Protein 2RIJ (pdb70)

Secondary structure (DSSP, 8-state):
---SHHHHHHHHHHHHTSTT----SEEEEEEEEE-SS-TT-EEEEEES--EES--HHHHH------------TTSSEEEEEPPHHHHHHHHHHTGGGTTSS--HHHHHHHHHHHT--TTSEEEEEESS-----SHHHHHHHHHHHHTTSS-TT-S--TTHHHHSPPEEEETTEEE-HHHHHHH-------PPP--EEESS--GGGT----TT-B-S-GGGB---B--TT-B---S-EE-TT-EESS----SEE-TT-EE-TT-EE-TT-EE--B-SSTT-PBPEE-TT-EE-TT-EE-S-B-TT-EE-TT-EE-TT-EEEB--HHHHHHH-TTS---SSEEEGGGGTT-SSEEE---TTT---EEE-HHHH-

InterPro domains:
  IPR001451 Hexapeptide repeat [PF14602] (290-320)
  IPR011004 Trimeric LpxA-like superfamily [SSF51161] (117-368)
  IPR026586 Type 2 tetrahydrodipicolinate N-succinyltransferase family [MF_02122] (21-386)
  IPR032784 2,3,4,5-tetrahydropyridine-2,6-dicarboxylate N-succinyltransferase, middle domain [PF14789] (166-206)
  IPR038361 2,3,4,5-tetrahydropyridine-2,6-dicarboxylate N-succinyltransferase, middle domain superfamily [G3DSA:3.30.60.70] (166-206)

Foldseek 3Di:
DLAAVVSLVVVLVVLCPPPLRFQFQKKFKWFFDAAPPGRVQTQDTAGPDIDGNDPSSLVSLVCLCCVDNDDDLPDFKDKAWDDLSSLVSSLVSVVNPPVDPDPVRNVVSVVCNVVPDGPGMMMITGRHFDEDDANRVLNSLLCCLAVVVDDQPPGHHPCVQVHFDWFFAAVNHTYHPVNCVVPCVCVCVNRGDTPDTGRFTWSVVHDDADPQEEEPDGVQGTCFYEARNAYEDQAEHTYRSEYEDAHEIQEYTDHQEYEYAQEYHEHHEEEYFWADDDPTHTAYEYYNEYEAANEYHAAHEAYQEYEYHNHYQHQADKFFEDALVLQCVQVVVDDPPDGIDGSNSCHHGYQWYHDADVPVRGHTYGNVVRSD

Sequence (372 aa):
GINTKEDFLLLIIKQIEQQKSGYKKPKAFGIARLDRGQLNKNKILQASFALLINYEQNFGSAAILEAFQRGVEIDFNASEFVQTLKLEDIIDFALSCFKPFLEEDGHQNIDLLKIIKDKFKDDEFSSFVCLFEEDKEPLSVESIYLKLYLLSTKKVPLRSINLNGAFFGLLSNVAWSDDKPIELEEYLRANERLKSNQQYPKIDFVDKFPRFLAHIIPEDNTRILESSKVRGASLAAGTTIPGASSYVNFNAGTTGACVEGRISSSSAIVGEGSDVGGGASSILGVLSGTSGNAISVGKACLLLGANSVTGIPLGDNCIVDAGIAVLEGTKFLLLLKDAEELAKLNPYFNFDKEIYKGLELKGLNGLHFRQDSISGAIIVALNKKAVK

Structure (mmCIF, N/CA/C/O backbone):
data_2RIJ
#
_entry.id   2RIJ
#
_cell.length_a   135.093
_cell.length_b   135.093
_cell.length_c   213.742
_cell.angle_alpha   90.000
_cell.angle_beta   90.000
_cell.angle_gamma   120.000
#
_symmetry.space_group_name_H-M   'H 3 2'
#
loop_
_entity.id
_entity.type
_entity.pdbx_description
1 polymer 'Putative 2,3,4,5-tetrahydropyridine-2-carboxylate N- succinyltransferase'
2 non-polymer 'CHLORIDE ION'
3 non-polymer 'CITRIC ACID'
4 non-polymer GLYCEROL
5 water water
#
loop_
_atom_site.group_PDB
_atom_site.id
_atom_site.type_symbol
_atom_site.label_atom_id
_atom_site.label_alt_id
_atom_site.label_comp_id
_atom_site.label_asym_id
_atom_site.label_entity_id
_atom_site.label_seq_id
_atom_site.pdbx_PDB_ins_code
_atom_site.Cartn_x
_atom_site.Cartn_y
_atom_site.Cartn_z
_atom_site.occupancy
_atom_site.B_iso_or_equiv
_atom_site.auth_seq_id
_atom_site.auth_comp_id
_atom_site.auth_asym_id
_atom_site.auth_atom_id
_atom_site.pdbx_PDB_model_num
ATOM 1 N N . GLY A 1 1 ? -14.148 36.649 4.133 1.00 53.51 0 GLY A N 1
ATOM 2 C CA . GLY A 1 1 ? -15.353 37.502 3.839 1.00 52.81 0 GLY A CA 1
ATOM 3 C C . GLY A 1 1 ? -16.317 36.775 2.922 1.00 50.95 0 GLY A C 1
ATOM 4 O O . GLY A 1 1 ? -17.174 37.375 2.277 1.00 55.03 0 GLY A O 1
ATOM 13 N N . ILE A 1 3 ? -15.502 35.450 0.078 1.00 33.60 2 ILE A N 1
ATOM 14 C CA . ILE A 1 3 ? -14.534 35.254 -1.036 1.00 33.19 2 ILE A CA 1
ATOM 15 C C . ILE A 1 3 ? -13.127 35.136 -0.456 1.00 29.39 2 ILE A C 1
ATOM 16 O O . ILE A 1 3 ? -12.458 36.123 -0.205 1.00 31.56 2 ILE A O 1
ATOM 21 N N . ASN A 1 4 ? -12.697 33.904 -0.239 1.00 28.66 3 ASN A N 1
ATOM 22 C CA . ASN A 1 4 ? -11.433 33.646 0.421 1.00 32.23 3 ASN A CA 1
ATOM 23 C C . ASN A 1 4 ? -10.363 33.113 -0.521 1.00 32.17 3 ASN A C 1
ATOM 24 O O . ASN A 1 4 ? -9.186 33.393 -0.348 1.00 35.28 3 ASN A O 1
ATOM 29 N N . THR A 1 5 ? -10.775 32.430 -1.579 1.00 30.39 4 THR A N 1
ATOM 30 C CA . THR A 1 5 ? -9.823 31.939 -2.568 1.00 29.23 4 THR A CA 1
ATOM 31 C C . THR A 1 5 ? -10.108 32.486 -3.966 1.00 27.78 4 THR A C 1
ATOM 32 O O . THR A 1 5 ? -11.201 32.948 -4.243 1.00 28.11 4 THR A O 1
ATOM 36 N N . LYS A 1 6 ? -9.139 32.382 -4.860 1.00 28.16 5 LYS A N 1
ATOM 37 C CA . LYS A 1 6 ? -9.367 32.802 -6.248 1.00 31.36 5 LYS A CA 1
ATOM 38 C C . LYS A 1 6 ? -10.405 31.922 -6.941 1.00 29.98 5 LYS A C 1
ATOM 39 O O . LYS A 1 6 ? -11.072 32.348 -7.882 1.00 31.02 5 LYS A O 1
ATOM 45 N N . GLU A 1 7 ? -10.530 30.681 -6.484 1.00 31.01 6 GLU A N 1
ATOM 46 C CA . GLU A 1 7 ? -11.613 29.832 -6.906 1.00 30.30 6 GLU A CA 1
ATOM 47 C C . GLU A 1 7 ? -13.013 30.344 -6.506 1.00 28.72 6 GLU A C 1
ATOM 48 O O . GLU A 1 7 ? -13.998 30.200 -7.267 1.00 27.19 6 GLU A O 1
ATOM 54 N N . ASP A 1 8 ? -13.124 30.868 -5.284 1.00 27.64 7 ASP A N 1
ATOM 55 C CA . ASP A 1 8 ? -14.383 31.470 -4.807 1.00 25.42 7 ASP A CA 1
ATOM 56 C C . ASP A 1 8 ? -14.689 32.651 -5.718 1.00 25.63 7 ASP A C 1
ATOM 57 O O . ASP A 1 8 ? -15.824 32.857 -6.110 1.00 24.05 7 ASP A O 1
ATOM 62 N N . PHE A 1 9 ? -13.647 33.425 -6.008 1.00 24.50 8 PHE A N 1
ATOM 63 C CA . PHE A 1 9 ? -13.746 34.612 -6.858 1.00 26.98 8 PHE A CA 1
ATOM 64 C C . PHE A 1 9 ? -14.304 34.270 -8.248 1.00 27.94 8 PHE A C 1
ATOM 65 O O . PHE A 1 9 ? -15.252 34.914 -8.714 1.00 25.42 8 PHE A O 1
ATOM 73 N N . LEU A 1 10 ? -13.737 33.236 -8.879 1.00 28.63 9 LEU A N 1
ATOM 74 C CA . LEU A 1 10 ? -14.233 32.789 -10.162 1.00 28.50 9 LEU A CA 1
ATOM 75 C C . LEU A 1 10 ? -15.669 32.256 -10.120 1.00 27.56 9 LEU A C 1
ATOM 76 O O . LEU A 1 10 ? -16.430 32.537 -11.030 1.00 28.07 9 LEU A O 1
ATOM 81 N N . LEU A 1 11 ? -16.071 31.526 -9.088 1.00 28.51 10 LEU A N 1
ATOM 82 C CA . LEU A 1 11 ? -17.496 31.133 -8.959 1.00 30.16 10 LEU A CA 1
ATOM 83 C C . LEU A 1 11 ? -18.432 32.341 -8.789 1.00 28.64 10 LEU A C 1
ATOM 84 O O . LEU A 1 11 ? -19.574 32.326 -9.270 1.00 27.12 10 LEU A O 1
ATOM 89 N N . LEU A 1 12 ? -17.973 33.362 -8.072 1.00 27.23 11 LEU A N 1
ATOM 90 C CA . LEU A 1 12 ? -18.761 34.578 -7.914 1.00 25.91 11 LEU A CA 1
ATOM 91 C C . LEU A 1 12 ? -19.003 35.220 -9.303 1.00 25.90 11 LEU A C 1
ATOM 92 O O . LEU A 1 12 ? -20.124 35.629 -9.621 1.00 24.85 11 LEU A O 1
ATOM 97 N N . ILE A 1 13 ? -17.950 35.344 -10.104 1.00 25.85 12 ILE A N 1
ATOM 98 C CA A ILE A 1 13 ? -18.056 35.931 -11.449 0.50 25.48 12 ILE A CA 1
ATOM 99 C CA B ILE A 1 13 ? -18.087 35.942 -11.438 0.50 25.59 12 ILE A CA 1
ATOM 100 C C . ILE A 1 13 ? -19.045 35.112 -12.287 1.00 25.54 12 ILE A C 1
ATOM 101 O O . ILE A 1 13 ? -19.874 35.664 -12.996 1.00 26.02 12 ILE A O 1
ATOM 110 N N . LYS A 1 14 ? -18.975 33.777 -12.183 1.00 25.86 13 LYS A N 1
ATOM 111 C CA . LYS A 1 14 ? -19.912 32.901 -12.901 1.00 26.30 13 LYS A CA 1
ATOM 112 C C . LYS A 1 14 ? -21.349 33.166 -12.465 1.00 26.24 13 LYS A C 1
ATOM 113 O O . LYS A 1 14 ? -22.242 33.297 -13.299 1.00 26.30 13 LYS A O 1
ATOM 116 N N . GLN A 1 15 ? -21.580 33.295 -11.165 1.00 27.12 14 GLN A N 1
ATOM 117 C CA . GLN A 1 15 ? -22.933 33.623 -10.695 1.00 28.43 14 GLN A CA 1
ATOM 118 C C . GLN A 1 15 ? -23.452 34.977 -11.199 1.00 26.45 14 GLN A C 1
ATOM 119 O O . GLN A 1 15 ? -24.622 35.107 -11.566 1.00 25.16 14 GLN A O 1
ATOM 125 N N . ILE A 1 16 ? -22.598 35.985 -11.185 1.00 23.47 15 ILE A N 1
ATOM 126 C CA . ILE A 1 16 ? -22.977 37.310 -11.650 1.00 24.87 15 ILE A CA 1
ATOM 127 C C . ILE A 1 16 ? -23.349 37.268 -13.134 1.00 25.95 15 ILE A C 1
ATOM 128 O O . ILE A 1 16 ? -24.402 37.789 -13.556 1.00 26.83 15 ILE A O 1
ATOM 133 N N . GLU A 1 17 ? -22.496 36.606 -13.919 1.00 26.77 16 GLU A N 1
ATOM 134 C CA . GLU A 1 17 ? -22.601 36.637 -15.364 1.00 28.16 16 GLU A CA 1
ATOM 135 C C . GLU A 1 17 ? -23.776 35.778 -15.822 1.00 33.55 16 GLU A C 1
ATOM 136 O O . GLU A 1 17 ? -24.233 35.929 -16.945 1.00 36.17 16 GLU A O 1
ATOM 142 N N . GLN A 1 18 ? -24.275 34.903 -14.953 1.00 36.30 17 GLN A N 1
ATOM 143 C CA A GLN A 1 18 ? -25.461 34.096 -15.246 0.50 37.47 17 GLN A CA 1
ATOM 144 C CA B GLN A 1 18 ? -25.465 34.123 -15.273 0.50 38.41 17 GLN A CA 1
ATOM 145 C C . GLN A 1 18 ? -26.748 34.816 -14.812 1.00 37.29 17 GLN A C 1
ATOM 146 O O . GLN A 1 18 ? -27.854 34.284 -14.959 1.00 39.60 17 GLN A O 1
ATOM 157 N N . LYS A 1 19 ? -26.630 36.027 -14.290 1.00 36.07 18 LYS A N 1
ATOM 158 C CA . LYS A 1 19 ? -27.819 36.806 -13.990 1.00 38.66 18 LYS A CA 1
ATOM 159 C C . LYS A 1 19 ? -28.521 37.132 -15.293 1.00 41.13 18 LYS A C 1
ATOM 160 O O . LYS A 1 19 ? -27.911 37.158 -16.373 1.00 39.44 18 LYS A O 1
ATOM 166 N N . SER A 1 20 ? -29.819 37.388 -15.179 1.00 43.28 19 SER A N 1
ATOM 167 C CA . SER A 1 20 ? -30.701 37.459 -16.333 1.00 44.15 19 SER A CA 1
ATOM 168 C C . SER A 1 20 ? -30.391 38.701 -17.143 1.00 40.61 19 SER A C 1
ATOM 169 O O . SER A 1 20 ? -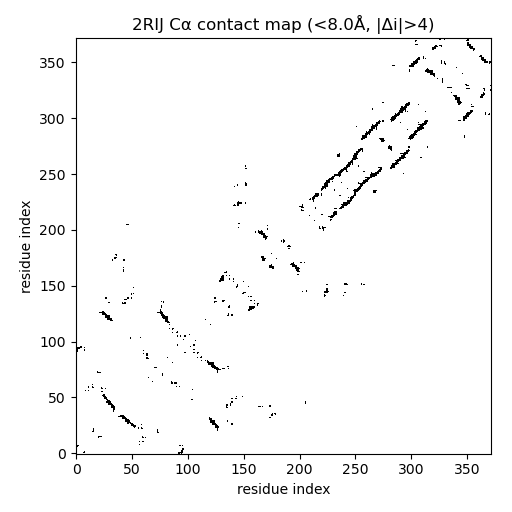30.380 39.818 -16.618 1.00 40.43 19 SER A O 1
ATOM 172 N N . GLY A 1 21 ? -30.126 38.480 -18.425 1.00 37.89 20 GLY A N 1
ATOM 173 C CA . GLY A 1 21 ? -29.807 39.559 -19.343 1.00 37.26 20 GLY A CA 1
ATOM 174 C C . GLY A 1 21 ? -28.415 40.154 -19.182 1.00 33.95 20 GLY A C 1
ATOM 175 O O . GLY A 1 21 ? -28.072 41.094 -19.897 1.00 34.89 20 GLY A O 1
ATOM 176 N N . TYR A 1 22 ? -27.604 39.608 -18.272 1.00 31.48 21 TYR A N 1
ATOM 177 C CA . TYR A 1 22 ? -26.228 40.089 -18.114 1.00 30.73 21 TYR A CA 1
ATOM 178 C C . TYR A 1 22 ? -25.516 40.133 -19.469 1.00 30.00 21 TYR A C 1
ATOM 179 O O . TYR A 1 22 ? -25.663 39.218 -20.280 1.00 27.65 21 TYR A O 1
ATOM 188 N N . LYS A 1 23 ? -24.803 41.240 -19.728 1.00 30.19 22 LYS A N 1
ATOM 189 C CA . LYS A 1 23 ? -23.878 41.375 -20.849 1.00 31.86 22 LYS A CA 1
ATOM 190 C C . LYS A 1 23 ? -22.516 41.837 -20.330 1.00 27.54 22 LYS A C 1
ATOM 191 O O . LYS A 1 23 ? -22.455 42.775 -19.550 1.00 27.49 22 LYS A O 1
ATOM 197 N N . LYS A 1 24 ? -21.440 41.206 -20.794 1.00 25.86 23 LYS A N 1
ATOM 198 C CA . LYS A 1 24 ? -20.101 41.667 -20.501 1.00 28.26 23 LYS A CA 1
ATOM 199 C C . LYS A 1 24 ? -19.868 43.011 -21.186 1.00 27.78 23 LYS A C 1
ATOM 200 O O . LYS A 1 24 ? -20.153 43.166 -22.367 1.00 26.14 23 LYS A O 1
ATOM 206 N N . PRO A 1 25 ? -19.380 43.999 -20.448 1.00 26.72 24 PRO A N 1
ATOM 207 C CA . PRO A 1 25 ? -19.016 45.249 -21.124 1.00 26.96 24 PRO A CA 1
ATOM 208 C C . PRO A 1 25 ? -17.888 45.087 -22.136 1.00 27.01 24 PRO A C 1
ATOM 209 O O . PRO A 1 25 ? -16.921 44.325 -21.929 1.00 26.46 24 PRO A O 1
ATOM 213 N N . LYS A 1 26 ? -17.998 45.834 -23.221 1.00 25.70 25 LYS A N 1
ATOM 214 C CA . LYS A 1 26 ? -16.936 45.865 -24.203 1.00 29.86 25 LYS A CA 1
ATOM 215 C C . LYS A 1 26 ? -15.833 46.848 -23.801 1.00 26.23 25 LYS A C 1
ATOM 216 O O . LYS A 1 26 ? -14.689 46.672 -24.196 1.00 27.02 25 LYS A O 1
ATOM 222 N N . ALA A 1 27 ? -16.196 47.890 -23.054 1.00 24.17 26 ALA A N 1
ATOM 223 C CA . ALA A 1 27 ? -15.244 48.871 -22.519 1.00 20.79 26 ALA A CA 1
ATOM 224 C C . ALA A 1 27 ? -15.747 49.334 -21.184 1.00 22.31 26 ALA A C 1
ATOM 225 O O . ALA A 1 27 ? -16.967 49.474 -20.984 1.00 22.54 26 ALA A O 1
ATOM 227 N N . PHE A 1 28 ? -14.829 49.579 -20.271 1.00 23.79 27 PHE A N 1
ATOM 228 C CA . PHE A 1 28 ? -15.173 50.145 -18.979 1.00 24.10 27 PHE A CA 1
ATOM 229 C C . PHE A 1 28 ? -14.006 50.811 -18.251 1.00 21.77 27 PHE A C 1
ATOM 230 O O . PHE A 1 28 ? -12.820 50.512 -18.462 1.00 22.81 27 PHE A O 1
ATOM 238 N N . GLY A 1 29 ? -14.376 51.696 -17.347 1.00 23.45 28 GLY A N 1
ATOM 239 C CA . GLY A 1 29 ? -13.469 52.245 -16.381 1.00 23.62 28 GLY A CA 1
ATOM 240 C C . GLY A 1 29 ? -14.187 53.109 -15.372 1.00 22.59 28 GLY A C 1
ATOM 241 O O . GLY A 1 29 ? -15.412 53.241 -15.410 1.00 24.33 28 GLY A O 1
ATOM 242 N N . ILE A 1 30 ? -13.403 53.672 -14.462 1.00 21.58 29 ILE A N 1
ATOM 243 C CA . ILE A 1 30 ? -13.876 54.592 -13.452 1.00 22.06 29 ILE A CA 1
ATOM 244 C C . ILE A 1 30 ? -13.279 55.987 -13.702 1.00 20.50 29 ILE A C 1
ATOM 245 O O . ILE A 1 30 ? -12.049 56.161 -13.762 1.00 20.61 29 ILE A O 1
ATOM 250 N N . ALA A 1 31 ? -14.156 56.967 -13.801 1.00 21.49 30 ALA A N 1
ATOM 251 C CA . ALA A 1 31 ? -13.794 58.344 -14.016 1.00 23.10 30 ALA A CA 1
ATOM 252 C C . ALA A 1 31 ? -13.933 59.216 -12.774 1.00 23.89 30 ALA A C 1
ATOM 253 O O . ALA A 1 31 ? -14.870 59.060 -12.010 1.00 23.72 30 ALA A O 1
ATOM 255 N N . ARG A 1 32 ? -12.998 60.148 -12.581 1.00 23.92 31 ARG A N 1
ATOM 256 C CA . ARG A 1 32 ? -13.184 61.257 -11.669 1.00 21.00 31 ARG A CA 1
ATOM 257 C C . ARG A 1 32 ? -13.840 62.353 -12.478 1.00 22.75 31 ARG A C 1
ATOM 258 O O . ARG A 1 32 ? -13.353 62.726 -13.567 1.00 24.80 31 ARG A O 1
ATOM 266 N N . LEU A 1 33 ? -14.948 62.896 -11.976 1.00 22.37 32 LEU A N 1
ATOM 267 C CA . LEU A 1 33 ? -15.710 63.899 -12.703 1.00 22.72 32 LEU A CA 1
ATOM 268 C C . LEU A 1 33 ? -15.473 65.330 -12.208 1.00 25.49 32 LEU A C 1
ATOM 269 O O . LEU A 1 33 ? -15.334 65.568 -11.007 1.00 24.53 32 LEU A O 1
ATOM 274 N N . ASP A 1 34 ? -15.459 66.273 -13.150 1.00 23.30 33 ASP A N 1
ATOM 275 C CA . ASP A 1 34 ? -15.475 67.684 -12.842 1.00 25.00 33 ASP A CA 1
ATOM 276 C C . ASP A 1 34 ? -16.891 68.157 -13.117 1.00 23.33 33 ASP A C 1
ATOM 277 O O . ASP A 1 34 ? -17.396 67.961 -14.213 1.00 23.10 33 ASP A O 1
ATOM 282 N N . ARG A 1 35 ? -17.534 68.759 -12.119 1.00 23.06 34 ARG A N 1
ATOM 283 C CA . ARG A 1 35 ? -18.926 69.236 -12.222 1.00 25.94 34 ARG A CA 1
ATOM 284 C C . ARG A 1 35 ? -18.981 70.759 -12.302 1.00 25.83 34 ARG A C 1
ATOM 285 O O . ARG A 1 35 ? -18.029 71.430 -11.944 1.00 27.15 34 ARG A O 1
ATOM 293 N N . GLY A 1 36 ? -20.112 71.288 -12.744 1.00 27.58 35 GLY A N 1
ATOM 294 C CA . GLY A 1 36 ? -20.333 72.723 -12.837 1.00 27.83 35 GLY A CA 1
ATOM 295 C C . GLY A 1 36 ? -20.235 73.406 -11.486 1.00 28.62 35 GLY A C 1
ATOM 296 O O . GLY A 1 36 ? -20.683 72.858 -10.479 1.00 28.72 35 GLY A O 1
ATOM 297 N N . GLN A 1 37 ? -19.588 74.570 -11.476 1.00 29.98 36 GLN A N 1
ATOM 298 C CA . GLN A 1 37 ? -19.463 75.427 -10.300 1.00 30.37 36 GLN A CA 1
ATOM 299 C C . GLN A 1 37 ? -20.847 75.999 -9.921 1.00 33.29 36 GLN A C 1
ATOM 300 O O . GLN A 1 37 ? -21.094 76.294 -8.763 1.00 36.41 36 GLN A O 1
ATOM 306 N N . LEU A 1 38 ? -21.708 76.216 -10.906 1.00 33.83 37 LEU A N 1
ATOM 307 C CA . LEU A 1 38 ? -23.080 76.672 -10.691 1.00 34.99 37 LEU A CA 1
ATOM 308 C C . LEU A 1 38 ? -24.060 75.498 -10.805 1.00 37.32 37 LEU A C 1
ATOM 309 O O . LEU A 1 38 ? -24.898 75.283 -9.934 1.00 38.26 37 LEU A O 1
ATOM 314 N N . ASN A 1 39 ? -23.944 74.733 -11.879 1.00 35.87 38 ASN A N 1
ATOM 315 C CA . ASN A 1 39 ? -24.813 73.595 -12.109 1.00 37.94 38 ASN A CA 1
ATOM 316 C C . ASN A 1 39 ? -24.057 72.289 -11.792 1.00 37.59 38 ASN A C 1
ATOM 317 O O . ASN A 1 39 ? -23.389 71.706 -12.640 1.00 32.65 38 ASN A O 1
ATOM 322 N N . LYS A 1 40 ? -24.181 71.838 -10.545 1.00 35.62 39 LYS A N 1
ATOM 323 C CA . LYS A 1 40 ? -23.389 70.710 -10.055 1.00 37.09 39 LYS A CA 1
ATOM 324 C C . LYS A 1 40 ? -23.805 69.379 -10.674 1.00 37.50 39 LYS A C 1
ATOM 325 O O . LYS A 1 40 ? -23.080 68.416 -10.585 1.00 38.51 39 LYS A O 1
ATOM 328 N N . ASN A 1 41 ? -24.930 69.330 -11.362 1.00 37.47 40 ASN A N 1
ATOM 329 C CA . ASN A 1 41 ? -25.261 68.122 -12.120 1.00 40.37 40 ASN A CA 1
ATOM 330 C C . ASN A 1 41 ? -24.690 68.084 -13.535 1.00 38.45 40 ASN A C 1
ATOM 331 O O . ASN A 1 41 ? -24.842 67.090 -14.246 1.00 39.74 40 ASN A O 1
ATOM 336 N N . LYS A 1 42 ? -24.084 69.182 -13.962 1.00 33.70 41 LYS A N 1
ATOM 337 C CA . LYS A 1 42 ? -23.472 69.267 -15.283 1.00 36.03 41 LYS A CA 1
ATOM 338 C C . LYS A 1 42 ? -22.091 68.658 -15.169 1.00 29.79 41 LYS A C 1
ATOM 339 O O . LYS A 1 42 ? -21.312 69.089 -14.340 1.00 29.28 41 LYS A O 1
ATOM 345 N N . ILE A 1 43 ? -21.819 67.610 -15.943 1.00 30.08 42 ILE A N 1
ATOM 346 C CA . ILE A 1 43 ? -20.489 66.995 -15.989 1.00 28.10 42 ILE A CA 1
ATOM 347 C C . ILE A 1 43 ? -19.708 67.731 -17.094 1.00 27.08 42 ILE A C 1
ATOM 348 O O . ILE A 1 43 ? -20.072 67.677 -18.280 1.00 28.74 42 ILE A O 1
ATOM 353 N N . LEU A 1 44 ? -18.676 68.461 -16.674 1.00 24.16 43 LEU A N 1
ATOM 354 C CA . LEU A 1 44 ? -17.812 69.207 -17.553 1.00 24.26 43 LEU A CA 1
ATOM 355 C C . LEU A 1 44 ? -16.608 68.448 -18.101 1.00 24.17 43 LEU A C 1
ATOM 356 O O . LEU A 1 44 ? -16.069 68.864 -19.126 1.00 23.74 43 LEU A O 1
ATOM 361 N N . GLN A 1 45 ? -16.194 67.379 -17.426 1.00 23.78 44 GLN A N 1
ATOM 362 C CA . GLN A 1 45 ? -15.070 66.563 -17.837 1.00 22.37 44 GLN A CA 1
ATOM 363 C C . GLN A 1 45 ? -15.055 65.270 -17.026 1.00 24.15 44 GLN A C 1
ATOM 364 O O . GLN A 1 45 ? -15.499 65.236 -15.869 1.00 25.52 44 GLN A O 1
ATOM 370 N N . ALA A 1 46 ? -14.484 64.232 -17.616 1.00 22.68 45 ALA A N 1
ATOM 371 C CA . ALA A 1 46 ? -14.250 62.963 -16.964 1.00 22.51 45 ALA A CA 1
ATOM 372 C C . ALA A 1 46 ? -12.797 62.544 -17.209 1.00 21.85 45 ALA A C 1
ATOM 373 O O . ALA A 1 46 ? -12.266 62.729 -18.325 1.00 24.58 45 ALA A O 1
ATOM 375 N N . SER A 1 47 ? -12.118 62.071 -16.170 1.00 21.11 46 SER A N 1
ATOM 376 C CA . SER A 1 47 ? -10.728 61.629 -16.275 1.00 21.87 46 SER A CA 1
ATOM 377 C C . SER A 1 47 ? -10.617 60.170 -15.803 1.00 21.39 46 SER A C 1
ATOM 378 O O . SER A 1 47 ? -11.144 59.813 -14.743 1.00 22.56 46 SER A O 1
ATOM 381 N N . PHE A 1 48 ? -9.928 59.342 -16.589 1.00 19.42 47 PHE A N 1
ATOM 382 C CA . PHE A 1 48 ? -9.681 57.964 -16.269 1.00 21.88 47 PHE A CA 1
ATOM 383 C C . PHE A 1 48 ? -8.191 57.742 -16.145 1.00 25.40 47 PHE A C 1
ATOM 384 O O . PHE A 1 48 ? -7.429 58.286 -16.925 1.00 23.25 47 PHE A O 1
ATOM 392 N N . ALA A 1 49 ? -7.784 56.861 -15.233 1.00 24.12 48 ALA A N 1
ATOM 393 C CA . ALA A 1 49 ? -6.392 56.450 -15.165 1.00 25.79 48 ALA A CA 1
ATOM 394 C C . ALA A 1 49 ? -6.177 55.053 -15.715 1.00 24.94 48 ALA A C 1
ATOM 395 O O . ALA A 1 49 ? -5.030 54.624 -15.839 1.00 29.26 48 ALA A O 1
ATOM 397 N N . LEU A 1 50 ? -7.276 54.361 -16.043 1.00 24.32 49 LEU A N 1
ATOM 398 C CA A LEU A 1 50 ? -7.238 52.982 -16.561 0.50 25.51 49 LEU A CA 1
ATOM 399 C CA B LEU A 1 50 ? -7.223 52.996 -16.571 0.50 24.72 49 LEU A CA 1
ATOM 400 C C . LEU A 1 50 ? -8.442 52.779 -17.463 1.00 24.75 49 LEU A C 1
ATOM 401 O O . LEU A 1 50 ? -9.568 53.082 -17.072 1.00 24.87 49 LEU A O 1
ATOM 410 N N . ILE A 1 51 ? -8.193 52.297 -18.671 1.00 24.91 50 ILE A N 1
ATOM 411 C CA . ILE A 1 51 ? -9.218 51.974 -19.637 1.00 24.21 50 ILE A CA 1
ATOM 412 C C . ILE A 1 51 ? -9.133 50.495 -19.920 1.00 23.62 50 ILE A C 1
ATOM 413 O O . ILE A 1 51 ? -8.061 49.942 -20.219 1.00 26.58 50 ILE A O 1
ATOM 418 N N . ASN A 1 52 ? -10.282 49.858 -19.850 1.00 23.19 51 ASN A N 1
ATOM 419 C CA . ASN A 1 52 ? -10.393 48.439 -20.135 1.00 24.22 51 ASN A CA 1
ATOM 420 C C . ASN A 1 52 ? -11.162 48.324 -21.447 1.00 25.39 51 ASN A C 1
ATOM 421 O O . ASN A 1 52 ? -12.237 48.936 -21.603 1.00 23.57 51 ASN A O 1
ATOM 426 N N . TYR A 1 53 ? -10.588 47.617 -22.416 1.00 24.03 52 TYR A N 1
ATOM 427 C CA . TYR A 1 53 ? -11.282 47.355 -23.695 1.00 22.72 52 TYR A CA 1
ATOM 428 C C . TYR A 1 53 ? -11.226 45.867 -23.965 1.00 25.01 52 TYR A C 1
ATOM 429 O O . TYR A 1 53 ? -10.158 45.323 -24.110 1.00 22.19 52 TYR A O 1
ATOM 438 N N . GLU A 1 54 ? -12.377 45.218 -24.007 1.00 22.71 53 GLU A N 1
ATOM 439 C CA . GLU A 1 54 ? -12.476 43.787 -24.312 1.00 25.67 53 GLU A CA 1
ATOM 440 C C . GLU A 1 54 ? -11.508 42.943 -23.456 1.00 25.05 53 GLU A C 1
ATOM 441 O O . GLU A 1 54 ? -10.802 42.056 -23.940 1.00 23.23 53 GLU A O 1
ATOM 447 N N . GLN A 1 55 ? -11.531 43.198 -22.144 1.00 23.59 54 GLN A N 1
ATOM 448 C CA . GLN A 1 55 ? -10.593 42.598 -21.216 1.00 23.74 54 GLN A CA 1
ATOM 449 C C . GLN A 1 55 ? -11.101 42.782 -19.797 1.00 25.26 54 GLN A C 1
ATOM 450 O O . GLN A 1 55 ? -11.950 43.650 -19.560 1.00 22.19 54 GLN A O 1
ATOM 456 N N . ASN A 1 56 ? -10.573 41.972 -18.866 1.00 22.92 55 ASN A N 1
ATOM 457 C CA . ASN A 1 56 ? -10.826 42.118 -17.428 1.00 23.48 55 ASN A CA 1
ATOM 458 C C . ASN A 1 56 ? -12.309 42.100 -17.135 1.00 22.36 55 ASN A C 1
ATOM 459 O O . ASN A 1 56 ? -12.812 42.891 -16.342 1.00 23.88 55 ASN A O 1
ATOM 464 N N . PHE A 1 57 ? -13.002 41.138 -17.740 1.00 25.17 56 PHE A N 1
ATOM 465 C CA . PHE A 1 57 ? -14.458 41.077 -17.639 1.00 26.05 56 PHE A CA 1
ATOM 466 C C . PHE A 1 57 ? -14.891 40.727 -16.205 1.00 26.70 56 PHE A C 1
ATOM 467 O O . PHE A 1 57 ? -15.937 41.169 -15.771 1.00 25.89 56 PHE A O 1
ATOM 475 N N . GLY A 1 58 ? -14.078 39.948 -15.493 1.00 26.82 57 GLY A N 1
ATOM 476 C CA . GLY A 1 58 ? -14.334 39.638 -14.078 1.00 28.37 57 GLY A CA 1
ATOM 477 C C . GLY A 1 58 ? -14.406 40.894 -13.227 1.00 27.91 57 GLY A C 1
ATOM 478 O O . GLY A 1 58 ? -15.310 41.067 -12.414 1.00 28.26 57 GLY A O 1
ATOM 479 N N . SER A 1 59 ? -13.478 41.815 -13.456 1.00 29.60 58 SER A N 1
ATOM 480 C CA . SER A 1 59 ? -13.455 43.074 -12.728 1.00 26.58 58 SER A CA 1
ATOM 481 C C . SER A 1 59 ? -14.704 43.901 -13.006 1.00 25.81 58 SER A C 1
ATOM 482 O O . SER A 1 59 ? -15.287 44.455 -12.094 1.00 27.03 58 SER A O 1
ATOM 485 N N . ALA A 1 60 ? -15.151 43.930 -14.259 1.00 25.55 59 ALA A N 1
ATOM 486 C CA . ALA A 1 60 ? -16.376 44.631 -14.652 1.00 24.09 59 ALA A CA 1
ATOM 487 C C . ALA A 1 60 ? -17.597 43.993 -13.945 1.00 23.27 59 ALA A C 1
ATOM 488 O O . ALA A 1 60 ? -18.461 44.692 -13.450 1.00 25.09 59 ALA A O 1
ATOM 490 N N . ALA A 1 61 ? -17.611 42.670 -13.851 1.00 22.31 60 ALA A N 1
ATOM 491 C CA . ALA A 1 61 ? -18.709 41.919 -13.222 1.00 23.79 60 ALA A CA 1
ATOM 492 C C . ALA A 1 61 ? -18.834 42.309 -11.746 1.00 23.84 60 ALA A C 1
ATOM 493 O O . ALA A 1 61 ? -19.945 42.529 -11.267 1.00 22.24 60 ALA A O 1
ATOM 495 N N . ILE A 1 62 ? -17.687 42.422 -11.055 1.00 22.80 61 ILE A N 1
ATOM 496 C CA . ILE A 1 62 ? -17.658 42.786 -9.632 1.00 24.83 61 ILE A CA 1
ATOM 497 C C . ILE A 1 62 ? -18.236 44.181 -9.469 1.00 23.75 61 ILE A C 1
ATOM 498 O O . ILE A 1 62 ? -19.013 44.395 -8.580 1.00 22.69 61 ILE A O 1
ATOM 516 N N . LEU A 1 64 ? -20.324 45.940 -11.579 1.00 26.32 63 LEU A N 1
ATOM 517 C CA . LEU A 1 64 ? -21.749 45.902 -11.904 1.00 25.23 63 LEU A CA 1
ATOM 518 C C . LEU A 1 64 ? -22.537 45.268 -10.757 1.00 25.57 63 LEU A C 1
ATOM 519 O O . LEU A 1 64 ? -23.630 45.741 -10.387 1.00 25.39 63 LEU A O 1
ATOM 524 N N . GLU A 1 65 ? -21.991 44.193 -10.192 1.00 24.86 64 GLU A N 1
ATOM 525 C CA . GLU A 1 65 ? -22.634 43.549 -9.044 1.00 25.30 64 GLU A CA 1
ATOM 526 C C . GLU A 1 65 ? -22.691 44.453 -7.783 1.00 24.28 64 GLU A C 1
ATOM 527 O O . GLU A 1 65 ? -23.625 44.362 -7.014 1.00 26.61 64 GLU A O 1
ATOM 533 N N . ALA A 1 66 ? -21.708 45.325 -7.578 1.00 23.53 65 ALA A N 1
ATOM 534 C CA . ALA A 1 66 ? -21.752 46.236 -6.455 1.00 23.81 65 ALA A CA 1
ATOM 535 C C . ALA A 1 66 ? -23.030 47.090 -6.506 1.00 22.68 65 ALA A C 1
ATOM 536 O O . ALA A 1 66 ? -23.652 47.344 -5.495 1.00 24.67 65 ALA A O 1
ATOM 538 N N . PHE A 1 67 ? -23.401 47.504 -7.706 1.00 22.10 66 PHE A N 1
ATOM 539 C CA . PHE A 1 67 ? -24.561 48.320 -7.944 1.00 23.67 66 PHE A CA 1
ATOM 540 C C . PHE A 1 67 ? -25.818 47.482 -7.825 1.00 25.18 66 PHE A C 1
ATOM 541 O O . PHE A 1 67 ? -26.756 47.880 -7.139 1.00 24.80 66 PHE A O 1
ATOM 557 N N . GLN A 1 69 ? -26.249 44.760 -6.221 1.00 29.72 68 GLN A N 1
ATOM 558 C CA . GLN A 1 69 ? -26.330 44.337 -4.825 1.00 30.50 68 GLN A CA 1
ATOM 559 C C . GLN A 1 69 ? -27.110 45.345 -3.990 1.00 31.67 68 GLN A C 1
ATOM 560 O O . GLN A 1 69 ? -27.853 44.947 -3.102 1.00 33.24 68 GLN A O 1
ATOM 563 N N . ARG A 1 70 ? -26.987 46.631 -4.280 1.00 29.11 69 ARG A N 1
ATOM 564 C CA . ARG A 1 70 ? -27.799 47.638 -3.589 1.00 28.71 69 ARG A CA 1
ATOM 565 C C . ARG A 1 70 ? -29.039 48.105 -4.338 1.00 30.06 69 ARG A C 1
ATOM 566 O O . ARG A 1 70 ? -29.549 49.190 -4.064 1.00 31.04 69 ARG A O 1
ATOM 574 N N . GLY A 1 71 ? -29.538 47.303 -5.265 1.00 30.70 70 GLY A N 1
ATOM 575 C CA . GLY A 1 71 ? -30.801 47.620 -5.929 1.00 30.89 70 GLY A CA 1
ATOM 576 C C . GLY A 1 71 ? -30.761 48.499 -7.177 1.00 31.47 70 GLY A C 1
ATOM 577 O O . GLY A 1 71 ? -31.816 48.850 -7.703 1.00 30.17 70 GLY A O 1
ATOM 578 N N . VAL A 1 72 ? -29.589 48.842 -7.691 1.00 30.22 71 VAL A N 1
ATOM 579 C CA . VAL A 1 72 ? -29.542 49.627 -8.934 1.00 30.58 71 VAL A CA 1
ATOM 580 C C . VAL A 1 72 ? -29.993 48.709 -10.075 1.00 31.28 71 VAL A C 1
ATOM 581 O O . VAL A 1 72 ? -29.496 47.588 -10.210 1.00 31.42 71 VAL A O 1
ATOM 585 N N . GLU A 1 73 ? -30.964 49.161 -10.872 1.00 32.41 72 GLU A N 1
ATOM 586 C CA . GLU A 1 73 ? -31.503 48.358 -11.989 1.00 34.75 72 GLU A CA 1
ATOM 587 C C . GLU A 1 73 ? -30.681 48.669 -13.240 1.00 35.81 72 GLU A C 1
ATOM 588 O O . GLU A 1 73 ? -30.730 49.780 -13.742 1.00 41.17 72 GLU A O 1
ATOM 590 N N . ILE A 1 74 ? -29.887 47.714 -13.712 1.00 32.86 73 ILE A N 1
ATOM 591 C CA . ILE A 1 74 ? -29.028 47.927 -14.884 1.00 28.92 73 ILE A CA 1
ATOM 592 C C . ILE A 1 74 ? -29.793 47.420 -16.107 1.00 29.45 73 ILE A C 1
ATOM 593 O O . ILE A 1 74 ? -30.197 46.264 -16.165 1.00 29.82 73 ILE A O 1
ATOM 598 N N . ASP A 1 75 ? -29.988 48.285 -17.091 1.00 31.17 74 ASP A N 1
ATOM 599 C CA . ASP A 1 75 ? -30.555 47.870 -18.386 1.00 30.25 74 ASP A CA 1
ATOM 600 C C . ASP A 1 75 ? -29.439 47.378 -19.312 1.00 28.45 74 ASP A C 1
ATOM 601 O O . ASP A 1 75 ? -28.768 48.171 -19.944 1.00 27.55 74 ASP A O 1
ATOM 606 N N . PHE A 1 76 ? -29.275 46.057 -19.401 1.00 26.15 75 PHE A N 1
ATOM 607 C CA . PHE A 1 76 ? -28.199 45.468 -20.183 1.00 27.51 75 PHE A CA 1
ATOM 608 C C . PHE A 1 76 ? -28.518 45.504 -21.678 1.00 30.48 75 PHE A C 1
ATOM 609 O O . PHE A 1 76 ? -27.706 45.084 -22.504 1.00 31.54 75 PHE A O 1
ATOM 617 N N . ASN A 1 77 ? -29.712 45.974 -22.021 1.00 31.18 76 ASN A N 1
ATOM 618 C CA . ASN A 1 77 ? -30.052 46.225 -23.414 1.00 33.91 76 ASN A CA 1
ATOM 619 C C . ASN A 1 77 ? -29.755 47.648 -23.881 1.00 31.99 76 ASN A C 1
ATOM 620 O O . ASN A 1 77 ? -29.923 47.940 -25.059 1.00 33.16 76 ASN A O 1
ATOM 625 N N . ALA A 1 78 ? -29.334 48.528 -22.979 1.00 30.15 77 ALA A N 1
ATOM 626 C CA . ALA A 1 78 ? -28.896 49.869 -23.353 1.00 27.82 77 ALA A CA 1
ATOM 627 C C . ALA A 1 78 ? -27.466 49.748 -23.858 1.00 28.31 77 ALA A C 1
ATOM 628 O O . ALA A 1 78 ? -26.807 48.718 -23.636 1.00 25.69 77 ALA A O 1
ATOM 630 N N . SER A 1 79 ? -26.988 50.757 -24.584 1.00 24.87 78 SER A N 1
ATOM 631 C CA . SER A 1 79 ? -25.637 50.709 -25.151 1.00 24.91 78 SER A CA 1
ATOM 632 C C . SER A 1 79 ? -24.553 50.980 -24.110 1.00 23.79 78 SER A C 1
ATOM 633 O O . SER A 1 79 ? -23.374 50.696 -24.321 1.00 27.47 78 SER A O 1
ATOM 636 N N . GLU A 1 80 ? -24.949 51.557 -22.990 1.00 25.05 79 GLU A N 1
ATOM 637 C CA . GLU A 1 80 ? -23.983 51.999 -22.006 1.00 26.93 79 GLU A CA 1
ATOM 638 C C . GLU A 1 80 ? -24.621 52.029 -20.642 1.00 23.56 79 GLU A C 1
ATOM 639 O O . GLU A 1 80 ? -25.855 51.994 -20.526 1.00 23.63 79 GLU A O 1
ATOM 645 N N . PHE A 1 81 ? -23.774 52.079 -19.620 1.00 22.48 80 PHE A N 1
ATOM 646 C CA . PHE A 1 81 ? -24.208 52.213 -18.230 1.00 24.00 80 PHE A CA 1
ATOM 647 C C . PHE A 1 81 ? -23.223 53.103 -17.496 1.00 23.17 80 PHE A C 1
ATOM 648 O O . PHE A 1 81 ? -22.005 52.916 -17.591 1.00 22.74 80 PHE A O 1
ATOM 656 N N . VAL A 1 82 ? -23.772 54.126 -16.830 1.00 23.61 81 VAL A N 1
ATOM 657 C CA . VAL A 1 82 ? -23.016 55.094 -16.059 1.00 25.03 81 VAL A CA 1
ATOM 658 C C . VAL A 1 82 ? -23.640 55.206 -14.682 1.00 25.39 81 VAL A C 1
ATOM 659 O O . VAL A 1 82 ? -24.848 55.361 -14.563 1.00 24.05 81 VAL A O 1
ATOM 663 N N . GLN A 1 83 ? -22.832 55.159 -13.632 1.00 24.28 82 GLN A N 1
ATOM 664 C CA . GLN A 1 83 ? -23.365 55.294 -12.279 1.00 24.84 82 GLN A CA 1
ATOM 665 C C . GLN A 1 83 ? -22.330 55.824 -11.328 1.00 23.29 82 GLN A C 1
ATOM 666 O O . GLN A 1 83 ? -21.206 55.335 -11.303 1.00 24.02 82 GLN A O 1
ATOM 672 N N . THR A 1 84 ? -22.739 56.765 -10.486 1.00 23.96 83 THR A N 1
ATOM 673 C CA . THR A 1 84 ? -21.895 57.327 -9.418 1.00 25.07 83 THR A CA 1
ATOM 674 C C . THR A 1 84 ? -21.580 56.258 -8.418 1.00 24.36 83 THR A C 1
ATOM 675 O O . THR A 1 84 ? -22.468 55.504 -8.017 1.00 23.66 83 THR A O 1
ATOM 679 N N . LEU A 1 85 ? -20.314 56.193 -8.017 1.00 23.65 84 LEU A N 1
ATOM 680 C CA . LEU A 1 85 ? -19.852 55.274 -6.990 1.00 24.07 84 LEU A CA 1
ATOM 681 C C . LEU A 1 85 ? -20.047 55.868 -5.586 1.00 25.61 84 LEU A C 1
ATOM 682 O O . LEU A 1 85 ? -19.756 57.046 -5.335 1.00 22.04 84 LEU A O 1
ATOM 687 N N . LYS A 1 86 ? -20.579 55.032 -4.704 1.00 24.79 85 LYS A N 1
ATOM 688 C CA . LYS A 1 86 ? -20.622 55.264 -3.264 1.00 25.22 85 LYS A CA 1
ATOM 689 C C . LYS A 1 86 ? -19.484 54.487 -2.600 1.00 24.32 85 LYS A C 1
ATOM 690 O O . LYS A 1 86 ? -18.981 53.509 -3.168 1.00 22.77 85 LYS A O 1
ATOM 696 N N . LEU A 1 87 ? -19.127 54.870 -1.375 1.00 24.88 86 LEU A N 1
ATOM 697 C CA . LEU A 1 87 ? -18.074 54.148 -0.643 1.00 25.39 86 LEU A CA 1
ATOM 698 C C . LEU A 1 87 ? -18.410 52.667 -0.527 1.00 24.52 86 LEU A C 1
ATOM 699 O O . LEU A 1 87 ? -17.539 51.821 -0.659 1.00 25.17 86 LEU A O 1
ATOM 704 N N . GLU A 1 88 ? -19.673 52.358 -0.275 1.00 24.03 87 GLU A N 1
ATOM 705 C CA . GLU A 1 88 ? -20.109 50.977 -0.114 1.00 27.59 87 GLU A CA 1
ATOM 706 C C . GLU A 1 88 ? -19.809 50.119 -1.335 1.00 23.67 87 GLU A C 1
ATOM 707 O O . GLU A 1 88 ? -19.508 48.920 -1.208 1.00 22.63 87 GLU A O 1
ATOM 713 N N . ASP A 1 89 ? -19.873 50.742 -2.520 1.00 25.99 88 ASP A N 1
ATOM 714 C CA . ASP A 1 89 ? -19.583 50.072 -3.783 1.00 24.23 88 ASP A CA 1
ATOM 715 C C . ASP A 1 89 ? -18.110 49.692 -3.845 1.00 24.15 88 ASP A C 1
ATOM 716 O O . ASP A 1 89 ? -17.761 48.582 -4.260 1.00 23.22 88 ASP A O 1
ATOM 721 N N . ILE A 1 90 ? -17.257 50.610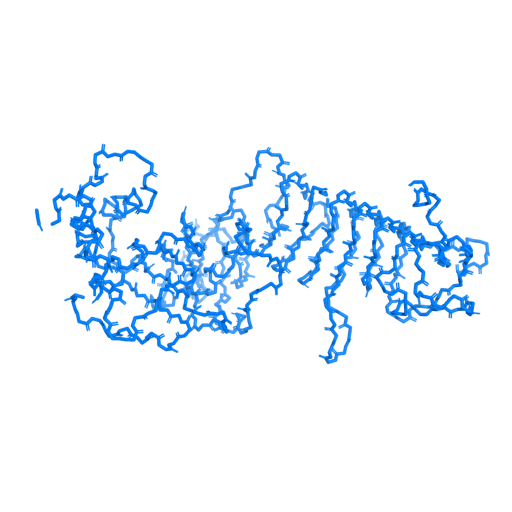 -3.402 1.00 24.76 89 ILE A N 1
ATOM 722 C CA A ILE A 1 90 ? -15.815 50.392 -3.407 0.50 24.54 89 ILE A CA 1
ATOM 723 C CA B ILE A 1 90 ? -15.809 50.397 -3.402 0.50 24.11 89 ILE A CA 1
ATOM 724 C C . ILE A 1 90 ? -15.464 49.300 -2.400 1.00 23.84 89 ILE A C 1
ATOM 725 O O . ILE A 1 90 ? -14.686 48.389 -2.704 1.00 24.72 89 ILE A O 1
ATOM 734 N N . ASP A 1 91 ? -16.057 49.376 -1.203 1.00 22.98 90 ASP A N 1
ATOM 735 C CA . ASP A 1 91 ? -15.807 48.371 -0.164 1.00 25.30 90 ASP A CA 1
ATOM 736 C C . ASP A 1 91 ? -16.324 46.972 -0.567 1.00 25.44 90 ASP A C 1
ATOM 737 O O . ASP A 1 91 ? -15.655 45.954 -0.329 1.00 26.92 90 ASP A O 1
ATOM 742 N N . PHE A 1 92 ? -17.480 46.933 -1.219 1.00 24.33 91 PHE A N 1
ATOM 743 C CA . PHE A 1 92 ? -18.014 45.693 -1.718 1.00 23.84 91 PHE A CA 1
ATOM 744 C C . PHE A 1 92 ? -17.024 45.092 -2.718 1.00 24.37 91 PHE A C 1
ATOM 745 O O . PHE A 1 92 ? -16.724 43.910 -2.638 1.00 24.25 91 PHE A O 1
ATOM 753 N N . ALA A 1 93 ? -16.562 45.897 -3.676 1.00 24.71 92 ALA A N 1
ATOM 754 C CA . ALA A 1 93 ? -15.663 45.405 -4.736 1.00 24.67 92 ALA A CA 1
ATOM 755 C C . ALA A 1 93 ? -14.353 44.884 -4.112 1.00 24.20 92 ALA A C 1
ATOM 756 O O . ALA A 1 93 ? -13.920 43.784 -4.405 1.00 22.06 92 ALA A O 1
ATOM 758 N N . LEU A 1 94 ? -13.763 45.656 -3.200 1.00 25.71 93 LEU A N 1
ATOM 759 C CA . LEU A 1 94 ? -12.517 45.269 -2.533 1.00 24.57 93 LEU A CA 1
ATOM 760 C C . LEU A 1 94 ? -12.639 44.006 -1.701 1.00 25.68 93 LEU A C 1
ATOM 761 O O . LEU A 1 94 ? -11.674 43.217 -1.572 1.00 25.92 93 LEU A O 1
ATOM 766 N N . SER A 1 95 ? -13.821 43.767 -1.155 1.00 27.13 94 SER A N 1
ATOM 767 C CA . SER A 1 95 ? -14.042 42.528 -0.432 1.00 30.04 94 SER A CA 1
ATOM 768 C C . SER A 1 95 ? -14.124 41.313 -1.385 1.00 27.34 94 SER A C 1
ATOM 769 O O . SER A 1 95 ? -13.586 40.250 -1.071 1.00 27.32 94 SER A O 1
ATOM 772 N N . CYS A 1 96 ? -14.761 41.475 -2.550 1.00 27.97 95 CYS A N 1
ATOM 773 C CA . CYS A 1 96 ? -14.778 40.410 -3.575 1.00 28.45 95 CYS A CA 1
ATOM 774 C C . CYS A 1 96 ? -13.370 40.126 -4.077 1.00 26.77 95 CYS A C 1
ATOM 775 O O . CYS A 1 96 ? -13.054 38.998 -4.426 1.00 26.45 95 CYS A O 1
ATOM 778 N N . PHE A 1 97 ? -12.522 41.147 -4.075 1.00 24.22 96 PHE A N 1
ATOM 779 C CA . PHE A 1 97 ? -11.135 40.982 -4.506 1.00 23.66 96 PHE A CA 1
ATOM 780 C C . PHE A 1 97 ? -10.171 40.532 -3.406 1.00 24.89 96 PHE A C 1
ATOM 781 O O . PHE A 1 97 ? -8.958 40.505 -3.620 1.00 22.32 96 PHE A O 1
ATOM 789 N N . LYS A 1 98 ? -10.697 40.204 -2.240 1.00 27.66 97 LYS A N 1
ATOM 790 C CA . LYS A 1 98 ? -9.875 39.779 -1.106 1.00 28.64 97 LYS A CA 1
ATOM 791 C C . LYS A 1 98 ? -8.715 38.830 -1.460 1.00 28.04 97 LYS A C 1
ATOM 792 O O . LYS A 1 98 ? -7.588 39.115 -1.069 1.00 27.82 97 LYS A O 1
ATOM 798 N N . PRO A 1 99 ? -8.959 37.752 -2.247 1.00 27.22 98 PRO A N 1
ATOM 799 C CA . PRO A 1 99 ? -7.836 36.850 -2.573 1.00 28.61 98 PRO A CA 1
ATOM 800 C C . PRO A 1 99 ? -6.617 37.494 -3.273 1.00 29.98 98 PRO A C 1
ATOM 801 O O . PRO A 1 99 ? -5.544 36.898 -3.300 1.00 29.84 98 PRO A O 1
ATOM 805 N N . PHE A 1 100 ? -6.776 38.700 -3.824 1.00 27.88 99 PHE A N 1
ATOM 806 C CA . PHE A 1 100 ? -5.722 39.353 -4.604 1.00 28.64 99 PHE A CA 1
ATOM 807 C C . PHE A 1 100 ? -5.054 40.512 -3.883 1.00 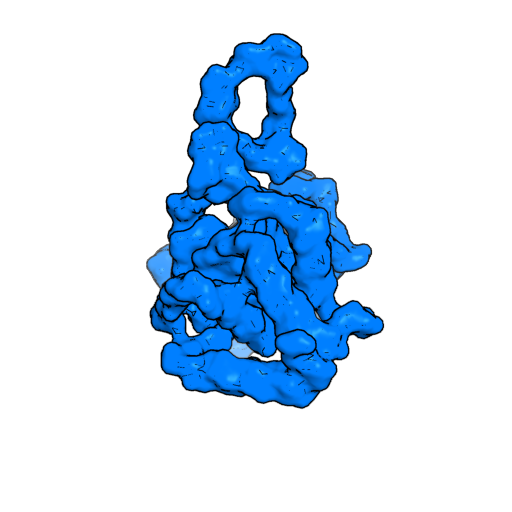29.18 99 PHE A C 1
ATOM 808 O O . PHE A 1 100 ? -4.118 41.089 -4.414 1.00 28.41 99 PHE A O 1
ATOM 816 N N . LEU A 1 101 ? -5.548 40.888 -2.713 1.00 29.97 100 LEU A N 1
ATOM 817 C CA . LEU A 1 101 ? -5.170 42.189 -2.141 1.00 31.54 100 LEU A CA 1
ATOM 818 C C . LEU A 1 101 ? -3.692 42.310 -1.743 1.00 34.74 100 LEU A C 1
ATOM 819 O O . LEU A 1 101 ? -3.144 43.409 -1.721 1.00 36.31 100 LEU A O 1
ATOM 824 N N . GLU A 1 102 ? -3.025 41.193 -1.477 1.00 37.61 101 GLU A N 1
ATOM 825 C CA . GLU A 1 102 ? -1.619 41.237 -1.072 1.00 39.27 101 GLU A CA 1
ATOM 826 C C . GLU A 1 102 ? -0.683 40.996 -2.254 1.00 40.74 101 GLU A C 1
ATOM 827 O O . GLU A 1 102 ? 0.521 40.837 -2.076 1.00 44.91 101 GLU A O 1
ATOM 830 N N . GLU A 1 103 ? -1.235 40.980 -3.461 1.00 39.12 102 GLU A N 1
ATOM 831 C CA . GLU A 1 103 ? -0.465 40.770 -4.671 1.00 39.43 102 GLU A CA 1
ATOM 832 C C . GLU A 1 103 ? -0.295 42.049 -5.457 1.00 40.96 102 GLU A C 1
ATOM 833 O O . GLU A 1 103 ? -1.111 42.972 -5.365 1.00 41.28 102 GLU A O 1
ATOM 839 N N . ASP A 1 104 ? 0.759 42.083 -6.257 1.00 42.90 103 ASP A N 1
ATOM 840 C CA . ASP A 1 104 ? 1.060 43.263 -7.067 1.00 45.10 103 ASP A CA 1
ATOM 841 C C . ASP A 1 104 ? 0.554 43.109 -8.484 1.00 42.26 103 ASP A C 1
ATOM 842 O O . ASP A 1 104 ? 0.348 41.995 -8.977 1.00 43.34 103 ASP A O 1
ATOM 847 N N . GLY A 1 105 ? 0.335 44.247 -9.128 1.00 41.36 104 GLY A N 1
ATOM 848 C CA . GLY A 1 105 ? 0.044 44.284 -10.550 1.00 41.40 104 GLY A CA 1
ATOM 849 C C . GLY A 1 105 ? -1.386 44.079 -11.015 1.00 40.02 104 GLY A C 1
ATOM 850 O O . GLY A 1 105 ? -1.624 43.785 -12.205 1.00 39.64 104 GLY A O 1
ATOM 851 N N . HIS A 1 106 ? -2.340 44.193 -10.097 1.00 36.71 105 HIS A N 1
ATOM 852 C CA . HIS A 1 106 ? -3.743 44.083 -10.458 1.00 33.33 105 HIS A CA 1
ATOM 853 C C . HIS A 1 106 ? -4.253 45.516 -10.513 1.00 31.44 105 HIS A C 1
ATOM 854 O O . HIS A 1 106 ? -4.593 46.120 -9.502 1.00 30.12 105 HIS A O 1
ATOM 861 N N . GLN A 1 107 ? -4.301 46.072 -11.705 1.00 31.73 106 GLN A N 1
ATOM 862 C CA . GLN A 1 107 ? -4.424 47.502 -11.842 1.00 30.13 106 GLN A CA 1
ATOM 863 C C . GLN A 1 107 ? -5.790 48.048 -11.453 1.00 25.45 106 GLN A C 1
ATOM 864 O O . GLN A 1 107 ? -5.883 49.111 -10.874 1.00 28.39 106 GLN A O 1
ATOM 870 N N . ASN A 1 108 ? -6.837 47.319 -11.792 1.00 24.91 107 ASN A N 1
ATOM 871 C CA . ASN A 1 108 ? -8.190 47.696 -11.439 1.00 25.52 107 ASN A CA 1
ATOM 872 C C . ASN A 1 108 ? -8.350 47.630 -9.930 1.00 25.63 107 ASN A C 1
ATOM 873 O O . ASN A 1 108 ? -9.044 48.461 -9.352 1.00 25.22 107 ASN A O 1
ATOM 878 N N . ILE A 1 109 ? -7.691 46.666 -9.296 1.00 26.08 108 ILE A N 1
ATOM 879 C CA . ILE A 1 109 ? -7.797 46.519 -7.843 1.00 26.53 108 ILE A CA 1
ATOM 880 C C . ILE A 1 109 ? -7.026 47.660 -7.189 1.00 26.86 108 ILE A C 1
ATOM 881 O O . ILE A 1 109 ? -7.545 48.315 -6.299 1.00 28.25 108 ILE A O 1
ATOM 886 N N . ASP A 1 110 ? -5.808 47.933 -7.657 1.00 28.20 109 ASP A N 1
ATOM 887 C CA . ASP A 1 110 ? -5.044 49.082 -7.143 1.00 28.58 109 ASP A CA 1
ATOM 888 C C . ASP A 1 110 ? -5.820 50.400 -7.234 1.00 27.35 109 ASP A C 1
ATOM 889 O O . ASP A 1 110 ? -5.706 51.266 -6.376 1.00 26.35 109 ASP A O 1
ATOM 894 N N . LEU A 1 111 ? -6.545 50.581 -8.333 1.00 27.22 110 LEU A N 1
ATOM 895 C CA . LEU A 1 111 ? -7.303 51.800 -8.555 1.00 26.28 110 LEU A CA 1
ATOM 896 C C . LEU A 1 111 ? -8.373 51.946 -7.464 1.00 23.61 110 LEU A C 1
ATOM 897 O O . LEU A 1 111 ? -8.547 53.022 -6.906 1.00 25.28 110 LEU A O 1
ATOM 902 N N . LEU A 1 112 ? -9.091 50.854 -7.171 1.00 23.77 111 LEU A N 1
ATOM 903 C CA . LEU A 1 112 ? -10.108 50.862 -6.099 1.00 25.95 111 LEU A CA 1
ATOM 904 C C . LEU A 1 112 ? -9.513 51.213 -4.718 1.00 25.28 111 LEU A C 1
ATOM 905 O O . LEU A 1 112 ? -10.090 51.982 -3.965 1.00 23.80 111 LEU A O 1
ATOM 910 N N . LYS A 1 113 ? -8.338 50.678 -4.410 1.00 24.78 112 LYS A N 1
ATOM 911 C CA . LYS A 1 113 ? -7.676 51.033 -3.150 1.00 25.63 112 LYS A CA 1
ATOM 912 C C . LYS A 1 113 ? -7.464 52.538 -3.113 1.00 25.15 112 LYS A C 1
ATOM 913 O O . LYS A 1 113 ? -7.684 53.187 -2.085 1.00 25.86 112 LYS A O 1
ATOM 919 N N . ILE A 1 114 ? -7.041 53.100 -4.238 1.00 25.91 113 ILE A N 1
ATOM 920 C CA . ILE A 1 114 ? -6.766 54.547 -4.321 1.00 26.46 113 ILE A CA 1
ATOM 921 C C . ILE A 1 114 ? -8.043 55.370 -4.186 1.00 26.88 113 ILE A C 1
ATOM 922 O O . ILE A 1 114 ? -8.081 56.330 -3.446 1.00 26.86 113 ILE A O 1
ATOM 927 N N . ILE A 1 115 ? -9.100 54.962 -4.885 1.00 27.81 114 ILE A N 1
ATOM 928 C CA . ILE A 1 115 ? -10.363 55.675 -4.828 1.00 29.09 114 ILE A CA 1
ATOM 929 C C . ILE A 1 115 ? -10.937 55.622 -3.400 1.00 29.63 114 ILE A C 1
ATOM 930 O O . ILE A 1 115 ? -11.431 56.623 -2.906 1.00 29.06 114 ILE A O 1
ATOM 935 N N . LYS A 1 116 ? -10.841 54.469 -2.744 1.00 28.31 115 LYS A N 1
ATOM 936 C CA . LYS A 1 116 ? -11.315 54.343 -1.339 1.00 30.48 115 LYS A CA 1
ATOM 937 C C . LYS A 1 116 ? -10.584 55.336 -0.467 1.00 31.86 115 LYS A C 1
ATOM 938 O O . LYS A 1 116 ? -11.196 56.110 0.252 1.00 29.16 115 LYS A O 1
ATOM 944 N N . ASP A 1 117 ? -9.266 55.318 -0.559 1.00 31.60 116 ASP A N 1
ATOM 945 C CA . ASP A 1 117 ? -8.441 56.294 0.140 1.00 32.22 116 ASP A CA 1
ATOM 946 C C . ASP A 1 117 ? -8.744 57.768 -0.172 1.00 32.57 116 ASP A C 1
ATOM 947 O O . ASP A 1 117 ? -8.676 58.608 0.726 1.00 34.54 116 ASP A O 1
ATOM 952 N N . LYS A 1 118 ? -9.123 58.104 -1.403 1.00 30.24 117 LYS A N 1
ATOM 953 C CA . LYS A 1 118 ? -9.423 59.482 -1.753 1.00 30.51 117 LYS A CA 1
ATOM 954 C C . LYS A 1 118 ? -10.911 59.733 -1.976 1.00 30.78 117 LYS A C 1
ATOM 955 O O . LYS A 1 118 ? -11.278 60.688 -2.678 1.00 32.03 117 LYS A O 1
ATOM 961 N N . PHE A 1 119 ? -11.766 58.893 -1.390 1.00 32.01 118 PHE A N 1
ATOM 962 C CA . PHE A 1 119 ? -13.185 58.907 -1.718 1.00 30.29 118 PHE A CA 1
ATOM 963 C C . PHE A 1 119 ? -13.798 60.238 -1.397 1.00 32.58 118 PHE A C 1
ATOM 964 O O . PHE A 1 119 ? -13.489 60.832 -0.367 1.00 34.62 118 PHE A O 1
ATOM 972 N N . LYS A 1 120 ? -14.662 60.699 -2.283 1.00 32.48 119 LYS A N 1
ATOM 973 C CA . LYS A 1 120 ? -15.559 61.797 -2.008 1.00 34.06 119 LYS A CA 1
ATOM 974 C C . LYS A 1 120 ? -16.835 61.453 -2.684 1.00 32.37 119 LYS A C 1
ATOM 975 O O . LYS A 1 120 ? -16.849 60.757 -3.704 1.00 28.43 119 LYS A O 1
ATOM 981 N N . ASP A 1 121 ? -17.927 61.962 -2.142 1.00 32.31 120 ASP A N 1
ATOM 982 C CA . ASP A 1 121 ? -19.230 61.706 -2.735 1.00 32.78 120 ASP A CA 1
ATOM 983 C C . ASP A 1 121 ? -19.357 62.401 -4.066 1.00 30.20 120 ASP A C 1
ATOM 984 O O . ASP A 1 121 ? -18.858 63.504 -4.226 1.00 28.73 120 ASP A O 1
ATOM 989 N N . ASP A 1 122 ? -20.040 61.739 -5.002 1.00 29.72 121 ASP A N 1
ATOM 990 C CA . ASP A 1 122 ? -20.317 62.232 -6.350 1.00 30.98 121 ASP A CA 1
ATOM 991 C C . ASP A 1 122 ? -19.091 62.595 -7.208 1.00 29.97 121 ASP A C 1
ATOM 992 O O . ASP A 1 122 ? -19.212 63.311 -8.188 1.00 32.19 121 ASP A O 1
ATOM 997 N N . GLU A 1 123 ? -17.938 62.095 -6.837 1.00 29.05 122 GLU A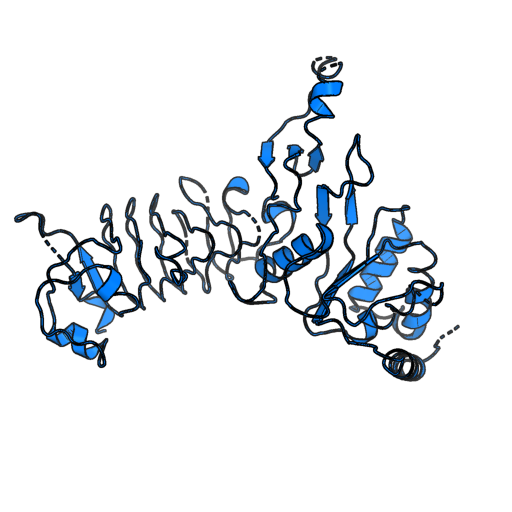 N 1
ATOM 998 C CA . GLU A 1 123 ? -16.658 62.454 -7.457 1.00 29.74 122 GLU A CA 1
ATOM 999 C C . GLU A 1 123 ? -16.282 61.409 -8.521 1.00 28.72 122 GLU A C 1
ATOM 1000 O O . GLU A 1 123 ? -15.630 61.722 -9.517 1.00 26.17 122 GLU A O 1
ATOM 1006 N N . PHE A 1 124 ? -16.655 60.149 -8.272 1.00 23.26 123 PHE A N 1
ATOM 1007 C CA . PHE A 1 124 ? -16.261 59.032 -9.092 1.00 23.50 123 PHE A CA 1
ATOM 1008 C C . PHE A 1 124 ? -17.469 58.297 -9.650 1.00 24.39 123 PHE A C 1
ATOM 1009 O O . PHE A 1 124 ? -18.510 58.151 -8.984 1.00 24.97 123 PHE A O 1
ATOM 1017 N N . SER A 1 125 ? -17.332 57.847 -10.890 1.00 25.54 124 SER A N 1
ATOM 1018 C CA A SER A 1 125 ? -18.423 57.170 -11.599 0.50 24.56 124 SER A CA 1
ATOM 1019 C CA B SER A 1 125 ? -18.410 57.209 -11.624 0.50 25.75 124 SER A CA 1
ATOM 1020 C C . SER A 1 125 ? -17.886 56.007 -12.417 1.00 24.80 124 SER A C 1
ATOM 1021 O O . SER A 1 125 ? -16.862 56.117 -13.100 1.00 24.04 124 SER A O 1
ATOM 1026 N N . PHE A 1 126 ? -18.585 54.886 -12.329 1.00 22.68 125 PHE A N 1
ATOM 1027 C CA . PHE A 1 126 ? -18.343 53.759 -13.202 1.00 23.25 125 PHE A CA 1
ATOM 1028 C C . PHE A 1 126 ? -19.004 54.012 -14.550 1.00 22.06 125 PHE A C 1
ATOM 1029 O O . PHE A 1 126 ? -20.148 54.488 -14.641 1.00 22.18 125 PHE A O 1
ATOM 1037 N N . VAL A 1 127 ? -18.256 53.739 -15.606 1.00 21.89 126 VAL A N 1
ATOM 1038 C CA . VAL A 1 127 ? -18.682 54.036 -16.972 1.00 23.20 126 VAL A CA 1
ATOM 1039 C C . VAL A 1 127 ? -18.392 52.792 -17.775 1.00 23.70 126 VAL A C 1
ATOM 1040 O O . VAL A 1 127 ? -17.284 52.310 -17.762 1.00 21.61 126 VAL A O 1
ATOM 1044 N N . CYS A 1 128 ? -19.403 52.250 -18.440 1.00 24.93 127 CYS A N 1
ATOM 1045 C CA . CYS A 1 128 ? -19.175 51.131 -19.330 1.00 26.95 127 CYS A CA 1
ATOM 1046 C C . CYS A 1 128 ? -20.010 51.183 -20.600 1.00 26.42 127 CYS A C 1
ATOM 1047 O O . CYS A 1 128 ? -21.105 51.757 -20.628 1.00 26.47 127 CYS A O 1
ATOM 1050 N N . LEU A 1 129 ? -19.452 50.586 -21.652 1.00 24.01 128 LEU A N 1
ATOM 1051 C CA . LEU A 1 129 ? -20.118 50.427 -22.925 1.00 23.16 128 LEU A CA 1
ATOM 1052 C C . LEU A 1 129 ? -20.467 48.956 -23.115 1.00 24.10 128 LEU A C 1
ATOM 1053 O O . LEU A 1 129 ? -19.593 48.087 -23.006 1.00 23.18 128 LEU A O 1
ATOM 1058 N N . PHE A 1 130 ? -21.736 48.693 -23.421 1.00 22.77 129 PHE A N 1
ATOM 1059 C CA . PHE A 1 130 ? -22.191 47.319 -23.836 1.00 24.62 129 PHE A CA 1
ATOM 1060 C C . PHE A 1 130 ? -22.162 47.086 -25.344 1.00 25.58 129 PHE A C 1
ATOM 1061 O O . PHE A 1 130 ? -22.047 45.954 -25.798 1.00 27.90 129 PHE A O 1
ATOM 1069 N N . GLU A 1 131 ? -22.278 48.165 -26.105 1.00 27.28 130 GLU A N 1
ATOM 1070 C CA A GLU A 1 131 ? -22.142 48.117 -27.557 0.50 29.67 130 GLU A CA 1
ATOM 1071 C CA B GLU A 1 131 ? -22.188 48.113 -27.564 0.50 28.14 130 GLU A CA 1
ATOM 1072 C C . GLU A 1 131 ? -21.609 49.452 -28.039 1.00 28.73 130 GLU A C 1
ATOM 1073 O O . GLU A 1 131 ? -21.459 50.385 -27.251 1.00 26.86 130 GLU A O 1
ATOM 1084 N N . ASP A 1 132 ? -21.292 49.527 -29.327 1.00 29.08 131 ASP A N 1
ATOM 1085 C CA . ASP A 1 132 ? -20.738 50.737 -29.950 1.00 28.64 131 ASP A CA 1
ATOM 1086 C C . ASP A 1 132 ? -21.838 51.506 -30.673 1.00 26.37 131 ASP A C 1
ATOM 1087 O O . ASP A 1 132 ? -22.133 51.262 -31.833 1.00 29.27 131 ASP A O 1
ATOM 1092 N N . LYS A 1 133 ? -22.485 52.396 -29.953 1.00 24.52 132 LYS A N 1
ATOM 1093 C CA . LYS A 1 133 ? -23.527 53.216 -30.521 1.00 25.80 132 LYS A CA 1
ATOM 1094 C C . LYS A 1 133 ? -23.232 54.638 -30.118 1.00 24.45 132 LYS A C 1
ATOM 1095 O O . LYS A 1 133 ? -22.242 54.918 -29.453 1.00 25.82 132 LYS A O 1
ATOM 1099 N N . GLU A 1 134 ? -24.122 55.539 -30.498 1.00 26.52 133 GLU A N 1
ATOM 1100 C CA . GLU A 1 134 ? -23.968 56.921 -30.157 1.00 28.92 133 GLU A CA 1
ATOM 1101 C C . GLU A 1 134 ? -23.903 57.076 -28.646 1.00 28.12 133 GLU A C 1
ATOM 1102 O O . GLU A 1 134 ? -24.672 56.443 -27.908 1.00 23.46 133 GLU A O 1
ATOM 1108 N N . PRO A 1 135 ? -22.996 57.934 -28.177 1.00 25.96 134 PRO A N 1
ATOM 1109 C CA . PRO A 1 135 ? -22.906 58.192 -26.757 1.00 25.79 134 PRO A CA 1
ATOM 1110 C C . PRO A 1 135 ? -24.173 58.858 -26.237 1.00 26.67 134 PRO A C 1
ATOM 1111 O O . PRO A 1 135 ? -24.767 59.682 -26.921 1.00 25.28 134 PRO A O 1
ATOM 1115 N N . LEU A 1 136 ? -24.570 58.503 -25.022 1.00 26.77 135 LEU A N 1
ATOM 1116 C CA . LEU A 1 136 ? -25.715 59.124 -24.401 1.00 25.82 135 LEU A CA 1
ATOM 1117 C C . LEU A 1 136 ? -25.359 60.030 -23.254 1.00 25.03 135 LEU A C 1
ATOM 1118 O O . LEU A 1 136 ? -26.229 60.631 -22.636 1.00 23.43 135 LEU A O 1
ATOM 1123 N N . SER A 1 137 ? -24.074 60.114 -22.936 1.00 25.22 136 SER A N 1
ATOM 1124 C CA . SER A 1 137 ? -23.640 60.859 -21.759 1.00 23.49 136 SER A CA 1
ATOM 1125 C C . SER A 1 137 ? -22.295 61.484 -22.005 1.00 24.68 136 SER A C 1
ATOM 1126 O O . SER A 1 137 ? -21.536 61.006 -22.839 1.00 23.09 136 SER A O 1
ATOM 1129 N N . VAL A 1 138 ? -21.996 62.533 -21.243 1.00 23.51 137 VAL A N 1
ATOM 1130 C CA . VAL A 1 138 ? -20.658 63.099 -21.188 1.00 23.21 137 VAL A CA 1
ATOM 1131 C C . VAL A 1 138 ? -19.647 62.011 -20.811 1.00 22.54 137 VAL A C 1
ATOM 1132 O O . VAL A 1 138 ? -18.586 61.891 -21.419 1.00 22.45 137 VAL A O 1
ATOM 1136 N N . GLU A 1 139 ? -19.989 61.211 -19.821 1.00 22.36 138 GLU A N 1
ATOM 1137 C CA . GLU A 1 139 ? -19.109 60.156 -19.350 1.00 23.75 138 GLU A CA 1
ATOM 1138 C C . GLU A 1 139 ? -18.741 59.157 -20.466 1.00 23.08 138 GLU A C 1
ATOM 1139 O O . GLU A 1 139 ? -17.583 58.736 -20.578 1.00 23.35 138 GLU A O 1
ATOM 1145 N N . SER A 1 140 ? -19.735 58.707 -21.239 1.00 22.72 139 SER A N 1
ATOM 1146 C CA . SER A 1 140 ? -19.465 57.756 -22.304 1.00 23.08 139 SER A CA 1
ATOM 1147 C C . SER A 1 140 ? -18.718 58.411 -23.475 1.00 21.77 139 SER A C 1
ATOM 1148 O O . SER A 1 140 ? -17.887 57.771 -24.086 1.00 21.21 139 SER A O 1
ATOM 1151 N N . ILE A 1 141 ? -18.973 59.689 -23.756 1.00 23.92 140 ILE A N 1
ATOM 1152 C CA . ILE A 1 141 ? -18.171 60.410 -24.749 1.00 24.33 140 ILE A CA 1
ATOM 1153 C C . ILE A 1 141 ? -16.697 60.367 -24.331 1.00 22.39 140 ILE A C 1
ATOM 1154 O O . ILE A 1 141 ? -15.810 60.082 -25.144 1.00 21.52 140 ILE A O 1
ATOM 1159 N N . TYR A 1 142 ? -16.435 60.646 -23.067 1.00 21.10 141 TYR A N 1
ATOM 1160 C CA . TYR A 1 142 ? -15.042 60.654 -22.577 1.00 21.99 141 TYR A CA 1
ATOM 1161 C C . TYR A 1 142 ? -14.398 59.258 -22.627 1.00 19.45 141 TYR A C 1
ATOM 1162 O O . TYR A 1 142 ? -13.222 59.122 -23.038 1.00 22.47 141 TYR A O 1
ATOM 1171 N N . LEU A 1 143 ? -15.168 58.210 -22.308 1.00 21.73 142 LEU A N 1
ATOM 1172 C CA . LEU A 1 143 ? -14.640 56.848 -22.446 1.00 19.89 142 LEU A CA 1
ATOM 1173 C C . LEU A 1 143 ? -14.251 56.544 -23.929 1.00 19.90 142 LEU A C 1
ATOM 1174 O O . LEU A 1 143 ? -13.195 55.936 -24.199 1.00 20.46 142 LEU A O 1
ATOM 1179 N N . LYS A 1 144 ? -15.125 56.908 -24.865 1.00 22.97 143 LYS A N 1
ATOM 1180 C CA . LYS A 1 144 ? -14.866 56.775 -26.291 1.00 21.46 143 LYS A CA 1
ATOM 1181 C C . LYS A 1 144 ? -13.597 57.557 -26.721 1.00 20.59 143 LYS A C 1
ATOM 1182 O O . LYS A 1 144 ? -12.735 57.021 -27.394 1.00 21.29 143 LYS A O 1
ATOM 1188 N N . LEU A 1 145 ? -13.455 58.795 -26.269 1.00 20.38 144 LEU A N 1
ATOM 1189 C CA . LEU A 1 145 ? -12.267 59.582 -26.631 1.00 20.88 144 LEU A CA 1
ATOM 1190 C C . LEU A 1 145 ? -11.005 58.916 -26.116 1.00 22.64 144 LEU A C 1
ATOM 1191 O O . LEU A 1 145 ? -10.012 58.879 -26.820 1.00 20.27 144 LEU A O 1
ATOM 1196 N N . TYR A 1 146 ? -11.047 58.423 -24.878 1.00 21.54 145 TYR A N 1
ATOM 1197 C CA . TYR A 1 146 ? -9.969 57.650 -24.309 1.00 20.75 145 TYR A CA 1
ATOM 1198 C C . TYR A 1 146 ? -9.670 56.400 -25.069 1.00 18.85 145 TYR A C 1
ATOM 1199 O O . TYR A 1 146 ? -8.512 56.051 -25.251 1.00 21.24 145 TYR A O 1
ATOM 1208 N N . LEU A 1 147 ? -10.694 55.691 -25.538 1.00 21.00 146 LEU A N 1
ATOM 1209 C CA . LEU A 1 147 ? -10.455 54.466 -26.328 1.00 21.71 146 LEU A CA 1
ATOM 1210 C C . LEU A 1 147 ? -9.617 54.764 -27.583 1.00 21.60 146 LEU A C 1
ATOM 1211 O O . LEU A 1 147 ? -8.672 54.034 -27.899 1.00 22.16 146 LEU A O 1
ATOM 1216 N N . LEU A 1 148 ? -9.907 55.906 -28.213 1.00 19.86 147 LEU A N 1
ATOM 1217 C CA . LEU A 1 148 ? -9.149 56.407 -29.384 1.00 20.58 147 LEU A CA 1
ATOM 1218 C C . LEU A 1 148 ? -7.745 56.859 -28.989 1.00 21.52 147 LEU A C 1
ATOM 1219 O O . LEU A 1 148 ? -6.780 56.364 -29.542 1.00 20.83 147 LEU A O 1
ATOM 1224 N N . SER A 1 149 ? -7.625 57.769 -28.026 1.00 22.65 148 SER A N 1
ATOM 1225 C CA . SER A 1 149 ? -6.308 58.358 -27.697 1.00 21.51 148 SER A CA 1
ATOM 1226 C C . SER A 1 149 ? -5.294 57.402 -27.035 1.00 24.21 148 SER A C 1
ATOM 1227 O O . SER A 1 149 ? -4.094 57.581 -27.215 1.00 21.69 148 SER A O 1
ATOM 1230 N N . THR A 1 150 ? -5.802 56.374 -26.336 1.00 22.80 149 THR A N 1
ATOM 1231 C CA . THR A 1 150 ? -4.983 55.304 -25.771 1.00 21.91 149 THR A CA 1
ATOM 1232 C C . THR A 1 150 ? -4.696 54.217 -26.811 1.00 22.92 149 THR A C 1
ATOM 1233 O O . THR A 1 150 ? -3.963 53.297 -26.533 1.00 21.89 149 THR A O 1
ATOM 1237 N N . LYS A 1 151 ? -5.308 54.315 -27.995 1.00 22.79 150 LYS A N 1
ATOM 1238 C CA . LYS A 1 151 ? -5.163 53.398 -29.094 1.00 23.54 150 LYS A CA 1
ATOM 1239 C C . LYS A 1 151 ? -5.667 51.988 -28.755 1.00 24.86 150 LYS A C 1
ATOM 1240 O O . LYS A 1 151 ? -5.207 51.027 -29.343 1.00 24.93 150 LYS A O 1
ATOM 1246 N N . LYS A 1 152 ? -6.648 51.878 -27.854 1.00 24.61 151 LYS A N 1
ATOM 1247 C CA . LYS A 1 152 ? -7.298 50.561 -27.591 1.00 25.43 151 LYS A CA 1
ATOM 1248 C C . LYS A 1 152 ? -8.148 50.140 -28.785 1.00 24.99 151 LYS A C 1
ATOM 1249 O O . LYS A 1 152 ? -8.378 48.956 -29.000 1.00 28.81 151 LYS A O 1
ATOM 1255 N N . VAL A 1 153 ? -8.666 51.128 -29.515 1.00 25.11 152 VAL A N 1
ATOM 1256 C CA . VAL A 1 153 ? -9.422 50.930 -30.746 1.00 22.68 152 VAL A CA 1
ATOM 1257 C C . VAL A 1 153 ? -8.824 51.794 -31.871 1.00 24.43 152 VAL A C 1
ATOM 1258 O O . VAL A 1 153 ? -8.211 52.840 -31.611 1.00 25.44 152 VAL A O 1
ATOM 1262 N N . PRO A 1 154 ? -8.949 51.334 -33.123 1.00 27.22 153 PRO A N 1
ATOM 1263 C CA . PRO A 1 154 ? -8.452 52.142 -34.256 1.00 26.73 153 PRO A CA 1
ATOM 1264 C C . PRO A 1 154 ? -9.252 53.383 -34.555 1.00 25.10 153 PRO A C 1
ATOM 1265 O O . PRO A 1 154 ? -10.452 53.464 -34.241 1.00 23.02 153 PRO A O 1
ATOM 1269 N N . LEU A 1 155 ? -8.557 54.354 -35.140 1.00 23.00 154 LEU A N 1
ATOM 1270 C CA . LEU A 1 155 ? -9.188 55.579 -35.643 1.00 23.91 154 LEU A CA 1
ATOM 1271 C C . LEU A 1 155 ? -10.387 55.218 -36.520 1.00 25.14 154 LEU A C 1
ATOM 1272 O O . LEU A 1 155 ? -10.363 54.204 -37.243 1.00 24.55 154 LEU A O 1
ATOM 1277 N N . ARG A 1 156 ? -11.442 56.002 -36.383 1.00 23.57 155 ARG A N 1
ATOM 1278 C CA . ARG A 1 156 ? -12.730 55.844 -37.099 1.00 24.25 155 ARG A CA 1
ATOM 1279 C C . ARG A 1 156 ? -13.611 54.643 -36.733 1.00 28.50 155 ARG A C 1
ATOM 1280 O O . ARG A 1 156 ? -14.741 54.532 -37.233 1.00 30.01 155 ARG A O 1
ATOM 1288 N N . SER A 1 157 ? -13.153 53.810 -35.822 1.00 23.72 156 SER A N 1
ATOM 1289 C CA . SER A 1 157 ? -13.769 52.524 -35.582 1.00 26.43 156 SER A CA 1
ATOM 1290 C C . SER A 1 157 ? -14.916 52.603 -34.576 1.00 27.54 156 SER A C 1
ATOM 1291 O O . SER A 1 157 ? -15.625 51.623 -34.411 1.00 26.11 156 SER A O 1
ATOM 1294 N N . ILE A 1 158 ? -15.120 53.747 -33.909 1.00 25.19 157 ILE A N 1
ATOM 1295 C CA . ILE A 1 158 ? -16.190 53.844 -32.916 1.00 26.81 157 ILE A CA 1
ATOM 1296 C C . ILE A 1 158 ? -17.100 55.036 -33.125 1.00 26.21 157 ILE A C 1
ATOM 1297 O O . ILE A 1 158 ? -16.725 56.026 -33.742 1.00 28.11 157 ILE A O 1
ATOM 1302 N N . ASN A 1 159 ? -18.312 54.924 -32.604 1.00 27.82 158 ASN A N 1
ATOM 1303 C CA . ASN A 1 159 ? -19.375 55.901 -32.853 1.00 24.97 158 ASN A CA 1
ATOM 1304 C C . ASN A 1 159 ? -19.280 57.077 -31.897 1.00 23.82 158 ASN A C 1
ATOM 1305 O O . ASN A 1 159 ? -19.418 56.927 -30.691 1.00 27.65 158 ASN A O 1
ATOM 1310 N N . LEU A 1 160 ? -19.061 58.250 -32.453 1.00 26.74 159 LEU A N 1
ATOM 1311 C CA . LEU A 1 160 ? -18.945 59.494 -31.710 1.00 27.98 159 LEU A CA 1
ATOM 1312 C C . LEU A 1 160 ? -20.080 60.474 -32.043 1.00 29.22 159 LEU A C 1
ATOM 1313 O O . LEU A 1 160 ? -20.015 61.659 -31.692 1.00 27.21 159 LEU A O 1
ATOM 1318 N N . ASN A 1 161 ? -21.113 59.987 -32.718 1.00 28.25 160 ASN A N 1
ATOM 1319 C CA . ASN A 1 161 ? -22.125 60.909 -33.222 1.00 31.98 160 ASN A CA 1
ATOM 1320 C C . ASN A 1 161 ? -22.898 61.516 -32.096 1.00 27.92 160 ASN A C 1
ATOM 1321 O O . ASN A 1 161 ? -23.260 60.820 -31.143 1.00 30.45 160 ASN A O 1
ATOM 1326 N N . GLY A 1 162 ? -23.146 62.821 -32.201 1.00 27.87 161 GLY A N 1
ATOM 1327 C CA . GLY A 1 162 ? -23.872 63.535 -31.162 1.00 27.20 161 GLY A CA 1
ATOM 1328 C C . GLY A 1 162 ? -23.027 64.114 -30.049 1.00 29.03 161 GLY A C 1
ATOM 1329 O O . GLY A 1 162 ? -23.547 64.824 -29.180 1.00 28.42 161 GLY A O 1
ATOM 1330 N N . ALA A 1 163 ? -21.725 63.857 -30.089 1.00 28.41 162 ALA A N 1
ATOM 1331 C CA . ALA A 1 163 ? -20.835 64.270 -29.004 1.00 29.52 162 ALA A CA 1
ATOM 1332 C C . ALA A 1 163 ? -20.916 65.768 -28.785 1.00 29.63 162 ALA A C 1
ATOM 1333 O O . ALA A 1 163 ? -21.065 66.224 -27.659 1.00 30.49 162 ALA A O 1
ATOM 1335 N N . PHE A 1 164 ? -20.887 66.536 -29.852 1.00 30.44 163 PHE A N 1
ATOM 1336 C CA A PHE A 1 164 ? -20.922 67.983 -29.717 0.50 33.42 163 PHE A CA 1
ATOM 1337 C CA B PHE A 1 164 ? -20.919 67.989 -29.754 0.50 32.87 163 PHE A CA 1
ATOM 1338 C C . PHE A 1 164 ? -22.173 68.476 -29.021 1.00 32.60 163 PHE A C 1
ATOM 1339 O O . PHE A 1 164 ? -22.133 69.442 -28.267 1.00 34.02 163 PHE A O 1
ATOM 1354 N N . GLY A 1 165 ? -23.298 67.815 -29.237 1.00 30.22 164 GLY A N 1
ATOM 1355 C CA . GLY A 1 165 ? -24.510 68.267 -28.588 1.00 30.46 164 GLY A CA 1
ATOM 1356 C C . GLY A 1 165 ? -24.579 67.982 -27.104 1.00 31.24 164 GLY A C 1
ATOM 1357 O O . GLY A 1 165 ? -25.312 68.641 -26.381 1.00 36.13 164 GLY A O 1
ATOM 1358 N N . LEU A 1 166 ? -23.863 66.963 -26.649 1.00 27.64 165 LEU A N 1
ATOM 1359 C CA . LEU A 1 166 ? -23.873 66.576 -25.250 1.00 28.92 165 LEU A CA 1
ATOM 1360 C C . LEU A 1 166 ? -22.860 67.363 -24.384 1.00 30.20 165 LEU A C 1
ATOM 1361 O O . LEU A 1 166 ? -23.075 67.574 -23.181 1.00 31.54 165 LEU A O 1
ATOM 1366 N N . LEU A 1 167 ? -21.742 67.753 -24.986 1.00 27.61 166 LEU A N 1
ATOM 1367 C CA . LEU A 1 167 ? -20.668 68.440 -24.264 1.00 26.83 166 LEU A CA 1
ATOM 1368 C C . LEU A 1 167 ? -21.019 69.924 -24.059 1.00 28.91 166 LEU A C 1
ATOM 1369 O O . LEU A 1 167 ? -21.619 70.539 -24.930 1.00 34.26 166 LEU A O 1
ATOM 1374 N N . SER A 1 168 ? -20.673 70.481 -22.900 1.00 26.50 167 SER A N 1
ATOM 1375 C CA . SER A 1 168 ? -20.828 71.900 -22.613 1.00 27.86 167 SER A CA 1
ATOM 1376 C C . SER A 1 168 ? -19.596 72.680 -23.047 1.00 24.16 167 SER A C 1
ATOM 1377 O O . SER A 1 168 ? -18.464 72.250 -22.814 1.00 24.40 167 SER A O 1
ATOM 1380 N N . ASN A 1 169 ? -19.829 73.806 -23.710 1.00 23.40 168 ASN A N 1
ATOM 1381 C CA . ASN A 1 169 ? -18.781 74.784 -24.002 1.00 25.64 168 ASN A CA 1
ATOM 1382 C C . ASN A 1 169 ? -18.416 75.470 -22.694 1.00 22.46 168 ASN A C 1
ATOM 1383 O O . ASN A 1 169 ? -19.254 76.101 -22.053 1.00 23.89 168 ASN A O 1
ATOM 1388 N N . VAL A 1 170 ? -17.157 75.341 -22.310 1.00 21.53 169 VAL A N 1
ATOM 1389 C CA . VAL A 1 170 ? -16.678 75.857 -21.018 1.00 21.01 169 VAL A CA 1
ATOM 1390 C C . VAL A 1 170 ? -15.343 76.556 -21.232 1.00 21.30 169 VAL A C 1
ATOM 1391 O O . VAL A 1 170 ? -14.675 76.351 -22.250 1.00 21.66 169 VAL A O 1
ATOM 1395 N N . ALA A 1 171 ? -14.987 77.365 -20.252 1.00 19.39 170 ALA A N 1
ATOM 1396 C CA . ALA A 1 171 ? -13.640 77.940 -20.120 1.00 20.52 170 ALA A CA 1
ATOM 1397 C C . ALA A 1 171 ? -12.749 76.902 -19.470 1.00 20.51 170 ALA A C 1
ATOM 1398 O O . ALA A 1 171 ? -13.228 76.068 -18.696 1.00 23.53 170 ALA A O 1
ATOM 1400 N N . TRP A 1 172 ? -11.453 76.962 -19.789 1.00 18.59 171 TRP A N 1
ATOM 1401 C CA . TRP A 1 172 ? -10.481 76.003 -19.300 1.00 18.93 171 TRP A CA 1
ATOM 1402 C C . TRP A 1 172 ? -9.316 76.792 -18.777 1.00 20.75 171 TRP A C 1
ATOM 1403 O O . TRP A 1 172 ? -8.799 77.700 -19.452 1.00 22.23 171 TRP A O 1
ATOM 1414 N N . SER A 1 173 ? -9.010 76.549 -17.506 1.00 21.75 172 SER A N 1
ATOM 1415 C CA . SER A 1 173 ? -7.946 77.267 -16.787 1.00 23.50 172 SER A CA 1
ATOM 1416 C C . SER A 1 173 ? -7.023 76.227 -16.190 1.00 24.23 172 SER A C 1
ATOM 1417 O O . SER A 1 173 ? -7.422 75.441 -15.310 1.00 23.88 172 SER A O 1
ATOM 1420 N N . ASP A 1 174 ? -5.801 76.168 -16.688 1.00 26.49 173 ASP A N 1
ATOM 1421 C CA . ASP A 1 174 ? -4.856 75.119 -16.297 1.00 29.35 173 ASP A CA 1
ATOM 1422 C C . ASP A 1 174 ? -5.490 73.719 -16.334 1.00 27.04 173 ASP A C 1
ATOM 1423 O O . ASP A 1 174 ? -5.348 72.884 -15.425 1.00 29.10 173 ASP A O 1
ATOM 1428 N N . ASP A 1 175 ? -6.151 73.512 -17.460 1.00 26.22 174 ASP A N 1
ATOM 1429 C CA . ASP A 1 175 ? -6.851 72.309 -17.835 1.00 27.00 174 ASP A CA 1
ATOM 1430 C C . ASP A 1 175 ? -8.049 71.970 -16.954 1.00 25.76 174 ASP A C 1
ATOM 1431 O O . ASP A 1 175 ? -8.545 70.878 -17.055 1.00 23.84 174 ASP A O 1
ATOM 1436 N N . LYS A 1 176 ? -8.531 72.912 -16.146 1.00 24.82 175 LYS A N 1
ATOM 1437 C CA . LYS A 1 176 ? -9.736 72.737 -15.332 1.00 26.13 175 LYS A CA 1
ATOM 1438 C C . LYS A 1 176 ? -10.911 73.499 -15.958 1.00 22.53 175 LYS A C 1
ATOM 1439 O O . LYS A 1 176 ? -10.768 74.693 -16.238 1.00 24.56 175 LYS A O 1
ATOM 1445 N N . PRO A 1 177 ? -12.064 72.829 -16.155 1.00 22.42 176 PRO A N 1
ATOM 1446 C CA . PRO A 1 177 ? -13.213 73.480 -16.751 1.00 22.97 176 PRO A CA 1
ATOM 1447 C C . PRO A 1 177 ? -13.960 74.400 -15.768 1.00 24.49 176 PRO A C 1
ATOM 1448 O O . PRO A 1 177 ? -14.136 74.077 -14.580 1.00 22.91 176 PRO A O 1
ATOM 1452 N N . ILE A 1 178 ? -14.396 75.543 -16.278 1.00 24.40 177 ILE A N 1
ATOM 1453 C CA . ILE A 1 178 ? -15.190 76.512 -15.536 1.00 22.89 177 ILE A CA 1
ATOM 1454 C C . ILE A 1 178 ? -16.361 76.933 -16.410 1.00 22.99 177 ILE A C 1
ATOM 1455 O O . ILE A 1 178 ? -16.176 77.333 -17.552 1.00 22.92 177 ILE A O 1
ATOM 1460 N N . GLU A 1 179 ? -17.567 76.838 -15.876 1.00 19.69 178 GLU A N 1
ATOM 1461 C CA . GLU A 1 179 ? -18.762 77.310 -16.575 1.00 24.10 178 GLU A CA 1
ATOM 1462 C C . GLU A 1 179 ? -18.641 78.781 -16.891 1.00 21.88 178 GLU A C 1
ATOM 1463 O O . GLU A 1 179 ? -18.243 79.560 -16.041 1.00 24.57 178 GLU A O 1
ATOM 1469 N N . LEU A 1 180 ? -18.953 79.160 -18.128 1.00 22.48 179 LEU A N 1
ATOM 1470 C CA . LEU A 1 180 ? -18.891 80.551 -18.550 1.00 24.94 179 LEU A CA 1
ATOM 1471 C C . LEU A 1 180 ? -19.819 81.412 -17.663 1.00 24.71 179 LEU A C 1
ATOM 1472 O O . LEU A 1 180 ? -19.476 82.534 -17.310 1.00 22.90 179 LEU A O 1
ATOM 1477 N N . GLU A 1 181 ? -20.977 80.883 -17.283 1.00 26.40 180 GLU A N 1
ATOM 1478 C CA A GLU A 1 181 ? -21.929 81.655 -16.496 0.50 25.21 180 GLU A CA 1
ATOM 1479 C CA B GLU A 1 181 ? -21.937 81.657 -16.490 0.50 29.02 180 GLU A CA 1
ATOM 1480 C C . GLU A 1 181 ? -21.375 81.936 -15.100 1.00 25.12 180 GLU A C 1
ATOM 1481 O O . GLU A 1 181 ? -21.684 82.955 -14.484 1.00 24.37 180 GLU A O 1
ATOM 1492 N N . TYR A 1 182 ? -20.518 81.050 -14.618 1.00 24.73 181 TYR A N 1
ATOM 1493 C CA . TYR A 1 182 ? -19.836 81.279 -13.353 1.00 25.82 181 TYR A CA 1
ATOM 1494 C C . TYR A 1 182 ? -18.860 82.488 -13.449 1.00 24.98 181 TYR A C 1
ATOM 1495 O O . TYR A 1 182 ? -18.757 83.308 -12.528 1.00 22.63 181 TYR A O 1
ATOM 1504 N N . LEU A 1 183 ? -18.140 82.582 -14.560 1.00 23.19 182 LEU A N 1
ATOM 1505 C CA . LEU A 1 183 ? -17.249 83.688 -14.791 1.00 23.10 182 LEU A CA 1
ATOM 1506 C C . LEU A 1 183 ? -18.031 84.984 -14.916 1.00 23.74 182 LEU A C 1
ATOM 1507 O O . LEU A 1 183 ? -17.618 86.026 -14.405 1.00 23.09 182 LEU A O 1
ATOM 1512 N N . ARG A 1 184 ? -19.157 84.946 -15.616 1.00 20.95 183 ARG A N 1
ATOM 1513 C CA . ARG A 1 184 ? -19.984 86.147 -15.773 1.00 21.46 183 ARG A CA 1
ATOM 1514 C C . ARG A 1 184 ? -20.501 86.584 -14.410 1.00 24.31 183 ARG A C 1
ATOM 1515 O O . ARG A 1 184 ? -20.408 87.759 -14.062 1.00 23.84 183 ARG A O 1
ATOM 1523 N N . ALA A 1 185 ? -21.060 85.637 -13.654 1.00 24.42 184 ALA A N 1
ATOM 1524 C CA . ALA A 1 185 ? -21.629 85.933 -12.321 1.00 26.57 184 ALA A CA 1
ATOM 1525 C C . ALA A 1 185 ? -20.595 86.494 -11.318 1.00 26.32 184 ALA A C 1
ATOM 1526 O O . ALA A 1 185 ? -20.945 87.264 -10.423 1.00 28.87 184 ALA A O 1
ATOM 1528 N N . ASN A 1 186 ? -19.338 86.112 -11.471 1.00 24.94 185 ASN A N 1
ATOM 1529 C CA . ASN A 1 186 ? -18.280 86.477 -10.552 1.00 25.94 185 ASN A CA 1
ATOM 1530 C C . ASN A 1 186 ? -17.242 87.436 -11.104 1.00 26.11 185 ASN A C 1
ATOM 1531 O O . ASN A 1 186 ? -16.276 87.747 -10.432 1.00 23.33 185 ASN A O 1
ATOM 1536 N N . GLU A 1 187 ? -17.470 87.950 -12.311 1.00 25.93 186 GLU A N 1
ATOM 1537 C CA . GLU A 1 187 ? -16.478 88.761 -12.974 1.00 27.54 186 GLU A CA 1
ATOM 1538 C C . GLU A 1 187 ? -16.065 90.002 -12.174 1.00 24.55 186 GLU A C 1
ATOM 1539 O O . GLU A 1 187 ? -14.881 90.325 -12.113 1.00 24.65 186 GLU A O 1
ATOM 1553 N N . ARG A 1 189 ? -16.309 90.725 -8.931 1.00 26.48 188 ARG A N 1
ATOM 1554 C CA . ARG A 1 189 ? -15.632 90.316 -7.724 1.00 29.49 188 ARG A CA 1
ATOM 1555 C C . ARG A 1 189 ? -14.229 89.815 -8.050 1.00 27.92 188 ARG A C 1
ATOM 1556 O O . ARG A 1 189 ? -13.266 90.233 -7.419 1.00 26.75 188 ARG A O 1
ATOM 1564 N N . LEU A 1 190 ? -14.104 88.935 -9.038 1.00 28.06 189 LEU A N 1
ATOM 1565 C CA . LEU A 1 190 ? -12.818 88.344 -9.367 1.00 26.19 189 LEU A CA 1
ATOM 1566 C C . LEU A 1 190 ? -11.824 89.357 -9.969 1.00 25.53 189 LEU A C 1
ATOM 1567 O O . LEU A 1 190 ? -10.644 89.418 -9.585 1.00 26.69 189 LEU A O 1
ATOM 1572 N N . LYS A 1 191 ? -12.268 90.168 -10.910 1.00 24.09 190 LYS A N 1
ATOM 1573 C CA . LYS A 1 191 ? -11.353 91.151 -11.485 1.00 26.68 190 LYS A CA 1
ATOM 1574 C C . LYS A 1 191 ? -10.946 92.235 -10.483 1.00 24.98 190 LYS A C 1
ATOM 1575 O O . LYS A 1 191 ? -9.817 92.664 -10.474 1.00 28.42 190 LYS A O 1
ATOM 1589 N N . SER A 1 193 ? -10.873 92.125 -7.213 1.00 28.59 192 SER A N 1
ATOM 1590 C CA . SER A 1 193 ? -10.066 91.491 -6.161 1.00 29.16 192 SER A CA 1
ATOM 1591 C C . SER A 1 193 ? -8.785 90.909 -6.718 1.00 28.69 192 SER A C 1
ATOM 1592 O O . SER A 1 193 ? -8.020 90.332 -5.987 1.00 30.23 192 SER A O 1
ATOM 1595 N N . ASN A 1 194 ? -8.574 91.050 -8.020 1.00 29.95 193 ASN A N 1
ATOM 1596 C CA . ASN A 1 194 ? -7.432 90.505 -8.720 1.00 27.55 193 ASN A CA 1
ATOM 1597 C C . ASN A 1 194 ? -7.268 88.971 -8.567 1.00 31.04 193 ASN A C 1
ATOM 1598 O O . ASN A 1 194 ? -6.182 88.452 -8.280 1.00 28.31 193 ASN A O 1
ATOM 1603 N N . GLN A 1 195 ? -8.353 88.250 -8.790 1.00 28.53 194 GLN A N 1
ATOM 1604 C CA A GLN A 1 195 ? -8.391 86.809 -8.689 0.50 28.08 194 GLN A CA 1
ATOM 1605 C CA B GLN A 1 195 ? -8.307 86.799 -8.734 0.50 29.73 194 GLN A CA 1
ATOM 1606 C C . GLN A 1 195 ? -9.035 86.223 -9.961 1.00 28.51 194 GLN A C 1
ATOM 1607 O O . GLN A 1 195 ? -9.617 85.173 -9.906 1.00 26.57 194 GLN A O 1
ATOM 1618 N N . TYR A 1 196 ? -8.981 86.936 -11.083 1.00 27.49 195 TYR A N 1
ATOM 1619 C CA . TYR A 1 196 ? -9.629 86.434 -12.316 1.00 25.46 195 TYR A CA 1
ATOM 1620 C C . TYR A 1 196 ? -8.815 85.238 -12.825 1.00 23.18 195 TYR A C 1
ATOM 1621 O O . TYR A 1 196 ? -7.602 85.365 -13.030 1.00 24.58 195 TYR A O 1
ATOM 1630 N N . PRO A 1 197 ? -9.458 84.076 -13.038 1.00 25.84 196 PRO A N 1
ATOM 1631 C CA . PRO A 1 197 ? -8.637 82.929 -13.421 1.00 27.52 196 PRO A CA 1
ATOM 1632 C C . PRO A 1 197 ? -8.069 83.060 -14.819 1.00 26.49 196 PRO A C 1
ATOM 1633 O O . PRO A 1 197 ? -8.676 83.729 -15.670 1.00 26.51 196 PRO A O 1
ATOM 1637 N N . LYS A 1 198 ? -6.893 82.465 -15.047 1.00 25.79 197 LYS A N 1
ATOM 1638 C CA . LYS A 1 198 ? -6.269 82.495 -16.346 1.00 27.49 197 LYS A CA 1
ATOM 1639 C C . LYS A 1 198 ? -6.964 81.478 -17.246 1.00 27.49 197 LYS A C 1
ATOM 1640 O O . LYS A 1 198 ? -6.881 80.251 -17.010 1.00 26.50 197 LYS A O 1
ATOM 1646 N N . ILE A 1 199 ? -7.586 81.990 -18.300 1.00 25.46 198 ILE A N 1
ATOM 1647 C CA . ILE A 1 199 ? -8.363 81.160 -19.221 1.00 26.28 198 ILE A CA 1
ATOM 1648 C C . ILE A 1 199 ? -7.506 80.848 -20.444 1.00 25.19 198 ILE A C 1
ATOM 1649 O O . ILE A 1 199 ? -7.160 81.721 -21.232 1.00 25.35 198 ILE A O 1
ATOM 1654 N N . ASP A 1 200 ? -7.161 79.579 -20.595 1.00 23.26 199 ASP A N 1
ATOM 1655 C CA . ASP A 1 200 ? -6.340 79.161 -21.718 1.00 20.57 199 ASP A CA 1
ATOM 1656 C C . ASP A 1 200 ? -7.113 78.974 -23.026 1.00 20.14 199 ASP A C 1
ATOM 1657 O O . ASP A 1 200 ? -6.551 79.163 -24.113 1.00 20.62 199 ASP A O 1
ATOM 1662 N N . PHE A 1 201 ? -8.368 78.533 -22.927 1.00 22.77 200 PHE A N 1
ATOM 1663 C CA . PHE A 1 201 ? -9.226 78.289 -24.075 1.00 21.22 200 PHE A CA 1
ATOM 1664 C C . PHE A 1 201 ? -10.689 78.116 -23.646 1.00 20.90 200 PHE A C 1
ATOM 1665 O O . PHE A 1 201 ? -10.994 77.930 -22.467 1.00 19.62 200 PHE A O 1
ATOM 1673 N N . VAL A 1 202 ? -11.571 78.252 -24.607 1.00 18.32 201 VAL A N 1
ATOM 1674 C CA . VAL A 1 202 ? -13.038 78.065 -24.423 1.00 21.07 201 VAL A CA 1
ATOM 1675 C C . VAL A 1 202 ? -13.498 77.106 -25.516 1.00 21.25 201 VAL A C 1
ATOM 1676 O O . VAL A 1 202 ? -13.366 77.400 -26.726 1.00 20.74 201 VAL A O 1
ATOM 1680 N N . ASP A 1 203 ? -13.968 75.927 -25.095 1.00 22.53 202 ASP A N 1
ATOM 1681 C CA . ASP A 1 203 ? -14.362 74.894 -26.024 1.00 23.20 202 ASP A CA 1
ATOM 1682 C C . ASP A 1 203 ? -15.087 73.779 -25.285 1.00 21.52 202 ASP A C 1
ATOM 1683 O O . ASP A 1 203 ? -15.153 73.719 -24.029 1.00 19.23 202 ASP A O 1
ATOM 1688 N N . LYS A 1 204 ? -15.629 72.888 -26.075 1.00 20.22 203 LYS A N 1
ATOM 1689 C CA . LYS A 1 204 ? -16.310 71.680 -25.593 1.00 23.45 203 LYS A CA 1
ATOM 1690 C C . LYS A 1 204 ? -15.390 70.480 -25.335 1.00 24.09 203 LYS A C 1
ATOM 1691 O O . LYS A 1 204 ? -15.797 69.545 -24.648 1.00 26.06 203 LYS A O 1
ATOM 1697 N N . PHE A 1 205 ? -14.200 70.484 -25.924 1.00 23.12 204 PHE A N 1
ATOM 1698 C CA . PHE A 1 205 ? -13.245 69.382 -25.806 1.00 20.67 204 PHE A CA 1
ATOM 1699 C C . PHE A 1 205 ? -11.991 69.852 -25.057 1.00 22.48 204 PHE A C 1
ATOM 1700 O O . PHE A 1 205 ? -11.529 70.977 -25.286 1.00 22.20 204 PHE A O 1
ATOM 1708 N N . PRO A 1 206 ? -11.372 68.948 -24.268 1.00 23.59 205 PRO A N 1
ATOM 1709 C CA . PRO A 1 206 ? -10.049 69.172 -23.675 1.00 22.29 205 PRO A CA 1
ATOM 1710 C C . PRO A 1 206 ? -8.921 68.756 -24.623 1.00 20.37 205 PRO A C 1
ATOM 1711 O O . PRO A 1 206 ? -9.170 68.299 -25.757 1.00 20.77 205 PRO A O 1
ATOM 1715 N N . ARG A 1 207 ? -7.697 68.992 -24.186 1.00 22.19 206 ARG A N 1
ATOM 1716 C CA . ARG A 1 207 ? -6.540 68.644 -24.938 1.00 21.11 206 ARG A CA 1
ATOM 1717 C C . ARG A 1 207 ? -6.093 67.229 -24.546 1.00 22.18 206 ARG A C 1
ATOM 1718 O O . ARG A 1 207 ? -6.273 66.780 -23.410 1.00 20.87 206 ARG A O 1
ATOM 1726 N N . PHE A 1 208 ? -5.454 66.585 -25.497 1.00 20.39 207 PHE A N 1
ATOM 1727 C CA . PHE A 1 208 ? -4.826 65.247 -25.340 1.00 20.44 207 PHE A CA 1
ATOM 1728 C C . PHE A 1 208 ? -3.918 65.137 -24.130 1.00 19.56 207 PHE A C 1
ATOM 1729 O O . PHE A 1 208 ? -4.054 64.194 -23.365 1.00 19.15 207 PHE A O 1
ATOM 1737 N N . LEU A 1 209 ? -3.034 66.122 -23.916 1.00 21.02 208 LEU A N 1
ATOM 1738 C CA . LEU A 1 209 ? -2.065 66.019 -22.845 1.00 22.64 208 LEU A CA 1
ATOM 1739 C C . LEU A 1 209 ? -2.678 66.234 -21.451 1.00 21.36 208 LEU A C 1
ATOM 1740 O O . LEU A 1 209 ? -2.034 65.984 -20.456 1.00 21.54 208 LEU A O 1
ATOM 1745 N N . ALA A 1 210 ? -3.947 66.653 -21.384 1.00 20.18 209 ALA A N 1
ATOM 1746 C CA . ALA A 1 210 ? -4.615 66.716 -20.095 1.00 21.08 209 ALA A CA 1
ATOM 1747 C C . ALA A 1 210 ? -4.961 65.275 -19.650 1.00 19.59 209 ALA A C 1
ATOM 1748 O O . ALA A 1 210 ? -5.321 65.055 -18.473 1.00 21.19 209 ALA A O 1
ATOM 1750 N N . HIS A 1 211 ? -4.849 64.314 -20.562 1.00 21.99 210 HIS A N 1
ATOM 1751 C CA . HIS A 1 211 ? -5.357 62.937 -20.317 1.00 22.06 210 HIS A CA 1
ATOM 1752 C C . HIS A 1 211 ? -4.409 61.773 -20.630 1.00 21.88 210 HIS A C 1
ATOM 1753 O O . HIS A 1 211 ? -4.541 60.717 -20.015 1.00 23.40 210 HIS A O 1
ATOM 1760 N N . ILE A 1 212 ? -3.517 61.935 -21.609 1.00 20.47 211 ILE A N 1
ATOM 1761 C CA . ILE A 1 212 ? -2.746 60.833 -22.168 1.00 20.42 211 ILE A CA 1
ATOM 1762 C C . ILE A 1 212 ? -1.273 61.130 -22.008 1.00 21.67 211 ILE A C 1
ATOM 1763 O O . ILE A 1 212 ? -0.843 62.262 -22.194 1.00 21.17 211 ILE A O 1
ATOM 1768 N N . ILE A 1 213 ? -0.512 60.097 -21.678 1.00 20.06 212 ILE A N 1
ATOM 1769 C CA . ILE A 1 213 ? 0.918 60.172 -21.532 1.00 21.38 212 ILE A CA 1
ATOM 1770 C C . ILE A 1 213 ? 1.518 59.557 -22.779 1.00 20.70 212 ILE A C 1
ATOM 1771 O O . ILE A 1 213 ? 1.358 58.348 -23.004 1.00 22.99 212 ILE A O 1
ATOM 1776 N N . PRO A 1 214 ? 2.214 60.362 -23.593 1.00 20.32 213 PRO A N 1
ATOM 1777 C CA . PRO A 1 214 ? 2.827 59.794 -24.804 1.00 23.63 213 PRO A CA 1
ATOM 1778 C C . PRO A 1 214 ? 3.863 58.711 -24.484 1.00 22.06 213 PRO A C 1
ATOM 1779 O O . PRO A 1 214 ? 4.373 58.660 -23.367 1.00 21.37 213 PRO A O 1
ATOM 1783 N N . GLU A 1 215 ? 4.160 57.898 -25.476 1.00 19.98 214 GLU A N 1
ATOM 1784 C CA . GLU A 1 215 ? 5.272 56.929 -25.426 1.00 23.73 214 GLU A CA 1
ATOM 1785 C C . GLU A 1 215 ? 6.552 57.723 -25.327 1.00 23.58 214 GLU A C 1
ATOM 1786 O O . GLU A 1 215 ? 6.596 58.938 -25.608 1.00 19.72 214 GLU A O 1
ATOM 1792 N N . ASP A 1 216 ? 7.624 57.066 -24.914 1.00 21.74 215 ASP A N 1
ATOM 1793 C CA . ASP A 1 216 ? 8.878 57.786 -24.727 1.00 22.71 215 ASP A CA 1
ATOM 1794 C C . ASP A 1 216 ? 9.468 58.390 -25.995 1.00 24.21 215 ASP A C 1
ATOM 1795 O O . ASP A 1 216 ? 10.283 59.331 -25.911 1.00 25.20 215 ASP A O 1
ATOM 1800 N N . ASN A 1 217 ? 9.095 57.840 -27.149 1.00 21.98 216 ASN A N 1
ATOM 1801 C CA . ASN A 1 217 ? 9.532 58.368 -28.453 1.00 22.32 216 ASN A CA 1
ATOM 1802 C C . ASN A 1 217 ? 8.483 59.210 -29.209 1.00 23.80 216 ASN A C 1
ATOM 1803 O O . ASN A 1 217 ? 8.662 59.483 -30.411 1.00 25.29 216 ASN A O 1
ATOM 1808 N N . THR A 1 218 ? 7.445 59.660 -28.497 1.00 22.84 217 THR A N 1
ATOM 1809 C CA . THR A 1 218 ? 6.405 60.508 -29.065 1.00 21.65 217 THR A CA 1
ATOM 1810 C C . THR A 1 218 ? 6.528 61.874 -28.468 1.00 20.62 217 THR A C 1
ATOM 1811 O O . THR A 1 218 ? 6.658 62.063 -27.247 1.00 20.83 217 THR A O 1
ATOM 1815 N N . ARG A 1 219 ? 6.524 62.861 -29.344 1.00 19.00 218 ARG A N 1
ATOM 1816 C CA . ARG A 1 219 ? 6.656 64.271 -28.908 1.00 18.53 218 ARG A CA 1
ATOM 1817 C C . ARG A 1 219 ? 5.516 65.130 -29.401 1.00 21.00 218 ARG A C 1
ATOM 1818 O O . ARG A 1 219 ? 5.099 65.011 -30.563 1.00 22.54 218 ARG A O 1
ATOM 1826 N N . ILE A 1 220 ? 5.032 66.018 -28.530 1.00 20.53 219 ILE A N 1
ATOM 1827 C CA . ILE A 1 220 ? 3.989 66.968 -28.869 1.00 20.08 219 ILE A CA 1
ATOM 1828 C C . ILE A 1 220 ? 4.499 68.278 -28.351 1.00 18.54 219 ILE A C 1
ATOM 1829 O O . ILE A 1 220 ? 4.564 68.510 -27.107 1.00 17.91 219 ILE A O 1
ATOM 1834 N N . LEU A 1 221 ? 4.919 69.146 -29.249 1.00 19.29 220 LEU A N 1
ATOM 1835 C CA . LEU A 1 221 ? 5.670 70.374 -28.824 1.00 21.64 220 LEU A CA 1
ATOM 1836 C C . LEU A 1 221 ? 4.795 71.513 -28.335 1.00 22.39 220 LEU A C 1
ATOM 1837 O O . LEU A 1 221 ? 5.307 72.531 -27.880 1.00 21.00 220 LEU A O 1
ATOM 1842 N N . GLU A 1 222 ? 3.483 71.324 -28.394 1.00 21.25 221 GLU A N 1
ATOM 1843 C CA . GLU A 1 222 ? 2.532 72.278 -27.849 1.00 21.63 221 GLU A CA 1
ATOM 1844 C C . GLU A 1 222 ? 1.177 71.605 -27.706 1.00 21.28 221 GLU A C 1
ATOM 1845 O O . GLU A 1 222 ? 0.594 71.110 -28.686 1.00 19.62 221 GLU A O 1
ATOM 1851 N N . SER A 1 223 ? 0.684 71.585 -26.474 1.00 23.29 222 SER A N 1
ATOM 1852 C CA . SER A 1 223 ? -0.562 70.911 -26.142 1.00 21.18 222 SER A CA 1
ATOM 1853 C C . SER A 1 223 ? -1.777 71.385 -26.938 1.00 22.60 222 SER A C 1
ATOM 1854 O O . SER A 1 223 ? -2.582 70.583 -27.296 1.00 18.58 222 SER A O 1
ATOM 1857 N N . SER A 1 224 ? -1.934 72.679 -27.213 1.00 19.06 223 SER A N 1
ATOM 1858 C CA . SER A 1 224 ? -3.108 73.174 -27.937 1.00 20.81 223 SER A CA 1
ATOM 1859 C C . SER A 1 224 ? -3.239 72.561 -29.364 1.00 23.69 223 SER A C 1
ATOM 1860 O O . SER A 1 224 ? -4.285 72.643 -30.002 1.00 20.57 223 SER A O 1
ATOM 1863 N N . LYS A 1 225 ? -2.175 71.923 -29.858 1.00 19.64 224 LYS A N 1
ATOM 1864 C CA . LYS A 1 225 ? -2.164 71.370 -31.219 1.00 21.36 224 LYS A CA 1
ATOM 1865 C C . LYS A 1 225 ? -2.661 69.921 -31.344 1.00 20.55 224 LYS A C 1
ATOM 1866 O O . LYS A 1 225 ? -2.752 69.420 -32.453 1.00 20.73 224 LYS A O 1
ATOM 1872 N N . VAL A 1 226 ? -2.944 69.277 -30.220 1.00 20.04 225 VAL A N 1
ATOM 1873 C CA . VAL A 1 226 ? -3.502 67.911 -30.201 1.00 20.09 225 VAL A CA 1
ATOM 1874 C C . VAL A 1 226 ? -4.735 67.864 -29.325 1.00 19.57 225 VAL A C 1
ATOM 1875 O O . VAL A 1 226 ? -4.664 67.927 -28.086 1.00 21.57 225 VAL A O 1
ATOM 1879 N N . ARG A 1 227 ? -5.887 67.747 -29.976 1.00 21.78 226 ARG A N 1
ATOM 1880 C CA . ARG A 1 227 ? -7.136 67.618 -29.265 1.00 21.38 226 ARG A CA 1
ATOM 1881 C C . ARG A 1 227 ? -7.299 66.224 -28.649 1.00 20.64 226 ARG A C 1
ATOM 1882 O O . ARG A 1 227 ? -6.800 65.213 -29.176 1.00 23.15 226 ARG A O 1
ATOM 1898 N N . GLY A 1 229 ? -8.989 62.768 -28.072 1.00 20.75 228 GLY A N 1
ATOM 1899 C CA . GLY A 1 229 ? -9.506 61.936 -29.134 1.00 22.92 228 GLY A CA 1
ATOM 1900 C C . GLY A 1 229 ? -8.577 61.711 -30.343 1.00 18.10 228 GLY A C 1
ATOM 1901 O O . GLY A 1 229 ? -8.905 60.914 -31.193 1.00 21.09 228 GLY A O 1
ATOM 1902 N N . ALA A 1 230 ? -7.482 62.476 -30.450 1.00 19.18 229 ALA A N 1
ATOM 1903 C CA . ALA A 1 230 ? -6.447 62.242 -31.428 1.00 19.73 229 ALA A CA 1
ATOM 1904 C C . ALA A 1 230 ? -5.755 60.909 -31.103 1.00 20.53 229 ALA A C 1
ATOM 1905 O O . ALA A 1 230 ? -5.689 60.475 -29.941 1.00 20.88 229 ALA A O 1
ATOM 1907 N N . SER A 1 231 ? -5.230 60.276 -32.142 1.00 20.42 230 SER A N 1
ATOM 1908 C CA . SER A 1 231 ? -4.505 59.020 -32.021 1.00 18.84 230 SER A CA 1
ATOM 1909 C C . SER A 1 231 ? -3.140 59.143 -32.698 1.00 21.44 230 SER A C 1
ATOM 1910 O O . SER A 1 231 ? -3.054 59.285 -33.914 1.00 24.95 230 SER A O 1
ATOM 1913 N N . LEU A 1 232 ? -2.089 59.146 -31.900 1.00 22.06 231 LEU A N 1
ATOM 1914 C CA . LEU A 1 232 ? -0.724 59.284 -32.390 1.00 22.78 231 LEU A CA 1
ATOM 1915 C C . LEU A 1 232 ? 0.063 57.987 -32.189 1.00 22.05 231 LEU A C 1
ATOM 1916 O O . LEU A 1 232 ? 0.294 57.572 -31.060 1.00 22.31 231 LEU A O 1
ATOM 1921 N N . ALA A 1 233 ? 0.473 57.354 -33.282 1.00 19.75 232 ALA A N 1
ATOM 1922 C CA . ALA A 1 233 ? 1.309 56.150 -33.210 1.00 21.25 232 ALA A CA 1
ATOM 1923 C C . ALA A 1 233 ? 2.633 56.509 -32.576 1.00 22.58 232 ALA A C 1
ATOM 1924 O O . ALA A 1 233 ? 3.118 57.646 -32.722 1.00 20.71 232 ALA A O 1
ATOM 1926 N N . ALA A 1 234 ? 3.188 55.553 -31.843 1.00 22.23 233 ALA A N 1
ATOM 1927 C CA . ALA A 1 234 ? 4.492 55.698 -31.161 1.00 22.64 233 ALA A CA 1
ATOM 1928 C C . ALA A 1 234 ? 5.535 56.208 -32.158 1.00 23.83 233 ALA A C 1
ATOM 1929 O O . ALA A 1 234 ? 5.630 55.725 -33.294 1.00 23.56 233 ALA A O 1
ATOM 1931 N N . GLY A 1 235 ? 6.285 57.224 -31.742 1.00 22.17 234 GLY A N 1
ATOM 1932 C CA . GLY A 1 235 ? 7.308 57.759 -32.579 1.00 20.89 234 GLY A CA 1
ATOM 1933 C C . GLY A 1 235 ? 6.867 58.990 -33.341 1.00 20.00 234 GLY A C 1
ATOM 1934 O O . GLY A 1 235 ? 7.677 59.603 -34.004 1.00 21.65 234 GLY A O 1
ATOM 1935 N N . THR A 1 236 ? 5.577 59.359 -33.282 1.00 21.03 235 THR A N 1
ATOM 1936 C CA . THR A 1 236 ? 5.141 60.596 -33.954 1.00 20.36 235 THR A CA 1
ATOM 1937 C C . THR A 1 236 ? 5.683 61.863 -33.277 1.00 21.45 235 THR A C 1
ATOM 1938 O O . THR A 1 236 ? 5.809 61.897 -32.049 1.00 20.70 235 THR A O 1
ATOM 1942 N N . THR A 1 237 ? 5.973 62.897 -34.074 1.00 21.83 236 THR A N 1
ATOM 1943 C CA . THR A 1 237 ? 6.328 64.249 -33.618 1.00 20.26 236 THR A CA 1
ATOM 1944 C C . THR A 1 237 ? 5.312 65.247 -34.154 1.00 19.58 236 THR A C 1
ATOM 1945 O O . THR A 1 237 ? 5.058 65.324 -35.371 1.00 16.96 236 THR A O 1
ATOM 1949 N N . ILE A 1 238 ? 4.714 65.996 -33.254 1.00 20.70 237 ILE A N 1
ATOM 1950 C CA . ILE A 1 238 ? 3.880 67.158 -33.617 1.00 19.83 237 ILE A CA 1
ATOM 1951 C C . ILE A 1 238 ? 4.647 68.444 -33.310 1.00 19.46 237 ILE A C 1
ATOM 1952 O O . ILE A 1 238 ? 4.882 68.821 -32.137 1.00 19.88 237 ILE A O 1
ATOM 1965 N N . PRO A 1 240 ? 5.096 72.643 -33.374 1.00 20.34 239 PRO A N 1
ATOM 1966 C CA . PRO A 1 240 ? 4.093 73.630 -32.950 1.00 25.29 239 PRO A CA 1
ATOM 1967 C C . PRO A 1 240 ? 3.695 74.758 -33.887 1.00 25.89 239 PRO A C 1
ATOM 1968 O O . PRO A 1 240 ? 2.660 75.388 -33.634 1.00 27.80 239 PRO A O 1
ATOM 1972 N N . GLY A 1 241 ? 4.450 75.015 -34.950 1.00 24.35 240 GLY A N 1
ATOM 1973 C CA . GLY A 1 241 ? 4.236 76.183 -35.790 1.00 25.51 240 GLY A CA 1
ATOM 1974 C C . GLY A 1 241 ? 2.835 76.342 -36.369 1.00 25.12 240 GLY A C 1
ATOM 1975 O O . GLY A 1 241 ? 2.208 77.359 -36.177 1.00 24.73 240 GLY A O 1
ATOM 1976 N N . ALA A 1 242 ? 2.366 75.359 -37.113 1.00 22.58 241 ALA A N 1
ATOM 1977 C CA . ALA A 1 242 ? 1.127 75.495 -37.859 1.00 18.92 241 ALA A CA 1
ATOM 1978 C C . ALA A 1 242 ? 0.390 74.177 -37.977 1.00 20.26 241 ALA A C 1
ATOM 1979 O O . ALA A 1 242 ? -0.362 73.986 -38.896 1.00 22.90 241 ALA A O 1
ATOM 1981 N N . SER A 1 243 ? 0.645 73.277 -37.026 1.00 20.24 242 SER A N 1
ATOM 1982 C CA A SER A 1 243 ? 0.094 71.943 -37.009 0.50 21.86 242 SER A CA 1
ATOM 1983 C CA B SER A 1 243 ? 0.085 71.951 -37.021 0.50 21.26 242 SER A CA 1
ATOM 1984 C C . SER A 1 243 ? -1.227 71.856 -36.284 1.00 20.59 242 SER A C 1
ATOM 1985 O O . SER A 1 243 ? -1.610 72.733 -35.510 1.00 21.48 242 SER A O 1
ATOM 1990 N N . TYR A 1 244 ? -1.888 70.734 -36.468 1.00 20.43 243 TYR A N 1
ATOM 1991 C CA . TYR A 1 244 ? -3.033 70.402 -35.662 1.00 20.25 243 TYR A CA 1
ATOM 1992 C C . TYR A 1 244 ? -3.345 68.917 -35.865 1.00 19.58 243 TYR A C 1
ATOM 1993 O O . TYR A 1 244 ? -3.172 68.405 -36.949 1.00 19.25 243 TYR A O 1
ATOM 2002 N N . VAL A 1 245 ? -3.764 68.252 -34.799 1.00 17.34 244 VAL A N 1
ATOM 2003 C CA . VAL A 1 245 ? -4.428 66.925 -34.887 1.00 17.98 244 VAL A CA 1
ATOM 2004 C C . VAL A 1 245 ? -5.752 67.009 -34.120 1.00 19.84 244 VAL A C 1
ATOM 2005 O O . VAL A 1 245 ? -5.806 67.202 -32.877 1.00 17.92 244 VAL A O 1
ATOM 2009 N N . ASN A 1 246 ? -6.827 66.881 -34.871 1.00 21.11 245 ASN A N 1
ATOM 2010 C CA . ASN A 1 246 ? -8.157 66.946 -34.311 1.00 21.54 245 ASN A CA 1
ATOM 2011 C C . ASN A 1 246 ? -8.573 65.572 -33.731 1.00 22.27 245 ASN A C 1
ATOM 2012 O O . ASN A 1 246 ? -7.838 64.551 -33.805 1.00 21.99 245 ASN A O 1
ATOM 2017 N N . PHE A 1 247 ? -9.728 65.538 -33.086 1.00 23.24 246 PHE A N 1
ATOM 2018 C CA . PHE A 1 247 ? -10.213 64.269 -32.559 1.00 24.19 246 PHE A CA 1
ATOM 2019 C C . PHE A 1 247 ? -10.571 63.318 -33.691 1.00 21.59 246 PHE A C 1
ATOM 2020 O O . PHE A 1 247 ? -10.905 63.764 -34.825 1.00 21.28 246 PHE A O 1
ATOM 2028 N N . ASN A 1 248 ? -10.454 62.015 -33.400 1.00 23.27 247 ASN A N 1
ATOM 2029 C CA . ASN A 1 248 ? -10.655 60.941 -34.391 1.00 23.79 247 ASN A CA 1
ATOM 2030 C C . ASN A 1 248 ? -9.783 61.180 -35.663 1.00 25.47 247 ASN A C 1
ATOM 2031 O O . ASN A 1 248 ? -10.217 60.932 -36.792 1.00 23.05 247 ASN A O 1
ATOM 2036 N N . ALA A 1 249 ? -8.554 61.648 -35.438 1.00 22.38 248 ALA A N 1
ATOM 2037 C CA . ALA A 1 249 ? -7.555 61.863 -36.465 1.00 21.12 248 ALA A CA 1
ATOM 2038 C C . ALA A 1 249 ? -6.208 61.465 -35.911 1.00 21.66 248 ALA A C 1
ATOM 2039 O O . ALA A 1 249 ? -6.004 61.458 -34.697 1.00 20.81 248 ALA A O 1
ATOM 2041 N N . GLY A 1 250 ? -5.282 61.158 -36.802 1.00 21.83 249 GLY A N 1
ATOM 2042 C CA . GLY A 1 250 ? -3.892 60.986 -36.424 1.00 22.38 249 GLY A CA 1
ATOM 2043 C C . GLY A 1 250 ? -3.072 60.131 -37.358 1.00 22.63 249 GLY A C 1
ATOM 2044 O O . GLY A 1 250 ? -3.241 60.172 -38.585 1.00 21.11 249 GLY A O 1
ATOM 2045 N N . THR A 1 251 ? -2.178 59.357 -36.747 1.00 21.68 250 THR A N 1
ATOM 2046 C CA . THR A 1 251 ? -1.107 58.685 -37.437 1.00 19.96 250 THR A CA 1
ATOM 2047 C C . THR A 1 251 ? -1.174 57.208 -37.070 1.00 20.80 250 THR A C 1
ATOM 2048 O O . THR A 1 251 ? -1.499 56.857 -35.938 1.00 22.70 250 THR A O 1
ATOM 2052 N N . THR A 1 252 ? -0.853 56.369 -38.014 1.00 23.16 251 THR A N 1
ATOM 2053 C CA . THR A 1 252 ? -0.785 54.930 -37.745 1.00 22.78 251 THR A CA 1
ATOM 2054 C C . THR A 1 252 ? 0.633 54.373 -37.732 1.00 23.89 251 THR A C 1
ATOM 2055 O O . THR A 1 252 ? 0.822 53.180 -37.540 1.00 22.75 251 THR A O 1
ATOM 2059 N N . GLY A 1 253 ? 1.623 55.229 -37.849 1.00 22.78 252 GLY A N 1
ATOM 2060 C CA . GLY A 1 253 ? 2.998 54.853 -37.607 1.00 22.23 252 GLY A CA 1
ATOM 2061 C C . GLY A 1 253 ? 3.728 56.116 -37.305 1.00 23.40 252 GLY A C 1
ATOM 2062 O O . GLY A 1 253 ? 3.148 57.213 -37.370 1.00 24.30 252 GLY A O 1
ATOM 2063 N N . ALA A 1 254 ? 5.004 56.014 -37.010 1.00 22.94 253 ALA A N 1
ATOM 2064 C CA . ALA A 1 254 ? 5.790 57.220 -36.696 1.00 22.33 253 ALA A CA 1
ATOM 2065 C C . ALA A 1 254 ? 5.826 58.162 -37.896 1.00 24.99 253 ALA A C 1
ATOM 2066 O O . ALA A 1 254 ? 6.265 57.752 -38.966 1.00 25.92 253 ALA A O 1
ATOM 2068 N N . CYS A 1 255 ? 5.389 59.418 -37.701 1.00 23.77 254 CYS A N 1
ATOM 2069 C CA . CYS A 1 255 ? 5.359 60.465 -38.713 1.00 23.11 254 CYS A CA 1
ATOM 2070 C C . CYS A 1 255 ? 5.851 61.768 -38.114 1.00 22.12 254 CYS A C 1
ATOM 2071 O O . CYS A 1 255 ? 5.630 62.038 -36.935 1.00 22.72 254 CYS A O 1
ATOM 2082 N N . VAL A 1 257 ? 4.912 65.518 -38.130 1.00 21.79 256 VAL A N 1
ATOM 2083 C CA . VAL A 1 257 ? 3.724 66.291 -38.428 1.00 18.88 256 VAL A CA 1
ATOM 2084 C C . VAL A 1 257 ? 3.971 67.796 -38.101 1.00 19.45 256 VAL A C 1
ATOM 2085 O O . VAL A 1 257 ? 4.218 68.183 -36.974 1.00 19.58 256 VAL A O 1
ATOM 2089 N N . GLU A 1 258 ? 3.922 68.588 -39.147 1.00 17.14 257 GLU A N 1
ATOM 2090 C CA . GLU A 1 258 ? 4.089 70.015 -39.102 1.00 19.42 257 GLU A CA 1
ATOM 2091 C C . GLU A 1 258 ? 2.922 70.763 -39.747 1.00 19.51 257 GLU A C 1
ATOM 2092 O O . GLU A 1 258 ? 2.941 72.006 -39.914 1.00 20.20 257 GLU A O 1
ATOM 2098 N N . GLY A 1 259 ? 1.882 70.020 -40.042 1.00 19.83 258 GLY A N 1
ATOM 2099 C CA . GLY A 1 259 ? 0.644 70.554 -40.636 1.00 22.30 258 GLY A CA 1
ATOM 2100 C C . GLY A 1 259 ? -0.592 69.995 -39.963 1.00 19.84 258 GLY A C 1
ATOM 2101 O O . GLY A 1 259 ? -0.534 69.427 -38.856 1.00 20.87 258 GLY A O 1
ATOM 2102 N N . ARG A 1 260 ? -1.737 70.178 -40.613 1.00 19.99 259 ARG A N 1
ATOM 2103 C CA . ARG A 1 260 ? -3.032 70.067 -39.975 1.00 19.26 259 ARG A CA 1
ATOM 2104 C C . ARG A 1 260 ? -3.777 68.831 -40.454 1.00 19.45 259 ARG A C 1
ATOM 2105 O O . ARG A 1 260 ? -4.031 68.661 -41.660 1.00 21.44 259 ARG A O 1
ATOM 2113 N N . ILE A 1 261 ? -4.083 67.971 -39.505 1.00 19.37 260 ILE A N 1
ATOM 2114 C CA . ILE A 1 261 ? -4.816 66.740 -39.758 1.00 18.54 260 ILE A CA 1
ATOM 2115 C C . ILE A 1 261 ? -6.235 66.892 -39.228 1.00 21.96 260 ILE A C 1
ATOM 2116 O O . ILE A 1 261 ? -6.486 66.828 -38.019 1.00 21.68 260 ILE A O 1
ATOM 2121 N N . SER A 1 262 ? -7.188 67.012 -40.150 1.00 20.73 261 SER A N 1
ATOM 2122 C CA . SER A 1 262 ? -8.624 67.151 -39.796 1.00 21.63 261 SER A CA 1
ATOM 2123 C C . SER A 1 262 ? -9.227 65.864 -39.276 1.00 20.11 261 SER A C 1
ATOM 2124 O O . SER A 1 262 ? -8.734 64.760 -39.505 1.00 20.71 261 SER A O 1
ATOM 2127 N N . SER A 1 263 ? -10.337 65.999 -38.561 1.00 20.47 262 SER A N 1
ATOM 2128 C CA A SER A 1 263 ? -11.055 64.841 -38.042 0.50 21.59 262 SER A CA 1
ATOM 2129 C CA B SER A 1 263 ? -11.051 64.856 -38.038 0.50 22.41 262 SER A CA 1
ATOM 2130 C C . SER A 1 263 ? -11.373 63.880 -39.166 1.00 21.76 262 SER A C 1
ATOM 2131 O O . SER A 1 263 ? -11.745 64.299 -40.265 1.00 24.44 262 SER A O 1
ATOM 2136 N N . SER A 1 264 ? -11.199 62.583 -38.884 1.00 24.23 263 SER A N 1
ATOM 2137 C CA . SER A 1 264 ? -11.373 61.463 -39.782 1.00 25.19 263 SER A CA 1
ATOM 2138 C C . SER A 1 264 ? -10.168 61.174 -40.672 1.00 25.39 263 SER A C 1
ATOM 2139 O O . SER A 1 264 ? -10.146 60.145 -41.287 1.00 24.85 263 SER A O 1
ATOM 2142 N N . ALA A 1 265 ? -9.179 62.053 -40.686 1.00 22.41 264 ALA A N 1
ATOM 2143 C CA . ALA A 1 265 ? -7.978 61.853 -41.538 1.00 21.81 264 ALA A CA 1
ATOM 2144 C C . ALA A 1 265 ? -6.980 60.984 -40.796 1.00 21.60 264 ALA A C 1
ATOM 2145 O O . ALA A 1 265 ? -6.789 61.143 -39.561 1.00 20.97 264 ALA A O 1
ATOM 2147 N N . ILE A 1 266 ? -6.367 60.064 -41.541 1.00 21.03 265 ILE A N 1
ATOM 2148 C CA . ILE A 1 266 ? -5.368 59.131 -41.052 1.00 25.20 265 ILE A CA 1
ATOM 2149 C C . ILE A 1 266 ? -4.149 59.207 -41.939 1.00 22.97 265 ILE A C 1
ATOM 2150 O O . ILE A 1 266 ? -4.267 59.207 -43.175 1.00 23.00 265 ILE A O 1
ATOM 2155 N N . VAL A 1 267 ? -2.989 59.308 -41.295 1.00 22.66 266 VAL A N 1
ATOM 2156 C CA . VAL A 1 267 ? -1.693 59.418 -41.964 1.00 22.47 266 VAL A CA 1
ATOM 2157 C C . VAL A 1 267 ? -0.854 58.175 -41.618 1.00 21.42 266 VAL A C 1
ATOM 2158 O O . VAL A 1 267 ? -0.662 57.855 -40.462 1.00 19.07 266 VAL A O 1
ATOM 2162 N N . GLY A 1 268 ? -0.333 57.516 -42.645 1.00 21.22 267 GLY A N 1
ATOM 2163 C CA . GLY A 1 268 ? 0.353 56.234 -42.502 1.00 23.67 267 GLY A CA 1
ATOM 2164 C C . GLY A 1 268 ? 1.812 56.405 -42.137 1.00 21.55 267 GLY A C 1
ATOM 2165 O O . GLY A 1 268 ? 2.403 57.473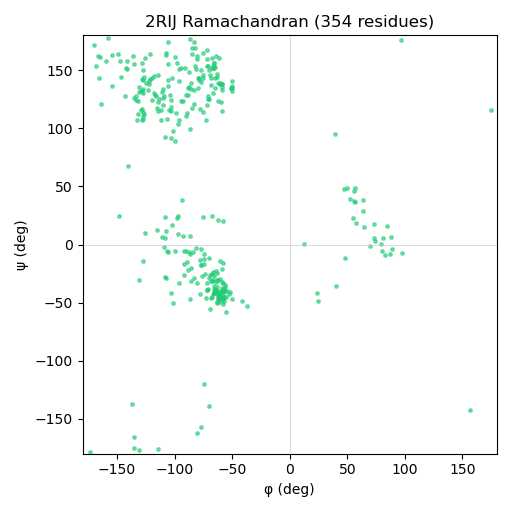 -42.288 1.00 21.45 267 GLY A O 1
ATOM 2166 N N . GLU A 1 269 ? 2.391 55.308 -41.664 1.00 21.49 268 GLU A N 1
ATOM 2167 C CA . GLU A 1 269 ? 3.779 55.263 -41.188 1.00 23.24 268 GLU A CA 1
ATOM 2168 C C . GLU A 1 269 ? 4.810 55.839 -42.126 1.00 21.10 268 GLU A C 1
ATOM 2169 O O . GLU A 1 269 ? 4.837 55.524 -43.345 1.00 20.20 268 GLU A O 1
ATOM 2175 N N . GLY A 1 270 ? 5.719 56.646 -41.567 1.00 22.84 269 GLY A N 1
ATOM 2176 C CA . GLY A 1 270 ? 6.821 57.192 -42.296 1.00 24.76 269 GLY A CA 1
ATOM 2177 C C . GLY A 1 270 ? 6.476 58.416 -43.124 1.00 25.28 269 GLY A C 1
ATOM 2178 O O . GLY A 1 270 ? 7.306 58.897 -43.861 1.00 24.40 269 GLY A O 1
ATOM 2179 N N . SER A 1 271 ? 5.249 58.923 -43.015 1.00 23.83 270 SER A N 1
ATOM 2180 C CA . SER A 1 271 ? 4.860 60.075 -43.797 1.00 23.07 270 SER A CA 1
ATOM 2181 C C . SER A 1 271 ? 5.382 61.339 -43.151 1.00 22.73 270 SER A C 1
ATOM 2182 O O . SER A 1 271 ? 5.698 61.377 -41.953 1.00 25.74 270 SER A O 1
ATOM 2185 N N . ASP A 1 272 ? 5.471 62.400 -43.941 1.00 23.97 271 ASP A N 1
ATOM 2186 C CA . ASP A 1 272 ? 5.979 63.686 -43.465 1.00 23.88 271 ASP A CA 1
ATOM 2187 C C . ASP A 1 272 ? 4.987 64.769 -43.922 1.00 19.91 271 ASP A C 1
ATOM 2188 O O . ASP A 1 272 ? 4.789 64.955 -45.122 1.00 21.71 271 ASP A O 1
ATOM 2193 N N . VAL A 1 273 ? 4.308 65.366 -42.957 1.00 20.30 272 VAL A N 1
ATOM 2194 C CA . VAL A 1 273 ? 3.305 66.408 -43.186 1.00 20.45 272 VAL A CA 1
ATOM 2195 C C . VAL A 1 273 ? 4.070 67.721 -42.996 1.00 19.01 272 VAL A C 1
ATOM 2196 O O . VAL A 1 273 ? 4.498 68.054 -41.883 1.00 20.08 272 VAL A O 1
ATOM 2200 N N . GLY A 1 274 ? 4.324 68.408 -44.100 1.00 20.10 273 GLY A N 1
ATOM 2201 C CA . GLY A 1 274 ? 5.183 69.592 -44.098 1.00 20.95 273 GLY A CA 1
ATOM 2202 C C . GLY A 1 274 ? 4.527 70.803 -43.422 1.00 19.96 273 GLY A C 1
ATOM 2203 O O . GLY A 1 274 ? 3.326 70.815 -43.140 1.00 18.88 273 GLY A O 1
ATOM 2204 N N . GLY A 1 275 ? 5.361 71.814 -43.169 1.00 20.63 274 GLY A N 1
ATOM 2205 C CA . GLY A 1 275 ? 4.988 72.970 -42.379 1.00 22.06 274 GLY A CA 1
ATOM 2206 C C . GLY A 1 275 ? 3.814 73.669 -43.043 1.00 21.47 274 GLY A C 1
ATOM 2207 O O . GLY A 1 275 ? 3.885 74.066 -44.204 1.00 20.71 274 GLY A O 1
ATOM 2208 N N . GLY A 1 276 ? 2.712 73.818 -42.305 1.00 21.60 275 GLY A N 1
ATOM 2209 C CA . GLY A 1 276 ? 1.529 74.504 -42.822 1.00 21.68 275 GLY A CA 1
ATOM 2210 C C . GLY A 1 276 ? 0.707 73.744 -43.857 1.00 20.50 275 GLY A C 1
ATOM 2211 O O . GLY A 1 276 ? -0.237 74.281 -44.411 1.00 23.30 275 GLY A O 1
ATOM 2212 N N . ALA A 1 277 ? 1.064 72.490 -44.122 1.00 20.87 276 ALA A N 1
ATOM 2213 C CA . ALA A 1 277 ? 0.246 71.674 -44.996 1.00 20.72 276 ALA A CA 1
ATOM 2214 C C . ALA A 1 277 ? -1.102 71.403 -44.331 1.00 21.19 276 ALA A C 1
ATOM 2215 O O . ALA A 1 277 ? -1.241 71.386 -43.099 1.00 21.80 276 ALA A O 1
ATOM 2217 N N . SER A 1 278 ? -2.100 71.174 -45.163 1.00 19.75 277 SER A N 1
ATOM 2218 C CA A SER A 1 278 ? -3.455 70.824 -44.741 0.50 20.22 277 SER A CA 1
ATOM 2219 C CA B SER A 1 278 ? -3.412 70.803 -44.703 0.50 21.21 277 SER A CA 1
ATOM 2220 C C . SER A 1 278 ? -3.775 69.441 -45.273 1.00 21.53 277 SER A C 1
ATOM 2221 O O . SER A 1 278 ? -3.604 69.197 -46.473 1.00 22.13 277 SER A O 1
ATOM 2226 N N . ILE A 1 279 ? -4.280 68.566 -44.411 1.00 21.69 278 ILE A N 1
ATOM 2227 C CA . ILE A 1 279 ? -4.932 67.338 -44.817 1.00 22.82 278 ILE A CA 1
ATOM 2228 C C . ILE A 1 279 ? -6.406 67.427 -44.413 1.00 24.91 278 ILE A C 1
ATOM 2229 O O . ILE A 1 279 ? -6.726 67.444 -43.229 1.00 25.37 278 ILE A O 1
ATOM 2234 N N . LEU A 1 280 ? -7.297 67.455 -45.399 1.00 22.22 279 LEU A N 1
ATOM 2235 C CA . LEU A 1 280 ? -8.727 67.539 -45.117 1.00 24.18 279 LEU A CA 1
ATOM 2236 C C . LEU A 1 280 ? -9.229 66.167 -44.639 1.00 23.77 279 LEU A C 1
ATOM 2237 O O . LEU A 1 280 ? -8.518 65.128 -44.768 1.00 26.15 279 LEU A O 1
ATOM 2242 N N . GLY A 1 281 ? -10.424 66.107 -44.045 1.00 27.35 280 GLY A N 1
ATOM 2243 C CA . GLY A 1 281 ? -10.818 64.852 -43.389 1.00 25.70 280 GLY A CA 1
ATOM 2244 C C . GLY A 1 281 ? -11.793 63.956 -44.068 1.00 31.31 280 GLY A C 1
ATOM 2245 O O . GLY A 1 281 ? -11.689 62.728 -44.000 1.00 27.24 280 GLY A O 1
ATOM 2246 N N . VAL A 1 282 ? -12.807 64.578 -44.649 1.00 32.28 281 VAL A N 1
ATOM 2247 C CA . VAL A 1 282 ? -13.937 63.862 -45.219 1.00 33.97 281 VAL A CA 1
ATOM 2248 C C . VAL A 1 282 ? -14.179 64.404 -46.633 1.00 32.83 281 VAL A C 1
ATOM 2249 O O . VAL A 1 282 ? -14.233 65.640 -46.839 1.00 36.71 281 VAL A O 1
ATOM 2253 N N . LEU A 1 283 ? -14.305 63.487 -47.586 1.00 31.21 282 LEU A N 1
ATOM 2254 C CA . LEU A 1 283 ? -14.610 63.834 -48.955 1.00 31.74 282 LEU A CA 1
ATOM 2255 C C . LEU A 1 283 ? -16.020 64.424 -49.044 1.00 34.87 282 LEU A C 1
ATOM 2256 O O . LEU A 1 283 ? -16.883 64.102 -48.237 1.00 32.29 282 LEU A O 1
ATOM 2261 N N . SER A 1 284 ? -16.240 65.283 -50.032 1.00 35.46 283 SER A N 1
ATOM 2262 C CA . SER A 1 284 ? -17.535 65.978 -50.179 1.00 38.87 283 SER A CA 1
ATOM 2263 C C . SER A 1 284 ? -18.639 64.995 -50.545 1.00 41.64 283 SER A C 1
ATOM 2264 O O . SER A 1 284 ? -18.376 63.865 -50.975 1.00 40.65 283 SER A O 1
ATOM 2267 N N . GLY A 1 285 ? -19.879 65.414 -50.318 1.00 50.46 284 GLY A N 1
ATOM 2268 C CA . GLY A 1 285 ? -21.039 64.580 -50.633 1.00 55.27 284 GLY A CA 1
ATOM 2269 C C . GLY A 1 285 ? -21.605 63.790 -49.471 1.00 59.62 284 GLY A C 1
ATOM 2270 O O . GLY A 1 285 ? -21.065 63.792 -48.363 1.00 60.34 284 GLY A O 1
ATOM 2271 N N . THR A 1 286 ? -22.710 63.104 -49.746 1.00 64.70 285 THR A N 1
ATOM 2272 C CA . THR A 1 286 ? -23.494 62.435 -48.710 1.00 67.85 285 THR A CA 1
ATOM 2273 C C . THR A 1 286 ? -22.844 61.118 -48.262 1.00 69.45 285 THR A C 1
ATOM 2274 O O . THR A 1 286 ? -22.791 60.828 -47.065 1.00 71.22 285 THR A O 1
ATOM 2278 N N . SER A 1 287 ? -22.347 60.328 -49.213 1.00 71.23 286 SER A N 1
ATOM 2279 C CA . SER A 1 287 ? -21.558 59.127 -48.888 1.00 72.19 286 SER A CA 1
ATOM 2280 C C . SER A 1 287 ? -20.0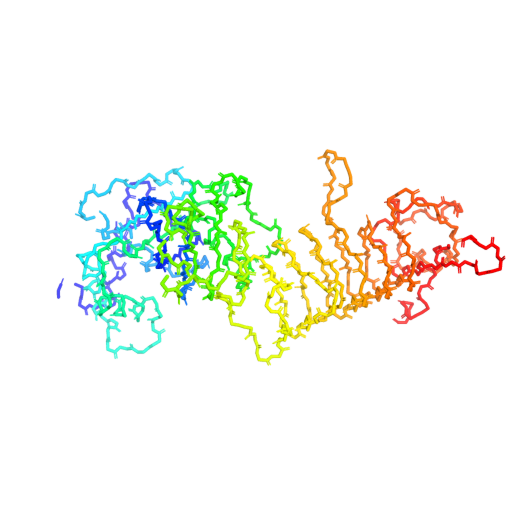58 59.455 -48.963 1.00 73.55 286 SER A C 1
ATOM 2281 O O . SER A 1 287 ? -19.230 58.559 -49.193 1.00 75.67 286 SER A O 1
ATOM 2283 N N . GLY A 1 288 ? -19.727 60.744 -48.781 1.00 71.41 287 GLY A N 1
ATOM 2284 C CA . GLY A 1 288 ? -18.346 61.232 -48.759 1.00 67.95 287 GLY A CA 1
ATOM 2285 C C . GLY A 1 288 ? -17.544 60.546 -47.663 1.00 62.56 287 GLY A C 1
ATOM 2286 O O . GLY A 1 288 ? -17.819 60.702 -46.457 1.00 62.31 287 GLY A O 1
ATOM 2287 N N . ASN A 1 289 ? -16.557 59.771 -48.103 1.00 55.04 288 ASN A N 1
ATOM 2288 C CA . ASN A 1 289 ? -15.741 58.956 -47.227 1.00 48.21 288 ASN A CA 1
ATOM 2289 C C . ASN A 1 289 ? -14.567 59.734 -46.610 1.00 39.36 288 ASN A C 1
ATOM 2290 O O . ASN A 1 289 ? -14.269 60.869 -47.004 1.00 37.56 288 ASN A O 1
ATOM 2295 N N . ALA A 1 290 ? -13.922 59.116 -45.631 1.00 34.79 289 ALA A N 1
ATOM 2296 C CA . ALA A 1 290 ? -12.841 59.750 -44.876 1.00 31.46 289 ALA A CA 1
ATOM 2297 C C . ALA A 1 290 ? -11.557 59.749 -45.729 1.00 30.51 289 ALA A C 1
ATOM 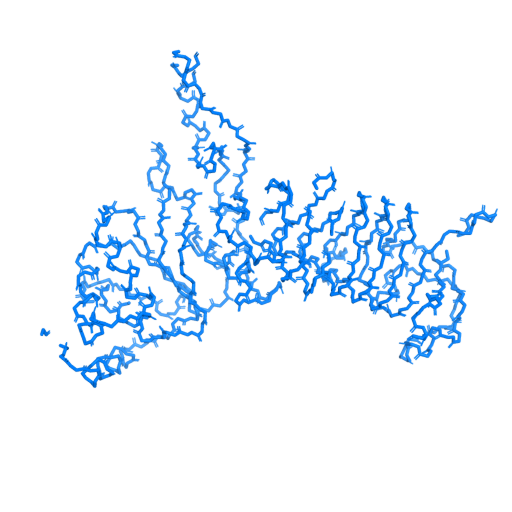2298 O O . ALA A 1 290 ? -11.343 58.850 -46.517 1.00 28.23 289 ALA A O 1
ATOM 2300 N N . ILE A 1 291 ? -10.696 60.736 -45.543 1.00 25.21 290 ILE A N 1
ATOM 2301 C CA . ILE A 1 291 ? -9.405 60.808 -46.237 1.00 27.32 290 ILE A CA 1
ATOM 2302 C C . ILE A 1 291 ? -8.287 60.100 -45.453 1.00 26.68 290 ILE A C 1
ATOM 2303 O O . ILE A 1 291 ? -8.149 60.302 -44.261 1.00 24.22 290 ILE A O 1
ATOM 2308 N N . SER A 1 292 ? -7.559 59.208 -46.127 1.00 28.99 291 SER A N 1
ATOM 2309 C CA . SER A 1 292 ? -6.393 58.516 -45.594 1.00 28.21 291 SER A CA 1
ATOM 2310 C C . SER A 1 292 ? -5.192 58.812 -46.489 1.00 30.34 291 SER A C 1
ATOM 2311 O O . SER A 1 292 ? -5.328 58.830 -47.698 1.00 27.37 291 SER A O 1
ATOM 2314 N N . VAL A 1 293 ? -4.033 59.062 -45.890 1.00 23.79 292 VAL A N 1
ATOM 2315 C CA . VAL A 1 293 ? -2.783 59.182 -46.609 1.00 22.63 292 VAL A CA 1
ATOM 2316 C C . VAL A 1 293 ? -1.976 57.944 -46.226 1.00 24.85 292 VAL A C 1
ATOM 2317 O O . VAL A 1 293 ? -1.916 57.568 -45.052 1.00 22.90 292 VAL A O 1
ATOM 2321 N N . GLY A 1 294 ? -1.375 57.287 -47.200 1.00 23.43 293 GLY A N 1
ATOM 2322 C CA . GLY A 1 294 ? -0.706 56.010 -46.938 1.00 25.48 293 GLY A CA 1
ATOM 2323 C C . GLY A 1 294 ? 0.679 56.178 -46.344 1.00 23.71 293 GLY A C 1
ATOM 2324 O O . GLY A 1 294 ? 1.034 57.217 -45.825 1.00 23.12 293 GLY A O 1
ATOM 2325 N N . LYS A 1 295 ? 1.464 55.108 -46.427 1.00 25.87 294 LYS A N 1
ATOM 2326 C CA . LYS A 1 295 ? 2.797 55.069 -45.878 1.00 23.41 294 LYS A CA 1
ATOM 2327 C C . LYS A 1 295 ? 3.825 55.841 -46.685 1.00 24.79 294 LYS A C 1
ATOM 2328 O O . LYS A 1 295 ? 3.781 55.865 -47.905 1.00 25.88 294 LYS A O 1
ATOM 2334 N N . ALA A 1 296 ? 4.758 56.473 -45.985 1.00 24.41 295 ALA A N 1
ATOM 2335 C CA . ALA A 1 296 ? 5.870 57.142 -46.620 1.00 24.78 295 ALA A CA 1
ATOM 2336 C C . ALA A 1 296 ? 5.412 58.197 -47.654 1.00 24.89 295 ALA A C 1
ATOM 2337 O O . ALA A 1 296 ? 6.009 58.341 -48.704 1.00 24.95 295 ALA A O 1
ATOM 2339 N N . CYS A 1 297 ? 4.336 58.913 -47.371 1.00 23.40 296 CYS A N 1
ATOM 2340 C CA . CYS A 1 297 ? 3.945 60.018 -48.219 1.00 24.88 296 CYS A CA 1
ATOM 2341 C C . CYS A 1 297 ? 4.658 61.287 -47.748 1.00 25.59 296 CYS A C 1
ATOM 2342 O O . CYS A 1 297 ? 4.940 61.428 -46.558 1.00 26.84 296 CYS A O 1
ATOM 2345 N N . LEU A 1 298 ? 4.947 62.174 -48.693 1.00 20.87 297 LEU A N 1
ATOM 2346 C CA A LEU A 1 298 ? 5.633 63.430 -48.433 0.50 21.50 297 LEU A CA 1
ATOM 2347 C CA B LEU A 1 298 ? 5.624 63.440 -48.410 0.50 21.54 297 LEU A CA 1
ATOM 2348 C C . LEU A 1 298 ? 4.717 64.567 -48.865 1.00 22.68 297 LEU A C 1
ATOM 2349 O O . LEU A 1 298 ? 4.508 64.757 -50.046 1.00 22.27 297 LEU A O 1
ATOM 2358 N N . LEU A 1 299 ? 4.173 65.309 -47.909 1.00 21.09 298 LEU A N 1
ATOM 2359 C CA . LEU A 1 299 ? 3.274 66.436 -48.196 1.00 22.01 298 LEU A CA 1
ATOM 2360 C C . LEU A 1 299 ? 4.057 67.739 -47.966 1.00 22.68 298 LEU A C 1
ATOM 2361 O O . LEU A 1 299 ? 4.481 68.038 -46.862 1.00 19.42 298 LEU A O 1
ATOM 2366 N N . GLY A 1 300 ? 4.250 68.487 -49.029 1.00 19.80 299 GLY A N 1
ATOM 2367 C CA . GLY A 1 300 ? 5.039 69.682 -48.972 1.00 21.71 299 GLY A CA 1
ATOM 2368 C C . GLY A 1 300 ? 4.445 70.795 -48.106 1.00 18.16 299 GLY A C 1
ATOM 2369 O O . GLY A 1 300 ? 3.236 70.871 -47.876 1.00 19.36 299 GLY A O 1
ATOM 2370 N N . ALA A 1 301 ? 5.334 71.642 -47.656 1.00 19.55 300 ALA A N 1
ATOM 2371 C CA . ALA A 1 301 ? 4.982 72.851 -46.934 1.00 22.99 300 ALA A CA 1
ATOM 2372 C C . ALA A 1 301 ? 3.907 73.616 -47.712 1.00 21.73 300 ALA A C 1
ATOM 2373 O O . ALA A 1 301 ? 3.964 73.765 -48.963 1.00 21.63 300 ALA A O 1
ATOM 2375 N N . ASN A 1 302 ? 2.914 74.103 -46.976 1.00 20.59 301 ASN A N 1
ATOM 2376 C CA . ASN A 1 302 ? 1.786 74.850 -47.520 1.00 21.59 301 ASN A CA 1
ATOM 2377 C C . ASN A 1 302 ? 0.989 74.169 -48.640 1.00 22.10 301 ASN A C 1
ATOM 2378 O O . ASN A 1 302 ? 0.235 74.819 -49.338 1.00 21.45 301 ASN A O 1
ATOM 2383 N N . SER A 1 303 ? 1.049 72.825 -48.728 1.00 21.39 302 SER A N 1
ATOM 2384 C CA . SER A 1 303 ? 0.211 72.061 -49.643 1.00 21.39 302 SER A CA 1
ATOM 2385 C C . SER A 1 303 ? -1.135 71.845 -49.045 1.00 22.47 302 SER A C 1
ATOM 2386 O O . SER A 1 303 ? -1.334 72.068 -47.820 1.00 20.01 302 SER A O 1
ATOM 2389 N N . VAL A 1 304 ? -2.060 71.348 -49.880 1.00 21.85 303 VAL A N 1
ATOM 2390 C CA . VAL A 1 304 ? -3.385 70.916 -49.409 1.00 19.00 303 VAL A CA 1
ATOM 2391 C C . VAL A 1 304 ? -3.693 69.593 -50.052 1.00 19.78 303 VAL A C 1
ATOM 2392 O O . VAL A 1 304 ? -3.658 69.450 -51.301 1.00 19.93 303 VAL A O 1
ATOM 2396 N N . THR A 1 305 ? -4.005 68.634 -49.215 1.00 22.25 304 THR A N 1
ATOM 2397 C CA . THR A 1 305 ? -4.384 67.317 -49.662 1.00 22.04 304 THR A CA 1
ATOM 2398 C C . THR A 1 305 ? -5.881 67.082 -49.352 1.00 20.27 304 THR A C 1
ATOM 2399 O O . THR A 1 305 ? -6.265 66.922 -48.196 1.00 22.36 304 THR A O 1
ATOM 2403 N N . GLY A 1 306 ? -6.692 67.100 -50.402 1.00 21.11 305 GLY A N 1
ATOM 2404 C CA . GLY A 1 306 ? -8.142 66.899 -50.316 1.00 21.19 305 GLY A CA 1
ATOM 2405 C C . GLY A 1 306 ? -8.667 65.585 -50.837 1.00 22.27 305 GLY A C 1
ATOM 2406 O O . GLY A 1 306 ? -9.890 65.365 -50.933 1.00 22.79 305 GLY A O 1
ATOM 2407 N N . ILE A 1 307 ? -7.766 64.643 -51.096 1.00 22.49 306 ILE A N 1
ATOM 2408 C CA . ILE A 1 307 ? -8.148 63.288 -51.501 1.00 19.49 306 ILE A CA 1
ATOM 2409 C C . ILE A 1 307 ? -7.333 62.232 -50.749 1.00 20.19 306 ILE A C 1
ATOM 2410 O O . ILE A 1 307 ? -6.237 62.517 -50.289 1.00 22.85 306 ILE A O 1
ATOM 2415 N N . PRO A 1 308 ? -7.873 61.024 -50.622 1.00 20.36 307 PRO A N 1
ATOM 2416 C CA . PRO A 1 308 ? -7.090 59.901 -50.149 1.00 20.77 307 PRO A CA 1
ATOM 2417 C C . PRO A 1 308 ? -5.887 59.645 -51.061 1.00 20.45 307 PRO A C 1
ATOM 2418 O O . PRO A 1 308 ? -6.011 59.764 -52.283 1.00 21.38 307 PRO A O 1
ATOM 2422 N N . LEU A 1 309 ? -4.732 59.361 -50.465 1.00 22.11 308 LEU A N 1
ATOM 2423 C CA . LEU A 1 309 ? -3.535 59.010 -51.204 1.00 21.39 308 LEU A CA 1
ATOM 2424 C C . LEU A 1 309 ? -3.105 57.614 -50.776 1.00 21.87 308 LEU A C 1
ATOM 2425 O O . LEU A 1 309 ? -3.210 57.252 -49.606 1.00 20.50 308 LEU A O 1
ATOM 2430 N N . GLY A 1 310 ? -2.598 56.815 -51.712 1.00 23.83 309 GLY A N 1
ATOM 2431 C CA . GLY A 1 310 ? -1.996 55.535 -51.375 1.00 22.08 309 GLY A CA 1
ATOM 2432 C C . GLY A 1 310 ? -0.603 55.721 -50.808 1.00 24.28 309 GLY A C 1
ATOM 2433 O O . GLY A 1 310 ? -0.256 56.782 -50.264 1.00 24.83 309 GLY A O 1
ATOM 2434 N N . ASP A 1 311 ? 0.207 54.694 -50.905 1.00 23.43 310 ASP A N 1
ATOM 2435 C CA . ASP A 1 311 ? 1.547 54.740 -50.378 1.00 23.43 310 ASP A CA 1
ATOM 2436 C C . ASP A 1 311 ? 2.519 55.418 -51.312 1.00 22.72 310 ASP A C 1
ATOM 2437 O O . ASP A 1 311 ? 2.364 55.399 -52.513 1.00 24.46 310 ASP A O 1
ATOM 2442 N N . ASN A 1 312 ? 3.566 55.979 -50.739 1.00 23.11 311 ASN A N 1
ATOM 2443 C CA . ASN A 1 312 ? 4.623 56.609 -51.502 1.00 23.64 311 ASN A CA 1
ATOM 2444 C C . ASN A 1 312 ? 4.220 57.720 -52.452 1.00 21.26 311 ASN A C 1
ATOM 2445 O O . ASN A 1 312 ? 4.797 57.844 -53.561 1.00 20.34 311 ASN A O 1
ATOM 2450 N N . CYS A 1 313 ? 3.242 58.524 -52.051 1.00 22.20 312 CYS A N 1
ATOM 2451 C CA . CYS A 1 313 ? 2.829 59.658 -52.841 1.00 22.08 312 CYS A CA 1
ATOM 2452 C C . CYS A 1 313 ? 3.544 60.924 -52.377 1.00 22.28 312 CYS A C 1
ATOM 2453 O O . CYS A 1 313 ? 3.905 61.055 -51.215 1.00 22.66 312 CYS A O 1
ATOM 2456 N N . ILE A 1 314 ? 3.721 61.854 -53.305 1.00 20.50 313 ILE A N 1
ATOM 2457 C CA . ILE A 1 314 ? 4.355 63.137 -53.024 1.00 20.68 313 ILE A CA 1
ATOM 2458 C C . ILE A 1 314 ? 3.451 64.240 -53.513 1.00 22.50 313 ILE A C 1
ATOM 2459 O O . ILE A 1 314 ? 2.938 64.182 -54.629 1.00 22.45 313 ILE A O 1
ATOM 2464 N N . VAL A 1 315 ? 3.205 65.209 -52.643 1.00 19.26 314 VAL A N 1
ATOM 2465 C CA . VAL A 1 315 ? 2.529 66.460 -53.013 1.00 20.93 314 VAL A CA 1
ATOM 2466 C C . VAL A 1 315 ? 3.566 67.554 -52.814 1.00 20.18 314 VAL A C 1
ATOM 2467 O O . VAL A 1 315 ? 4.060 67.787 -51.708 1.00 22.98 314 VAL A O 1
ATOM 2471 N N . ASP A 1 316 ? 3.912 68.214 -53.900 1.00 19.90 315 ASP A N 1
ATOM 2472 C CA . ASP A 1 316 ? 4.947 69.280 -53.795 1.00 23.91 315 ASP A CA 1
ATOM 2473 C C . ASP A 1 316 ? 4.457 70.459 -52.924 1.00 21.96 315 ASP A C 1
ATOM 2474 O O . ASP A 1 316 ? 3.238 70.779 -52.844 1.00 20.53 315 ASP A O 1
ATOM 2479 N N . ALA A 1 317 ? 5.415 71.146 -52.324 1.00 22.31 316 ALA A N 1
ATOM 2480 C CA . ALA A 1 317 ? 5.107 72.329 -51.555 1.00 20.29 316 ALA A CA 1
ATOM 2481 C C . ALA A 1 317 ? 4.248 73.268 -52.377 1.00 22.04 316 ALA A C 1
ATOM 2482 O O . ALA A 1 317 ? 4.464 73.461 -53.598 1.00 22.81 316 ALA A O 1
ATOM 2484 N N . GLY A 1 318 ? 3.189 73.806 -51.750 1.00 21.51 317 GLY A N 1
ATOM 2485 C CA . GLY A 1 318 ? 2.362 74.837 -52.394 1.00 23.68 317 GLY A CA 1
ATOM 2486 C C . GLY A 1 318 ? 1.242 74.274 -53.255 1.00 26.94 317 GLY A C 1
ATOM 2487 O O . GLY A 1 318 ? 0.368 74.985 -53.673 1.00 33.05 317 GLY A O 1
ATOM 2488 N N . ILE A 1 319 ? 1.212 72.976 -53.476 1.00 25.34 318 ILE A N 1
ATOM 2489 C CA . ILE A 1 319 ? 0.232 72.401 -54.396 1.00 24.35 318 ILE A CA 1
ATOM 2490 C C . ILE A 1 319 ? -1.032 72.093 -53.635 1.00 24.37 318 ILE A C 1
ATOM 2491 O O . ILE A 1 319 ? -0.995 71.436 -52.596 1.00 25.47 318 ILE A O 1
ATOM 2496 N N . ALA A 1 320 ? -2.171 72.439 -54.219 1.00 24.18 319 ALA A N 1
ATOM 2497 C CA . ALA A 1 320 ? -3.460 71.982 -53.731 1.00 21.18 319 ALA A CA 1
ATOM 2498 C C . ALA A 1 320 ? -4.038 70.875 -54.566 1.00 20.77 319 ALA A C 1
ATOM 2499 O O . ALA A 1 320 ? -4.331 71.077 -55.771 1.00 23.65 319 ALA A O 1
ATOM 2501 N N . VAL A 1 321 ? -4.232 69.708 -53.948 1.00 22.21 320 VAL A N 1
ATOM 2502 C CA . VAL A 1 321 ? -4.772 68.533 -54.592 1.00 22.45 320 VAL A CA 1
ATOM 2503 C C . VAL A 1 321 ? -6.190 68.326 -54.066 1.00 22.96 320 VAL A C 1
ATOM 2504 O O . VAL A 1 321 ? -6.441 67.640 -53.060 1.00 23.69 320 VAL A O 1
ATOM 2508 N N . LEU A 1 322 ? -7.139 68.890 -54.788 1.00 24.35 321 LEU A N 1
ATOM 2509 C CA . LEU A 1 322 ? -8.532 68.867 -54.389 1.00 24.70 321 LEU A CA 1
ATOM 2510 C C . LEU A 1 322 ? -9.298 67.908 -55.282 1.00 27.08 321 LEU A C 1
ATOM 2511 O O . LEU A 1 322 ? -8.830 67.500 -56.361 1.00 26.29 321 LEU A O 1
ATOM 2516 N N . GLU A 1 323 ? -10.486 67.555 -54.830 1.00 26.66 322 GLU A N 1
ATOM 2517 C CA . GLU A 1 323 ? -11.315 66.564 -55.507 1.00 28.34 322 GLU A CA 1
ATOM 2518 C C . GLU A 1 323 ? -11.591 66.931 -56.967 1.00 29.03 322 GLU A C 1
ATOM 2519 O O . GLU A 1 323 ? -11.649 66.059 -57.851 1.00 24.43 322 GLU A O 1
ATOM 2525 N N . GLY A 1 324 ? -11.763 68.226 -57.212 1.00 26.17 323 GLY A N 1
ATOM 2526 C CA . GLY A 1 324 ? -12.058 68.720 -58.531 1.00 28.92 323 GLY A CA 1
ATOM 2527 C C . GLY A 1 324 ? -10.931 69.283 -59.335 1.00 27.28 323 GLY A C 1
ATOM 2528 O O . GLY A 1 324 ? -11.117 69.632 -60.509 1.00 30.96 323 GLY A O 1
ATOM 2529 N N . THR A 1 325 ? -9.755 69.404 -58.743 1.00 26.18 324 THR A N 1
ATOM 2530 C CA . THR A 1 325 ? -8.590 69.767 -59.522 1.00 26.61 324 THR A CA 1
ATOM 2531 C C . THR A 1 325 ? -8.331 68.768 -60.631 1.00 27.30 324 THR A C 1
ATOM 2532 O O . THR A 1 325 ? -8.373 67.553 -60.409 1.00 25.07 324 THR A O 1
ATOM 2536 N N . LYS A 1 326 ? -8.039 69.276 -61.826 1.00 27.97 325 LYS A N 1
ATOM 2537 C CA . LYS A 1 326 ? -7.640 68.419 -62.937 1.00 27.85 325 LYS A CA 1
ATOM 2538 C C . LYS A 1 326 ? -6.131 68.359 -63.059 1.00 28.80 325 LYS A C 1
ATOM 2539 O O . LYS A 1 326 ? -5.443 69.364 -62.894 1.00 30.72 325 LYS A O 1
ATOM 2545 N N . PHE A 1 327 ? -5.638 67.167 -63.366 1.00 23.45 326 PHE A N 1
ATOM 2546 C CA . PHE A 1 327 ? -4.216 66.873 -63.523 1.00 24.61 326 PHE A CA 1
ATOM 2547 C C . PHE A 1 327 ? -3.958 66.181 -64.832 1.00 23.90 326 PHE A C 1
ATOM 2548 O O . PHE A 1 327 ? -4.733 65.304 -65.248 1.00 23.54 326 PHE A O 1
ATOM 2556 N N . LEU A 1 328 ? -2.824 66.542 -65.436 1.00 24.01 327 LEU A N 1
ATOM 2557 C CA A LEU A 1 328 ? -2.328 65.913 -66.649 0.50 24.73 327 LEU A CA 1
ATOM 2558 C CA B LEU A 1 328 ? -2.345 65.899 -66.647 0.50 25.73 327 LEU A CA 1
ATOM 2559 C C . LEU A 1 328 ? -1.447 64.759 -66.214 1.00 26.33 327 LEU A C 1
ATOM 2560 O O . LEU A 1 328 ? -0.481 64.970 -65.465 1.00 25.48 327 LEU A O 1
ATOM 2569 N N . LEU A 1 329 ? -1.789 63.559 -66.671 1.00 25.80 328 LEU A N 1
ATOM 2570 C CA A LEU A 1 329 ? -1.071 62.352 -66.291 0.50 25.96 328 LEU A CA 1
ATOM 2571 C CA B LEU A 1 329 ? -1.090 62.334 -66.295 0.50 26.41 328 LEU A CA 1
ATOM 2572 C C . LEU A 1 329 ? 0.228 62.199 -67.066 1.00 27.53 328 LEU A C 1
ATOM 2573 O O . LEU A 1 329 ? 0.238 62.326 -68.286 1.00 25.24 328 LEU A O 1
ATOM 2582 N N . LYS A 1 330 ? 1.315 61.891 -66.356 1.00 26.11 329 LYS A N 1
ATOM 2583 C CA . LYS A 1 330 ? 2.576 61.508 -66.967 1.00 25.50 329 LYS A CA 1
ATOM 2584 C C . LYS A 1 330 ? 2.993 60.183 -66.399 1.00 26.29 329 LYS A C 1
ATOM 2585 O O . LYS A 1 330 ? 2.515 59.771 -65.346 1.00 24.55 329 LYS A O 1
ATOM 2591 N N . ASP A 1 331 ? 3.886 59.488 -67.091 1.00 25.48 330 ASP A N 1
ATOM 2592 C CA . ASP A 1 331 ? 4.427 58.209 -66.587 1.00 25.67 330 ASP A CA 1
ATOM 2593 C C . ASP A 1 331 ? 3.373 57.126 -66.453 1.00 26.22 330 ASP A C 1
ATOM 2594 O O . ASP A 1 331 ? 3.448 56.299 -65.544 1.00 24.61 330 ASP A O 1
ATOM 2599 N N . ALA A 1 332 ? 2.436 57.070 -67.395 1.00 28.21 331 ALA A N 1
ATOM 2600 C CA . ALA A 1 332 ? 1.295 56.132 -67.283 1.00 30.23 331 ALA A CA 1
ATOM 2601 C C . ALA A 1 332 ? 1.700 54.673 -67.171 1.00 30.86 331 ALA A C 1
ATOM 2602 O O . ALA A 1 332 ? 1.125 53.920 -66.386 1.00 32.16 331 ALA A O 1
ATOM 2604 N N . GLU A 1 333 ? 2.712 54.255 -67.925 1.00 32.45 332 GLU A N 1
ATOM 2605 C CA . GLU A 1 333 ? 3.108 52.839 -67.909 1.00 35.25 332 GLU A CA 1
ATOM 2606 C C . GLU A 1 333 ? 3.669 52.400 -66.568 1.00 34.69 332 GLU A C 1
ATOM 2607 O O . GLU A 1 333 ? 3.341 51.313 -66.083 1.00 32.50 332 GLU A O 1
ATOM 2610 N N . GLU A 1 334 ? 4.485 53.249 -65.954 1.00 32.16 333 GLU A N 1
ATOM 2611 C CA . GLU A 1 334 ? 5.058 52.942 -64.652 1.00 33.69 333 GLU A CA 1
ATOM 2612 C C . GLU A 1 334 ? 3.996 53.020 -63.553 1.00 31.08 333 GLU A C 1
ATOM 2613 O O . GLU A 1 334 ? 4.000 52.200 -62.622 1.00 33.09 333 GLU A O 1
ATOM 2619 N N . LEU A 1 335 ? 3.102 54.004 -63.651 1.00 28.06 334 LEU A N 1
ATOM 2620 C CA . LEU A 1 335 ? 2.011 54.115 -62.684 1.00 29.98 334 LEU A CA 1
ATOM 2621 C C . LEU A 1 335 ? 1.059 52.903 -62.787 1.00 28.01 334 LEU A C 1
ATOM 2622 O O . LEU A 1 335 ? 0.635 52.396 -61.776 1.00 28.49 334 LEU A O 1
ATOM 2627 N N . ALA A 1 336 ? 0.771 52.436 -63.997 1.00 30.10 335 ALA A N 1
ATOM 2628 C CA . ALA A 1 336 ? 0.015 51.167 -64.196 1.00 32.05 335 ALA A CA 1
ATOM 2629 C C . ALA A 1 336 ? 0.601 49.999 -63.423 1.00 36.14 335 ALA A C 1
ATOM 2630 O O . ALA A 1 336 ? -0.128 49.216 -62.811 1.00 37.87 335 ALA A O 1
ATOM 2632 N N . LYS A 1 337 ? 1.923 49.893 -63.400 1.00 38.08 336 LYS A N 1
ATOM 2633 C CA . LYS A 1 337 ? 2.568 48.818 -62.666 1.00 38.88 336 LYS A CA 1
ATOM 2634 C C . LYS A 1 337 ? 2.320 48.874 -61.176 1.00 38.83 336 LYS A C 1
ATOM 2635 O O . LYS A 1 337 ? 2.159 47.841 -60.540 1.00 39.83 336 LYS A O 1
ATOM 2641 N N . LEU A 1 338 ? 2.335 50.078 -60.607 1.00 34.96 337 LEU A N 1
ATOM 2642 C CA . LEU A 1 338 ? 2.087 50.249 -59.187 1.00 31.35 337 LEU A CA 1
ATOM 2643 C C . LEU A 1 338 ? 0.575 50.140 -58.884 1.00 27.40 337 LEU A C 1
ATOM 2644 O O . LEU A 1 338 ? 0.185 50.005 -57.737 1.00 29.90 337 LEU A O 1
ATOM 2649 N N . ASN A 1 339 ? -0.255 50.284 -59.913 1.00 23.79 338 ASN A N 1
ATOM 2650 C CA . ASN A 1 339 ? -1.723 50.433 -59.768 1.00 28.67 338 ASN A CA 1
ATOM 2651 C C . ASN A 1 339 ? -2.440 49.638 -60.878 1.00 27.90 338 ASN A C 1
ATOM 2652 O O . ASN A 1 339 ? -3.065 50.195 -61.777 1.00 26.67 338 ASN A O 1
ATOM 2657 N N . PRO A 1 340 ? -2.330 48.303 -60.810 1.00 27.88 339 PRO A N 1
ATOM 2658 C CA . PRO A 1 340 ? -2.748 47.409 -61.861 1.00 28.94 339 PRO A CA 1
ATOM 2659 C C . PRO A 1 340 ? -4.232 47.414 -62.186 1.00 26.31 339 PRO A C 1
ATOM 2660 O O . PRO A 1 340 ? -4.566 47.087 -63.292 1.00 31.10 339 PRO A O 1
ATOM 2664 N N . TYR A 1 341 ? -5.113 47.789 -61.264 1.00 24.49 340 TYR A N 1
ATOM 2665 C CA . TYR A 1 341 ? -6.534 47.817 -61.605 1.00 26.82 340 TYR A CA 1
ATOM 2666 C C . TYR A 1 341 ? -6.992 49.142 -62.186 1.00 29.21 340 TYR A C 1
ATOM 2667 O O . TYR A 1 341 ? -8.082 49.236 -62.746 1.00 30.44 340 TYR A O 1
ATOM 2676 N N . PHE A 1 342 ? -6.180 50.184 -62.043 1.00 25.37 341 PHE A N 1
ATOM 2677 C CA . PHE A 1 342 ? -6.611 51.469 -62.522 1.00 24.02 341 PHE A CA 1
ATOM 2678 C C . PHE A 1 342 ? -6.457 51.601 -64.041 1.00 25.55 341 PHE A C 1
ATOM 2679 O O . PHE A 1 342 ? -5.467 51.145 -64.646 1.00 25.11 341 PHE A O 1
ATOM 2687 N N . ASN A 1 343 ? -7.416 52.291 -64.643 1.00 25.68 342 ASN A N 1
ATOM 2688 C CA . ASN A 1 343 ? -7.435 52.475 -66.073 1.00 28.89 342 ASN A CA 1
ATOM 2689 C C . ASN A 1 343 ? -6.815 53.833 -66.426 1.00 29.45 342 ASN A C 1
ATOM 2690 O O . ASN A 1 343 ? -7.434 54.885 -66.213 1.00 31.04 342 ASN A O 1
ATOM 2695 N N . PHE A 1 344 ? -5.575 53.797 -66.914 1.00 29.36 343 PHE A N 1
ATOM 2696 C CA . PHE A 1 344 ? -4.807 55.009 -67.259 1.00 31.67 343 PHE A CA 1
ATOM 2697 C C . PHE A 1 344 ? -4.979 55.357 -68.759 1.00 33.29 343 PHE A C 1
ATOM 2698 O O . PHE A 1 344 ? -4.053 55.821 -69.435 1.00 37.93 343 PHE A O 1
ATOM 2706 N N . ASP A 1 345 ? -6.192 55.152 -69.241 1.00 32.29 344 ASP A N 1
ATOM 2707 C CA . ASP A 1 345 ? -6.574 55.377 -70.633 1.00 38.25 344 ASP A CA 1
ATOM 2708 C C . ASP A 1 345 ? -6.529 56.852 -71.037 1.00 37.61 344 ASP A C 1
ATOM 2709 O O . ASP A 1 345 ? -6.280 57.177 -72.198 1.00 44.19 344 ASP A O 1
ATOM 2714 N N . LYS A 1 346 ? -6.768 57.772 -70.122 1.00 33.59 345 LYS A N 1
ATOM 2715 C CA . LYS A 1 346 ? -6.933 59.120 -70.587 1.00 30.38 345 LYS A CA 1
ATOM 2716 C C . LYS A 1 346 ? -5.836 60.002 -70.083 1.00 28.81 345 LYS A C 1
ATOM 2717 O O . LYS A 1 346 ? -4.865 59.538 -69.530 1.00 27.29 345 LYS A O 1
ATOM 2723 N N . GLU A 1 347 ? -5.946 61.271 -70.396 1.00 27.90 346 GLU A N 1
ATOM 2724 C CA . GLU A 1 347 ? -4.838 62.167 -70.129 1.00 31.09 346 GLU A CA 1
ATOM 2725 C C . GLU A 1 347 ? -5.095 63.105 -68.989 1.00 27.21 346 GLU A C 1
ATOM 2726 O O . GLU A 1 347 ? -4.165 63.511 -68.327 1.00 30.33 346 GLU A O 1
ATOM 2732 N N . ILE A 1 348 ? -6.351 63.453 -68.762 1.00 27.34 347 ILE A N 1
ATOM 2733 C CA . ILE A 1 348 ? -6.703 64.370 -67.695 1.00 28.32 347 ILE A CA 1
ATOM 2734 C C . ILE A 1 348 ? -7.572 63.673 -66.672 1.00 26.85 347 ILE A C 1
ATOM 2735 O O . ILE A 1 348 ? -8.583 63.112 -67.001 1.00 24.71 347 ILE A O 1
ATOM 2740 N N . TYR A 1 349 ? -7.184 63.768 -65.413 1.00 27.64 348 TYR A N 1
ATOM 2741 C CA . TYR A 1 349 ? -7.955 63.194 -64.312 1.00 26.63 348 TYR A CA 1
ATOM 2742 C C . TYR A 1 349 ? -8.229 64.216 -63.236 1.00 25.83 348 TYR A C 1
ATOM 2743 O O . TYR A 1 349 ? -7.375 65.048 -62.892 1.00 26.09 348 TYR A O 1
ATOM 2752 N N . LYS A 1 350 ? -9.435 64.143 -62.680 1.00 22.97 349 LYS A N 1
ATOM 2753 C CA . LYS A 1 350 ? -9.770 64.907 -61.501 1.00 24.58 349 LYS A CA 1
ATOM 2754 C C . LYS A 1 350 ? -9.121 64.263 -60.285 1.00 25.33 349 LYS A C 1
ATOM 2755 O O . LYS A 1 350 ? -8.994 63.031 -60.216 1.00 24.80 349 LYS A O 1
ATOM 2760 N N . GLY A 1 351 ? -8.707 65.086 -59.328 1.00 24.98 350 GLY A N 1
ATOM 2761 C CA . GLY A 1 351 ? -8.243 64.568 -58.027 1.00 24.55 350 GLY A CA 1
ATOM 2762 C C . GLY A 1 351 ? -9.020 63.366 -57.514 1.00 24.30 350 GLY A C 1
ATOM 2763 O O . GLY A 1 351 ? -8.449 62.349 -57.197 1.00 21.56 350 GLY A O 1
ATOM 2764 N N . LEU A 1 352 ? -10.346 63.474 -57.446 1.00 24.78 351 LEU A N 1
ATOM 2765 C CA . LEU A 1 352 ? -11.154 62.407 -56.905 1.00 25.59 351 LEU A CA 1
ATOM 2766 C C . LEU A 1 352 ? -11.015 61.088 -57.635 1.00 24.39 351 LEU A C 1
ATOM 2767 O O . LEU A 1 352 ? -11.082 60.017 -57.018 1.00 24.79 351 LEU A O 1
ATOM 2772 N N . GLU A 1 353 ? -10.770 61.135 -58.940 1.00 22.61 352 GLU A N 1
ATOM 2773 C CA . GLU A 1 353 ? -10.574 59.905 -59.675 1.00 21.95 352 GLU A CA 1
ATOM 2774 C C . GLU A 1 353 ? -9.315 59.195 -59.285 1.00 22.02 352 GLU A C 1
ATOM 2775 O O . GLU A 1 353 ? -9.225 58.005 -59.490 1.00 21.52 352 GLU A O 1
ATOM 2781 N N . LEU A 1 354 ? -8.325 59.941 -58.783 1.00 23.00 353 LEU A N 1
ATOM 2782 C CA . LEU A 1 354 ? -7.007 59.385 -58.488 1.00 22.54 353 LEU A CA 1
ATOM 2783 C C . LEU A 1 354 ? -6.869 58.911 -57.053 1.00 23.18 353 LEU A C 1
ATOM 2784 O O . LEU A 1 354 ? -5.795 58.505 -56.626 1.00 23.64 353 LEU A O 1
ATOM 2789 N N . LYS A 1 355 ? -7.963 58.923 -56.309 1.00 20.99 354 LYS A N 1
ATOM 2790 C CA . LYS A 1 355 ? -7.884 58.678 -54.899 1.00 22.83 354 LYS A CA 1
ATOM 2791 C C . LYS A 1 355 ? -7.343 57.280 -54.595 1.00 24.72 354 LYS A C 1
ATOM 2792 O O . LYS A 1 355 ? -7.674 56.282 -55.275 1.00 19.86 354 LYS A O 1
ATOM 2798 N N . GLY A 1 356 ? -6.491 57.225 -53.587 1.00 25.06 355 GLY A N 1
ATOM 2799 C CA . GLY A 1 356 ? -5.995 55.965 -53.071 1.00 24.70 355 GLY A CA 1
ATOM 2800 C C . GLY A 1 356 ? -4.873 55.346 -53.884 1.00 25.32 355 GLY A C 1
ATOM 2801 O O . GLY A 1 356 ? -4.319 54.357 -53.474 1.00 25.40 355 GLY A O 1
ATOM 2802 N N . LEU A 1 357 ? -4.503 55.913 -55.026 1.00 23.85 356 LEU A N 1
ATOM 2803 C CA . LEU A 1 357 ? -3.441 55.286 -55.853 1.00 18.43 356 LEU A CA 1
ATOM 2804 C C . LEU A 1 357 ? -2.054 55.430 -55.228 1.00 22.31 356 LEU A C 1
ATOM 2805 O O . LEU A 1 357 ? -1.787 56.404 -54.510 1.00 22.77 356 LEU A O 1
ATOM 2810 N N . ASN A 1 358 ? -1.159 54.494 -55.552 1.00 18.67 357 ASN A N 1
ATOM 2811 C CA . ASN A 1 358 ? 0.213 54.507 -55.021 1.00 22.14 357 ASN A CA 1
ATOM 2812 C C . ASN A 1 358 ? 1.201 55.159 -55.956 1.00 21.05 357 ASN A C 1
ATOM 2813 O O . ASN A 1 358 ? 1.066 55.054 -57.194 1.00 21.47 357 ASN A O 1
ATOM 2818 N N . GLY A 1 359 ? 2.251 55.751 -55.402 1.00 21.42 358 GLY A N 1
ATOM 2819 C CA . GLY A 1 359 ? 3.352 56.258 -56.209 1.00 19.85 358 GLY A CA 1
ATOM 2820 C C . GLY A 1 359 ? 3.107 57.527 -57.007 1.00 22.38 358 GLY A C 1
ATOM 2821 O O . GLY A 1 359 ? 3.857 57.834 -57.927 1.00 25.00 358 GLY A O 1
ATOM 2822 N N . LEU A 1 360 ? 2.065 58.278 -56.650 1.00 21.80 359 LEU A N 1
ATOM 2823 C CA . LEU A 1 360 ? 1.720 59.510 -57.343 1.00 20.09 359 LEU A CA 1
ATOM 2824 C C . LEU A 1 360 ? 2.607 60.670 -56.895 1.00 21.55 359 LEU A C 1
ATOM 2825 O O . LEU A 1 360 ? 2.966 60.818 -55.729 1.00 22.99 359 LEU A O 1
ATOM 2830 N N . HIS A 1 361 ? 2.917 61.507 -57.853 1.00 21.35 360 HIS A N 1
ATOM 2831 C CA . HIS A 1 361 ? 3.664 62.726 -57.597 1.00 21.07 360 HIS A CA 1
ATOM 2832 C C . HIS A 1 361 ? 2.894 63.870 -58.196 1.00 19.71 360 HIS A C 1
ATOM 2833 O O . HIS A 1 361 ? 2.825 64.022 -59.423 1.00 20.76 360 HIS A O 1
ATOM 2840 N N . PHE A 1 362 ? 2.299 64.685 -57.326 1.00 20.86 361 PHE A N 1
ATOM 2841 C CA . PHE A 1 362 ? 1.548 65.859 -57.739 1.00 19.24 361 PHE A CA 1
ATOM 2842 C C . PHE A 1 362 ? 2.491 67.077 -57.732 1.00 22.15 361 PHE A C 1
ATOM 2843 O O . PHE A 1 362 ? 3.153 67.395 -56.743 1.00 21.77 361 PHE A O 1
ATOM 2851 N N . ARG A 1 363 ? 2.564 67.712 -58.878 1.00 20.08 362 ARG A N 1
ATOM 2852 C CA . ARG A 1 363 ? 3.479 68.846 -59.103 1.00 21.97 362 ARG A CA 1
ATOM 2853 C C . ARG A 1 363 ? 2.889 69.803 -60.107 1.00 21.12 362 ARG A C 1
ATOM 2854 O O . ARG A 1 363 ? 1.882 69.507 -60.747 1.00 22.56 362 ARG A O 1
ATOM 2862 N N . GLN A 1 364 ? 3.442 71.011 -60.158 1.00 24.58 363 GLN A N 1
ATOM 2863 C CA . GLN A 1 364 ? 3.087 71.973 -61.188 1.00 27.88 363 GLN A CA 1
ATOM 2864 C C . GLN A 1 364 ? 4.197 72.098 -62.218 1.00 25.28 363 GLN A C 1
ATOM 2865 O O . GLN A 1 364 ? 5.379 72.139 -61.868 1.00 25.00 363 GLN A O 1
ATOM 2871 N N . ASP A 1 365 ? 3.827 72.129 -63.499 1.00 22.65 364 ASP A N 1
ATOM 2872 C CA . ASP A 1 365 ? 4.800 72.409 -64.545 1.00 22.06 364 ASP A CA 1
ATOM 2873 C C . ASP A 1 365 ? 5.092 73.902 -64.496 1.00 22.52 364 ASP A C 1
ATOM 2874 O O . ASP A 1 365 ? 4.215 74.716 -64.670 1.00 20.81 364 ASP A O 1
ATOM 2879 N N . SER A 1 366 ? 6.314 74.282 -64.148 1.00 22.58 365 SER A N 1
ATOM 2880 C CA . SER A 1 366 ? 6.539 75.694 -63.906 1.00 24.28 365 SER A CA 1
ATOM 2881 C C . SER A 1 366 ? 6.685 76.528 -65.175 1.00 26.15 365 SER A C 1
ATOM 2882 O O . SER A 1 366 ? 6.540 77.736 -65.095 1.00 26.98 365 SER A O 1
ATOM 2885 N N . ILE A 1 367 ? 6.865 75.901 -66.342 1.00 26.71 366 ILE A N 1
ATOM 2886 C CA . ILE A 1 367 ? 6.893 76.622 -67.621 1.00 28.54 366 ILE A CA 1
ATOM 2887 C C . ILE A 1 367 ? 5.485 76.812 -68.213 1.00 26.71 366 ILE A C 1
ATOM 2888 O O . ILE A 1 367 ? 5.121 77.932 -68.588 1.00 27.59 366 ILE A O 1
ATOM 2893 N N . SER A 1 368 ? 4.691 75.744 -68.240 1.00 25.61 367 SER A N 1
ATOM 2894 C CA . SER A 1 368 ? 3.354 75.815 -68.845 1.00 25.91 367 SER A CA 1
ATOM 2895 C C . SER A 1 368 ? 2.283 76.167 -67.860 1.00 31.29 367 SER A C 1
ATOM 2896 O O . SER A 1 368 ? 1.166 76.535 -68.261 1.00 33.58 367 SER A O 1
ATOM 2899 N N . GLY A 1 369 ? 2.594 76.025 -66.572 1.00 27.13 368 GLY A N 1
ATOM 2900 C CA . GLY A 1 369 ? 1.614 76.234 -65.535 1.00 27.42 368 GLY A CA 1
ATOM 2901 C C . GLY A 1 369 ? 0.636 75.075 -65.289 1.00 23.22 368 GLY A C 1
ATOM 2902 O O . GLY A 1 369 ? -0.159 75.185 -64.382 1.00 28.55 368 GLY A O 1
ATOM 2903 N N . ALA A 1 370 ? 0.744 73.965 -66.025 1.00 22.20 369 ALA A N 1
ATOM 2904 C CA . ALA A 1 370 ? -0.182 72.802 -65.918 1.00 23.94 369 ALA A CA 1
ATOM 2905 C C . ALA A 1 370 ? 0.010 72.047 -64.592 1.00 27.35 369 ALA A C 1
ATOM 2906 O O . ALA A 1 370 ? 1.143 71.831 -64.135 1.00 23.84 369 ALA A O 1
ATOM 2916 N N . ILE A 1 372 ? 0.220 68.620 -62.878 1.00 22.60 371 ILE A N 1
ATOM 2917 C CA A ILE A 1 372 ? 0.616 67.266 -63.319 0.50 21.72 371 ILE A CA 1
ATOM 2918 C CA B ILE A 1 372 ? 0.667 67.285 -63.310 0.50 22.33 371 ILE A CA 1
ATOM 2919 C C . ILE A 1 372 ? 0.449 66.225 -62.222 1.00 22.35 371 ILE A C 1
ATOM 2920 O O . ILE A 1 372 ? 0.686 66.487 -61.062 1.00 23.27 371 ILE A O 1
ATOM 2929 N N . VAL A 1 373 ? 0.033 65.025 -62.609 1.00 20.59 372 VAL A N 1
ATOM 2930 C CA . VAL A 1 373 ? 0.180 63.856 -61.770 1.00 23.62 372 VAL A CA 1
ATOM 2931 C C . VAL A 1 373 ? 1.166 62.910 -62.501 1.00 22.38 372 VAL A C 1
ATOM 2932 O O . VAL A 1 373 ? 0.956 62.568 -63.678 1.00 21.06 372 VAL A O 1
ATOM 2936 N N . ALA A 1 374 ? 2.259 62.561 -61.833 1.00 22.82 373 ALA A N 1
ATOM 2937 C CA . ALA A 1 374 ? 3.374 61.804 -62.431 1.00 23.51 373 ALA A CA 1
ATOM 2938 C C . ALA A 1 374 ? 3.830 60.683 -61.488 1.00 25.21 373 ALA A C 1
ATOM 2939 O O . ALA A 1 374 ? 3.239 60.489 -60.420 1.00 21.68 373 ALA A O 1
ATOM 2941 N N . LEU A 1 375 ? 4.902 59.972 -61.849 1.00 23.86 374 LEU A N 1
ATOM 2942 C CA . LEU A 1 375 ? 5.455 58.946 -60.999 1.00 25.48 374 LEU A CA 1
ATOM 2943 C C . LEU A 1 375 ? 6.385 59.552 -59.949 1.00 23.55 374 LEU A C 1
ATOM 2944 O O . LEU A 1 375 ? 7.261 60.350 -60.253 1.00 22.94 374 LEU A O 1
ATOM 2949 N N . ASN A 1 376 ? 6.202 59.133 -58.714 1.00 23.84 375 ASN A N 1
ATOM 2950 C CA . ASN A 1 376 ? 7.208 59.345 -57.700 1.00 24.67 375 ASN A CA 1
ATOM 2951 C C . ASN A 1 376 ? 8.355 58.375 -58.042 1.00 30.60 375 ASN A C 1
ATOM 2952 O O . ASN A 1 376 ? 8.221 57.171 -57.870 1.00 27.95 375 ASN A O 1
ATOM 2957 N N . LYS A 1 377 ? 9.462 58.907 -58.534 1.00 36.97 376 LYS A N 1
ATOM 2958 C CA . LYS A 1 377 ? 10.568 58.055 -58.982 1.00 45.85 376 LYS A CA 1
ATOM 2959 C C . LYS A 1 377 ? 10.997 57.060 -57.900 1.00 49.17 376 LYS A C 1
ATOM 2960 O O . LYS A 1 377 ? 11.185 55.871 -58.195 1.00 53.39 376 LYS A O 1
ATOM 2966 N N . LYS A 1 378 ? 11.082 57.505 -56.647 1.00 51.29 377 LYS A N 1
ATOM 2967 C CA . LYS A 1 378 ? 11.376 56.570 -55.522 1.00 53.15 377 LYS A CA 1
ATOM 2968 C C . LYS A 1 378 ? 10.368 55.404 -55.317 1.00 55.31 377 LYS A C 1
ATOM 2969 O O . LYS A 1 378 ? 10.728 54.397 -54.694 1.00 57.40 377 LYS A O 1
ATOM 2973 N N . ALA A 1 379 ? 9.132 55.526 -55.814 1.00 56.46 378 ALA A N 1
ATOM 2974 C CA . ALA A 1 379 ? 8.077 54.515 -55.557 1.00 58.03 378 ALA A CA 1
ATOM 2975 C C . ALA A 1 379 ? 8.231 53.211 -56.384 1.00 60.83 378 ALA A C 1
ATOM 2976 O O . ALA A 1 379 ? 7.754 52.137 -55.956 1.00 60.04 378 ALA A O 1
ATOM 2978 N N . VAL A 1 380 ? 8.856 53.312 -57.563 1.00 62.95 379 VAL A N 1
ATOM 2979 C CA . VAL A 1 380 ? 9.190 52.122 -58.360 1.00 66.32 379 VAL A CA 1
ATOM 2980 C C . VAL A 1 380 ? 10.176 51.247 -57.576 1.00 70.28 379 VAL A C 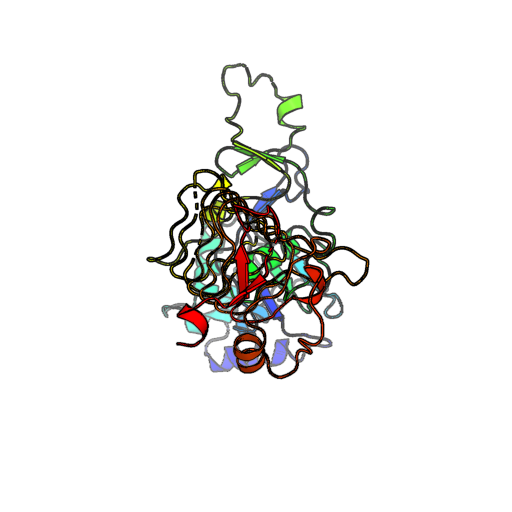1
ATOM 2981 O O . VAL A 1 380 ? 9.950 50.041 -57.422 1.00 70.99 379 VAL A O 1
ATOM 2985 N N . LYS A 1 381 ? 11.255 51.874 -57.088 1.00 73.35 380 LYS A N 1
ATOM 2986 C CA . LYS A 1 381 ? 12.202 51.231 -56.172 1.00 75.54 380 LYS A CA 1
ATOM 2987 C C . LYS A 1 381 ? 11.700 51.280 -54.720 1.00 76.76 380 LYS A C 1
ATOM 2988 O O . LYS A 1 381 ? 10.837 50.487 -54.308 1.00 77.45 380 LYS A O 1
#

B-factor: mean 30.52, std 11.42, range [7.65, 81.37]

Solvent-accessible surface area: 17607 Å² total

Organism: Campylobacter jejuni subsp. jejuni serotype O:2 (strain ATCC 700819 / NCTC 11168) (NCBI:txid192222)

Radius of gyration: 25.09 Å; Cα contacts (8 Å, |Δi|>4): 886; chains: 1; bounding box: 44×62×74 Å

Nearest PDB structures (foldseek):
  2rij-assembly1_A  TM=1.003E+00  e=2.961E-70  Campylobacter jejuni
  3r5b-assembly2_D  TM=9.009E-01  e=1.045E-25  Pseudomonas aeruginosa
  3r5b-assembly1_B  TM=9.003E-01  e=2.020E-25  Pseudomonas aeruginosa
  3fsy-assembly2_D  TM=8.519E-01  e=9.499E-23  Mycobacterium tuberculosis H37Rv
  5e3p-assembly1_A  TM=8.559E-01  e=1.131E-20  Corynebacterium glutamicum ATCC 13032

CATH classification: 3.30.70.2010 (+2 more: 3.30.60.70, 2.160.10.10)